Protein 5LT1 (pdb70)

Foldseek 3Di:
DQEFEEEEAAAQDPVQVVVPWDQQWDDDDFFWTAGPNRIFGGPGYHYRPDFQVVLQVPFPPVLLVVQVVFFAAEEEEAAAPPLCLCQAQAFPPVDPGSGHNVLVSQQVNLVVVVVDDPQKDKWKKKFKWKAFLQAIAGLQDRVRTRWDWDADPVRQIATPPTDIGTDNHSVVVSVVVVSSVVSVCVPPPDVSVRVLLMKMKMKMKMWMARNVVGDIHIYMYIYMYAHGPDCPPSSNVLSCQVLVLVLQQLLCVLVVHPDGPLVSGPVSSNCVRQRDDRHHYYYYYGGYSTPVCSVRRVVSSVSSCSNHD/DFAFAFAFEEEEAAAQDPVLVVVVWDQAWDDDDFFWIAGPNRIFGGPGYHYHPDFQVVCLVPFPPVQLVVQVVFFAAEEEEAAAPPLCLCQAQAFPPVDPGRGHNVLVSQQVNLVVVVPPDPLKDKWKKKFKWKAFLQAIAGLQDRVRIRWDWDADPVRQIATPPTDIGTDDHSVRVSVVVVSSVVSVCVVPDDCSVRVLLMKMKMKMKMKMARNVVRDIGIYMYIYMYAHGPDDVSSRVLSCQVLVLVLQQLLCLLAVHPDGPLVSGPVSSNCVSQDGTSHHYYYYYGGYSTPVCSVRRVVSSVSSVSSHHD

Radius of gyration: 30.7 Å; Cα contacts (8 Å, |Δi|>4): 1330; chains: 2; bounding box: 53×44×107 Å

Sequence (622 aa):
SNIKVMCRFRPLNESEVNRGDKYIAKFQGEDTVVIASKPYAFDRVFQSSTSQEQVYNDAAKKIVKDVLEGYNGTIFAYGQTSSGKVHTMEGKLHDPEGMGIIPRIVQDIFNYIYSMDENLEFHIKVSYFEIYLDKIRDLLDVSKTNLSVHEDKNRVPYVKGATERFVSSPDEVMDTIDEGKSNRHVAVTNMNEHSSRSHSIFLINVKQENTQTEQKLSGKLYLVDLAGSEKVLDEAKNINKSLSALGNVISALAEGSTYVPYRDSKMTRILQDSLGGNARTTIVICCSPSSYNESETKSTLLFGQRAKTDLAESNIKVMCRFRPLNESEVNRGDKYIAKFQGEDTVVIASKPYAFDRVFQSSTSQEQVYNDAAKKIVKDVLEGYNGTIFAYGQTSSGKVHTMEGKLHDPEGMGIIPRIVQDIFNYIYSMDENLEFHIKVSYFEIYLDKIRDLLDVSKTNLSVHEDKNRVPYVKGATERFVSSPDEVMDTIDEGKSNRHVAVTNMNEHSSRSHSIFLINVKQENTQTEQKLSGKLYLVDLAGSEKLDEAKNINKSLSALGNVISALAEGSTYVPYRDSKMTRILQDSLGGNARTTIVICCSPSSYNESETKSTLLFGQRAKTI

InterPro domains:
  IPR001752 Kinesin motor domain [PF00225] (14-325)
  IPR001752 Kinesin motor domain [PR00380] (76-97)
  IPR001752 Kinesin motor domain [PR00380] (195-212)
  IPR001752 Kinesin motor domain [PR00380] (226-244)
  IPR001752 Kinesin motor domain [PR00380] (275-296)
  IPR001752 Kinesin motor domain [PS50067] (8-325)
  IPR001752 Kinesin motor domain [SM00129] (6-333)
  IPR019821 Kinesin motor domain, conserved site [PS00411] (225-236)
  IPR027417 P-loop containing nucleoside triphosphate hydrolase [SSF52540] (8-367)
  IPR027640 Kinesin-like protein [PTHR47968] (6-920)
  IPR036961 Kinesin motor domain superfamily [G3DSA:3.40.850.10] (2-332)
  IPR059182 Kinesin heavy chain, C-terminal domain [cd23649] (834-903)

Nearest PDB structures (foldseek):
  5lt1-assembly1_A  TM=1.003E+00  e=2.794E-74  Homo sapiens
  1mkj-assembly1_A  TM=9.640E-01  e=3.868E-61  Homo sapiens
  8riz-assembly1_L  TM=9.422E-01  e=5.414E-58  Homo sapiens
  2y65-assembly3_C  TM=9.348E-01  e=1.114E-54  Drosophila melanogaster
  2y5w-assembly1_A  TM=9.502E-01  e=9.899E-53  Drosophila melanogaster

GO terms:
  GO:0008017 microtubule binding (F, IDA)
  GO:0003777 microtubule motor activity (F, IDA)
  GO:0047496 vesicle transport along microtubule (P, IDA)
  GO:0005515 protein binding (F, IPI)
  GO:0101004 cytolytic granule membrane (C, EXP)
  GO:0005765 lysosomal membrane (C, EXP)
  GO:0042267 natural killer cell mediated cytotoxicity (P, IMP)
  GO:0032418 lysosome localization (P, IMP)
  GO:0051642 centrosome localization (P, IMP)
  GO:0003777 microtubule motor activity (F, TAS)
  GO:0005871 kinesin complex (C, TAS)
  GO:0007018 microtubule-based movement (P, TAS)
  GO:0005829 cytosol (C, TAS)
  GO:0042802 identical protein binding (F, IPI)
  GO:0042391 regulation of membrane potential (P, IDA)
  GO:0043268 positive regulation of potassium ion transport (P, IDA)
  GO:1903078 positive regulation of protein localization to plasma membrane (P, IDA)
  GO:0045296 cadherin binding (F, HDA)
  GO:0005829 cytosol (C, IDA)
  GO:0031982 vesicle (C, IDA)

Solvent-accessible surface area: 27612 Å² total; per-residue (Å²): 84,56,18,83,5,9,0,18,0,30,85,47,55,139,74,4,93,116,112,55,24,150,77,29,3,124,60,107,65,152,62,10,0,26,1,71,108,102,79,5,63,19,80,14,15,7,82,26,113,22,60,14,102,97,1,8,68,71,3,2,107,118,8,3,42,8,0,18,112,26,91,36,0,0,0,0,0,12,0,23,53,82,1,16,18,80,89,2,1,16,20,141,16,115,57,106,78,14,13,2,1,10,3,20,0,1,66,33,1,6,102,80,12,141,78,69,85,159,62,38,95,39,101,8,32,1,5,9,5,3,9,55,62,67,101,0,26,1,0,11,51,52,91,69,75,87,22,52,19,74,79,62,190,53,89,23,3,92,18,109,38,23,25,97,77,120,8,71,37,38,104,61,1,7,86,6,1,51,65,0,75,72,30,26,101,70,103,32,154,78,43,124,74,12,42,21,95,1,6,7,0,2,19,2,14,0,67,10,31,32,68,66,86,18,78,70,75,38,0,48,0,11,2,0,24,3,1,10,24,50,99,120,105,68,25,51,168,43,17,109,55,14,16,58,2,0,0,70,0,0,23,13,9,10,139,60,38,85,155,8,22,4,81,80,19,55,3,0,66,2,0,9,23,0,0,8,16,95,3,60,2,2,1,0,0,1,2,0,0,0,40,150,25,49,91,37,2,72,55,3,0,95,18,2,40,98,9,149,137,78,47,0,112,10,92,13,88,5,14,0,18,1,32,79,38,71,139,85,12,86,118,127,55,20,150,90,36,3,142,52,108,66,121,63,16,0,20,1,72,107,103,80,4,62,20,78,44,5,0,87,24,110,22,62,14,104,85,1,8,56,47,5,2,81,154,13,0,108,14,0,7,77,9,6,32,0,0,0,0,0,13,0,19,55,82,1,16,18,77,95,2,0,19,21,139,17,116,55,104,145,12,14,1,2,10,2,20,0,0,65,19,0,10,77,75,22,152,106,60,66,106,32,38,40,48,95,7,37,0,4,11,5,3,9,56,64,67,104,0,25,1,0,12,50,52,88,71,74,90,16,52,23,75,97,68,212,75,58,42,9,95,25,115,40,24,28,94,79,120,10,92,38,28,107,61,0,10,85,5,1,50,62,0,78,68,30,28,103,70,105,31,155,88,45,126,53,16,42,31,14,1,5,6,0,2,18,0,10,0,76,4,48,11,72,18,6,67,34,73,71,44,0,57,0,13,2,0,18,3,0,6,23,70,134,100,68,54,52,150,43,26,109,55,13,14,57,3,0,0,71,0,0,24,12,39,14,122,61,45,145,123,19,20,26,158,75,18,51,2,0,60,5,0,59,46,0,0,5,20,68,5,13,5,4,1,0,0,2,2,2,0,0,39,150,29,50,93,36,2,71,55,3,0,93,17,2,29,100,9,130,89,116

Secondary structure (DSSP, 8-state):
--EEEEEEEPPP-HHHHHHT--B--EEETTTEEEETTEEEE-SEEE-TT--HHHHHHHHTHHHHHHHHTT--EEEEEESSTTSSHHHHHTBSTT-TTTB-HHHHHHHHHHHHHHHS-TTEEEEEEEEEEEEETTEEEESS-TT--SBPEEE-TTS-EEETT---EE--SHHHHHHHHHHHHHHTTTT-S-HHHHHHTSEEEEEEEEEEEETTTTEEEEEEEEEEEPPP-----HHHHHHHHHHHHHHHHHHHHHTT-S---GGGSHHHHHTTTSSSTT-EEEEEEEE--BGGGHHHHHHHHHHHHTT--/-----PPEEEEEEPPPPHHHHHHT--B--EEETTTEEEETTEEEE-SEEE-TT--HHHHHHHHTHHHHHHHTTT--EEEEEESSTTSSHHHHHTBSTT-TTTB-HHHHHHHHHHHHHHHS-TTEEEEEEEEEEEEETTEEEESS-TT--SBPEEE-TTS-EEETT---EEE-SHHHHHHHHHHHHHHTTTT-S-HHHHHHTSEEEEEEEEEEEETTT--EEEEEEEEEEPPP----HHHHHHHHHHHHHHHHHHHHHTT-S---GGGSHHHHHTGGGSSTTSEEEEEEEE--BGGGHHHHHHHHHHHHTTS--

Organism: Homo sapiens (NCBI:txid9606)

B-factor: mean 29.81, std 14.61, range [9.3, 116.31]

Structure (mmCIF, N/CA/C/O backbone):
data_5LT1
#
_entry.id   5LT1
#
_cell.length_a   53.903
_cell.length_b   69.921
_cell.length_c   100.139
_cell.angle_alpha   90.00
_cell.angle_beta   100.81
_cell.angle_gamma   90.00
#
_symmetry.space_group_name_H-M   'P 1 21 1'
#
loop_
_entity.id
_entity.type
_entity.pdbx_description
1 polymer 'Kinesin-like protein'
2 non-polymer 'SULFATE ION'
3 non-polymer 'ACETATE ION'
4 non-polymer 'STRONTIUM ION'
5 water water
#
loop_
_atom_site.group_PDB
_atom_site.id
_atom_site.type_symbol
_atom_site.label_atom_id
_atom_site.label_alt_id
_atom_site.label_comp_id
_atom_site.label_asym_id
_atom_site.label_entity_id
_atom_site.label_seq_id
_atom_site.pdbx_PDB_ins_code
_atom_site.Cartn_x
_atom_site.Cartn_y
_atom_site.Cartn_z
_atom_site.occupancy
_atom_site.B_iso_or_equiv
_atom_site.auth_seq_id
_atom_site.auth_comp_id
_atom_site.auth_asym_id
_atom_site.auth_atom_id
_atom_site.pdbx_PDB_model_num
ATOM 1 N N . SER A 1 7 ? -43.091 6.454 -12.329 1.00 50.84 7 SER A N 1
ATOM 2 C CA . SER A 1 7 ? -42.642 5.478 -11.341 1.00 49.58 7 SER A CA 1
ATOM 3 C C . SER A 1 7 ? -43.620 4.314 -11.208 1.00 50.14 7 SER A C 1
ATOM 4 O O . SER A 1 7 ? -44.829 4.511 -11.058 1.00 53.59 7 SER A O 1
ATOM 7 N N . ASN A 1 8 ? -43.077 3.102 -11.274 1.00 42.91 8 ASN A N 1
ATOM 8 C CA . ASN A 1 8 ? -43.852 1.874 -11.124 1.00 39.95 8 ASN A CA 1
ATOM 9 C C . ASN A 1 8 ? -43.914 1.306 -9.701 1.00 43.03 8 ASN A C 1
ATOM 10 O O . ASN A 1 8 ? -44.305 0.157 -9.522 1.00 50.92 8 ASN A O 1
ATOM 15 N N . ILE A 1 9 ? -43.443 2.061 -8.711 1.00 32.94 9 ILE A N 1
ATOM 16 C CA . ILE A 1 9 ? -43.422 1.588 -7.325 1.00 25.38 9 ILE A CA 1
ATOM 17 C C . ILE A 1 9 ? -44.752 1.703 -6.569 1.00 25.29 9 ILE A C 1
ATOM 18 O O . ILE A 1 9 ? -45.328 2.776 -6.509 1.00 25.97 9 ILE A O 1
ATOM 23 N N . LYS A 1 10 ? -45.219 0.598 -5.991 1.00 24.71 10 LYS A N 1
ATOM 24 C CA . LYS A 1 10 ? -46.377 0.601 -5.098 1.00 14.40 10 LYS A CA 1
ATOM 25 C C . LYS A 1 10 ? -45.916 0.326 -3.678 1.00 20.31 10 LYS A C 1
ATOM 26 O O . LYS A 1 10 ? -44.975 -0.448 -3.448 1.00 22.96 10 LYS A O 1
ATOM 32 N N . VAL A 1 11 ? -46.575 0.932 -2.710 1.00 17.25 11 VAL A N 1
ATOM 33 C CA . VAL A 1 11 ? -46.210 0.675 -1.324 1.00 13.47 11 VAL A CA 1
ATOM 34 C C . VAL A 1 11 ? -47.466 0.251 -0.587 1.00 23.02 11 VAL A C 1
ATOM 35 O O . VAL A 1 11 ? -48.533 0.877 -0.692 1.00 17.92 11 VAL A O 1
ATOM 39 N N . MET A 1 12 ? -47.332 -0.857 0.124 1.00 13.47 12 MET A N 1
ATOM 40 C CA . MET A 1 12 ? -48.407 -1.404 0.909 1.00 19.37 12 MET A CA 1
ATOM 41 C C . MET A 1 12 ? -47.923 -1.620 2.321 1.00 21.41 12 MET A C 1
ATOM 42 O O . MET A 1 12 ? -46.815 -2.083 2.552 1.00 21.56 12 MET A O 1
ATOM 47 N N . CYS A 1 13 ? -48.761 -1.234 3.262 1.00 16.65 13 CYS A N 1
ATOM 48 C CA . CYS A 1 13 ? -48.414 -1.270 4.661 1.00 16.12 13 CYS A CA 1
ATOM 49 C C . CYS A 1 13 ? -49.106 -2.421 5.380 1.00 20.42 13 CYS A C 1
ATOM 50 O O . CYS A 1 13 ? -50.339 -2.486 5.388 1.00 26.07 13 CYS A O 1
ATOM 53 N N . ARG A 1 14 ? -48.340 -3.325 5.990 1.00 18.65 14 ARG A N 1
ATOM 54 C CA . ARG A 1 14 ? -48.990 -4.411 6.735 1.00 14.74 14 ARG A CA 1
ATOM 55 C C . ARG A 1 14 ? -48.802 -4.342 8.242 1.00 16.66 14 ARG A C 1
ATOM 56 O O . ARG A 1 14 ? -47.677 -4.374 8.739 1.00 16.88 14 ARG A O 1
ATOM 64 N N . PHE A 1 15 ? -49.910 -4.274 8.973 1.00 15.86 15 PHE A N 1
ATOM 65 C CA . PHE A 1 15 ? -49.840 -4.311 10.429 1.00 18.74 15 PHE A CA 1
ATOM 66 C C . PHE A 1 15 ? -50.053 -5.749 10.900 1.00 20.67 15 PHE A C 1
ATOM 67 O O . PHE A 1 15 ? -50.957 -6.437 10.432 1.00 28.00 15 PHE A O 1
ATOM 75 N N . ARG A 1 16 ? -49.191 -6.214 11.797 1.00 26.39 16 ARG A N 1
ATOM 76 C CA . ARG A 1 16 ? -49.323 -7.541 12.391 1.00 20.14 16 ARG A CA 1
ATOM 77 C C . ARG A 1 16 ? -50.219 -7.449 13.627 1.00 19.47 16 ARG A C 1
ATOM 78 O O . ARG A 1 16 ? -50.585 -6.343 14.047 1.00 20.31 16 ARG A O 1
ATOM 86 N N . PRO A 1 17 ? -50.624 -8.598 14.192 1.00 19.99 17 PRO A N 1
ATOM 87 C CA . PRO A 1 17 ? -51.351 -8.436 15.454 1.00 22.02 17 PRO A CA 1
ATOM 88 C C . PRO A 1 17 ? -50.384 -8.056 16.578 1.00 22.18 17 PRO A C 1
ATOM 89 O O . PRO A 1 17 ? -49.189 -8.242 16.433 1.00 21.93 17 PRO A O 1
ATOM 93 N N . LEU A 1 18 ? -50.902 -7.541 17.682 1.00 20.24 18 LEU A N 1
ATOM 94 C CA . LEU A 1 18 ? -50.097 -7.333 18.880 1.00 22.27 18 LEU A CA 1
ATOM 95 C C . LEU A 1 18 ? -49.515 -8.687 19.319 1.00 22.08 18 LEU A C 1
ATOM 96 O O . LEU A 1 18 ? -50.232 -9.680 19.344 1.00 23.67 18 LEU A O 1
ATOM 101 N N . ASN A 1 19 ? -48.228 -8.740 19.637 1.00 22.52 19 ASN A N 1
ATOM 102 C CA . ASN A 1 19 ? -47.615 -9.997 20.063 1.00 20.82 19 ASN A CA 1
ATOM 103 C C . ASN A 1 19 ? -47.723 -10.225 21.572 1.00 26.46 19 ASN A C 1
ATOM 104 O O . ASN A 1 19 ? -48.235 -9.379 22.308 1.00 28.79 19 ASN A O 1
ATOM 109 N N . GLU A 1 20 ? -47.283 -11.398 22.020 1.00 26.50 20 GLU A N 1
ATOM 110 C CA . GLU A 1 20 ? -47.450 -11.791 23.419 1.00 30.82 20 GLU A CA 1
ATOM 111 C C . GLU A 1 20 ? -46.857 -10.797 24.411 1.00 29.91 20 GLU A C 1
ATOM 112 O O . GLU A 1 20 ? -47.484 -10.458 25.408 1.00 30.57 20 GLU A O 1
ATOM 118 N N . SER A 1 21 ? -45.645 -10.334 24.136 1.00 34.57 21 SER A N 1
ATOM 119 C CA . SER A 1 21 ? -44.986 -9.374 25.017 1.00 34.54 21 SER A CA 1
ATOM 120 C C . SER A 1 21 ? -45.778 -8.085 25.112 1.00 35.22 21 SER A C 1
ATOM 121 O O . SER A 1 21 ? -45.995 -7.550 26.203 1.00 43.34 21 SER A O 1
ATOM 124 N N . GLU A 1 22 ? -46.235 -7.608 23.959 1.00 28.70 22 GLU A N 1
ATOM 125 C CA . GLU A 1 22 ? -47.019 -6.377 23.878 1.00 28.16 22 GLU A CA 1
ATOM 126 C C . GLU A 1 22 ? -48.332 -6.463 24.655 1.00 32.34 22 GLU A C 1
ATOM 127 O O . GLU A 1 22 ? -48.677 -5.545 25.408 1.00 32.75 22 GLU A O 1
ATOM 133 N N . VAL A 1 23 ? -49.060 -7.567 24.493 1.00 28.15 23 VAL A N 1
ATOM 134 C CA . VAL A 1 23 ? -50.305 -7.751 25.245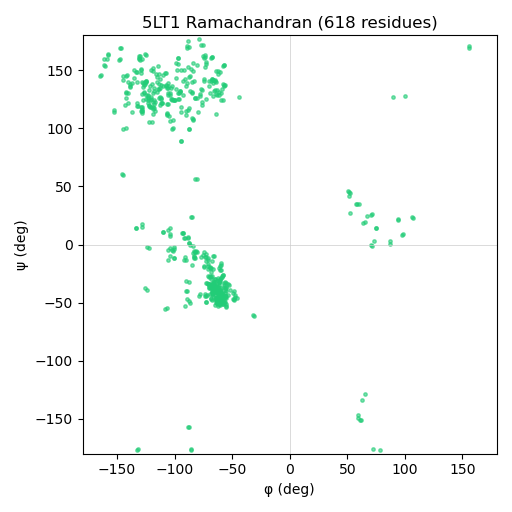 1.00 26.39 23 VAL A CA 1
ATOM 135 C C . VAL A 1 23 ? -50.034 -7.797 26.748 1.00 30.25 23 VAL A C 1
ATOM 136 O O . VAL A 1 23 ? -50.710 -7.120 27.528 1.00 33.48 23 VAL A O 1
ATOM 140 N N . ASN A 1 24 ? -49.054 -8.602 27.160 1.00 44.16 24 ASN A N 1
ATOM 141 C CA . ASN A 1 24 ? -48.721 -8.728 28.586 1.00 48.14 24 ASN A CA 1
ATOM 142 C C . ASN A 1 24 ? -48.231 -7.429 29.214 1.00 48.34 24 ASN A C 1
ATOM 143 O O . ASN A 1 24 ? -48.529 -7.140 30.370 1.00 55.48 24 ASN A O 1
ATOM 148 N N . ARG A 1 25 ? -47.492 -6.643 28.438 1.00 44.94 25 ARG A N 1
ATOM 149 C CA . ARG A 1 25 ? -46.954 -5.372 28.909 1.00 42.28 25 ARG A CA 1
ATOM 150 C C . ARG A 1 25 ? -48.051 -4.332 29.075 1.00 39.59 25 ARG A C 1
ATOM 151 O O . ARG A 1 25 ? -47.892 -3.368 29.817 1.00 48.28 25 ARG A O 1
ATOM 159 N N . GLY A 1 26 ? -49.173 -4.534 28.393 1.00 36.07 26 GLY A N 1
ATOM 160 C CA . GLY A 1 26 ? -50.295 -3.612 28.496 1.00 34.90 26 GLY A CA 1
ATOM 161 C C . GLY A 1 26 ? -50.339 -2.523 27.435 1.00 34.22 26 GLY A C 1
ATOM 162 O O . GLY A 1 26 ? -50.997 -1.497 27.623 1.00 38.70 26 GLY A O 1
ATOM 163 N N . ASP A 1 27 ? -49.669 -2.767 26.309 1.00 27.96 27 ASP A N 1
ATOM 164 C CA . ASP A 1 27 ? -49.613 -1.826 25.188 1.00 30.87 27 ASP A CA 1
ATOM 165 C C . ASP A 1 27 ? -50.974 -1.504 24.595 1.00 35.10 27 ASP A C 1
ATOM 166 O O . ASP A 1 27 ? -51.862 -2.355 24.551 1.00 36.49 27 ASP A O 1
ATOM 171 N N . LYS A 1 28 ? -51.112 -0.283 24.087 1.00 35.85 28 LYS A N 1
ATOM 172 C CA . LYS A 1 28 ? -52.332 0.123 23.405 1.00 30.46 28 LYS A CA 1
ATOM 173 C C . LYS A 1 28 ? -52.199 -0.076 21.895 1.00 29.75 28 LYS A C 1
ATOM 174 O O . LYS A 1 28 ? -51.102 -0.007 21.355 1.00 25.78 28 LYS A O 1
ATOM 180 N N . TYR A 1 29 ? -53.321 -0.349 21.233 1.00 27.93 29 TYR A N 1
ATOM 181 C CA . TYR A 1 29 ? -53.368 -0.466 19.775 1.00 27.36 29 TYR A CA 1
ATOM 182 C C . TYR A 1 29 ? -53.512 0.951 19.205 1.00 29.25 29 TYR A C 1
ATOM 183 O O . TYR A 1 29 ? -54.567 1.559 19.331 1.00 28.33 29 TYR A O 1
ATOM 192 N N . ILE A 1 30 ? -52.458 1.491 18.600 1.00 28.88 30 ILE A N 1
ATOM 193 C CA . ILE A 1 30 ? -52.491 2.901 18.226 1.00 25.67 30 ILE A CA 1
ATOM 194 C C . ILE A 1 30 ? -52.783 3.142 16.753 1.00 28.03 30 ILE A C 1
ATOM 195 O O . ILE A 1 30 ? -52.966 4.279 16.335 1.00 27.76 30 ILE A O 1
ATOM 200 N N . ALA A 1 31 ? -52.852 2.080 15.963 1.00 25.61 31 ALA A N 1
ATOM 201 C CA . ALA A 1 31 ? -53.102 2.264 14.544 1.00 21.22 31 ALA A CA 1
ATOM 202 C C . ALA A 1 31 ? -54.604 2.432 14.315 1.00 25.72 31 ALA A C 1
ATOM 203 O O . ALA A 1 31 ? -55.404 1.623 14.759 1.00 30.21 31 ALA A O 1
ATOM 205 N N . LYS A 1 32 ? -54.986 3.509 13.641 1.00 21.68 32 LYS A N 1
ATOM 206 C CA . LYS A 1 32 ? -56.389 3.732 13.307 1.00 22.64 32 LYS A CA 1
ATOM 207 C C . LYS A 1 32 ? -56.494 3.635 11.803 1.00 23.99 32 LYS A C 1
ATOM 208 O O . LYS A 1 32 ? -55.641 4.163 11.097 1.00 21.37 32 LYS A O 1
ATOM 214 N N . PHE A 1 33 ? -57.534 2.975 11.302 1.00 22.55 33 PHE A N 1
ATOM 215 C CA . PHE A 1 33 ? -57.617 2.730 9.869 1.00 22.11 33 PHE A CA 1
ATOM 216 C C . PHE A 1 33 ? -58.753 3.499 9.217 1.00 23.57 33 PHE A C 1
ATOM 217 O O . PHE A 1 33 ? -59.844 3.642 9.778 1.00 25.77 33 PHE A O 1
ATOM 225 N N . GLN A 1 34 ? -58.478 3.964 8.007 1.00 22.82 34 GLN A N 1
ATOM 226 C CA . GLN A 1 34 ? -59.440 4.704 7.203 1.00 27.91 34 GLN A CA 1
ATOM 227 C C . GLN A 1 34 ? -59.495 4.171 5.783 1.00 25.81 34 GLN A C 1
ATOM 228 O O . GLN A 1 34 ? -58.489 4.174 5.075 1.00 23.69 34 GLN A O 1
ATOM 234 N N . GLY A 1 35 ? -60.665 3.697 5.368 1.00 31.78 35 GLY A N 1
ATOM 235 C CA . GLY A 1 35 ? -60.794 3.112 4.046 1.00 35.35 35 GLY A CA 1
ATOM 236 C C . GLY A 1 35 ? -59.852 1.926 3.911 1.00 34.56 35 GLY A C 1
ATOM 237 O O . GLY A 1 35 ? -59.606 1.221 4.887 1.00 30.60 35 GLY A O 1
ATOM 238 N N . GLU A 1 36 ? -59.333 1.706 2.704 1.00 30.00 36 GLU A N 1
ATOM 239 C CA . GLU A 1 36 ? -58.416 0.592 2.445 1.00 30.94 36 GLU A CA 1
ATOM 240 C C . GLU A 1 36 ? -56.969 1.045 2.272 1.00 24.91 36 GLU A C 1
ATOM 241 O O . GLU A 1 36 ? -56.070 0.206 2.151 1.00 29.04 36 GLU A O 1
ATOM 247 N N . ASP A 1 37 ? -56.733 2.357 2.278 1.00 21.23 37 ASP A N 1
ATOM 248 C CA . ASP A 1 37 ? -55.409 2.879 1.899 1.00 21.63 37 ASP A CA 1
ATOM 249 C C . ASP A 1 37 ? -54.720 3.738 2.956 1.00 23.94 37 ASP A C 1
ATOM 250 O O . ASP A 1 37 ? -53.603 4.192 2.751 1.00 22.01 37 ASP A O 1
ATOM 255 N N . THR A 1 38 ? -55.380 3.986 4.076 1.00 19.83 38 THR A N 1
ATOM 256 C CA . THR A 1 38 ? -54.850 4.965 5.011 1.00 21.63 38 THR A CA 1
ATOM 257 C C . THR A 1 38 ? -54.739 4.416 6.412 1.00 21.58 38 THR A C 1
ATOM 258 O O . THR A 1 38 ? -55.611 3.678 6.866 1.00 24.12 38 THR A O 1
ATOM 262 N N . VAL A 1 39 ? -53.639 4.753 7.077 1.00 25.27 39 VAL A N 1
ATOM 263 C CA . VAL A 1 39 ? -53.506 4.470 8.497 1.00 24.14 39 VAL A CA 1
ATOM 264 C C . VAL A 1 39 ? -53.197 5.805 9.154 1.00 24.05 39 VAL A C 1
ATOM 265 O O . VAL A 1 39 ? -52.495 6.636 8.583 1.00 19.50 39 VAL A O 1
ATOM 269 N N . VAL A 1 40 ? -53.796 6.032 10.318 1.00 20.55 40 VAL A N 1
ATOM 270 C CA . VAL A 1 40 ? -53.640 7.284 11.029 1.00 27.71 40 VAL A CA 1
ATOM 271 C C . VAL A 1 40 ? -52.984 7.017 12.363 1.00 27.07 40 VAL A C 1
ATOM 272 O O . VAL A 1 40 ? -53.454 6.184 13.136 1.00 24.36 40 VAL A O 1
ATOM 276 N N . ILE A 1 41 ? -51.871 7.696 12.614 1.00 29.05 41 ILE A N 1
ATOM 277 C CA . ILE A 1 41 ? -51.179 7.560 13.890 1.00 31.09 41 ILE A CA 1
ATOM 278 C C . ILE A 1 41 ? -51.111 8.909 14.577 1.00 26.44 41 ILE A C 1
ATOM 279 O O . ILE A 1 41 ? -50.623 9.871 13.994 1.00 30.85 41 ILE A O 1
ATOM 284 N N . ALA A 1 42 ? -51.592 8.973 15.816 1.00 32.68 42 ALA A N 1
ATOM 285 C CA . ALA A 1 42 ? -51.610 10.223 16.578 1.00 41.55 42 ALA A CA 1
ATOM 286 C C . ALA A 1 42 ? -52.281 11.359 15.799 1.00 39.05 42 ALA A C 1
ATOM 287 O O . ALA A 1 42 ? -51.774 12.480 15.761 1.00 42.96 42 ALA A O 1
ATOM 289 N N . SER A 1 43 ? -53.421 11.039 15.184 1.00 38.99 43 SER A N 1
ATOM 290 C CA . SER A 1 43 ? -54.249 11.969 14.397 1.00 32.36 43 SER A CA 1
ATOM 291 C C . SER A 1 43 ? -53.595 12.364 13.066 1.00 24.94 43 SER A C 1
ATOM 292 O O . SER A 1 43 ? -54.164 13.131 12.302 1.00 34.80 43 SER A O 1
ATOM 295 N N . LYS A 1 44 ? -52.404 11.846 12.788 1.00 23.76 44 LYS A N 1
ATOM 296 C CA . LYS A 1 44 ? -51.742 12.092 11.490 1.00 26.63 44 LYS A CA 1
ATOM 297 C C . LYS A 1 44 ? -51.919 10.923 10.508 1.00 25.71 44 LYS A C 1
ATOM 298 O O . LYS A 1 44 ? -51.571 9.789 10.827 1.00 23.45 44 LYS A O 1
ATOM 304 N N . PRO A 1 45 ? -52.460 11.204 9.309 1.00 22.19 45 PRO A N 1
ATOM 305 C CA . PRO A 1 45 ? -52.719 10.186 8.279 1.00 21.47 45 PRO A CA 1
ATOM 306 C C . PRO A 1 45 ? -51.540 9.909 7.356 1.00 22.28 45 PRO A C 1
ATOM 307 O O . PRO A 1 45 ? -50.801 10.823 6.999 1.00 20.98 45 PRO A O 1
ATOM 311 N N . TYR A 1 46 ? -51.393 8.648 6.969 1.00 22.59 46 TYR A N 1
ATOM 312 C CA . TYR A 1 46 ? -50.376 8.192 6.023 1.00 21.18 46 TYR A CA 1
ATOM 313 C C . TYR A 1 46 ? -51.081 7.376 4.938 1.00 26.40 46 TYR A C 1
ATOM 314 O O . TYR A 1 46 ? -51.692 6.364 5.236 1.00 21.06 46 TYR A O 1
ATOM 323 N N . ALA A 1 47 ? -51.041 7.836 3.693 1.00 28.26 47 ALA A N 1
ATOM 324 C CA . ALA A 1 47 ? -51.743 7.152 2.609 1.00 20.41 47 ALA A CA 1
ATOM 325 C C . ALA A 1 47 ? -50.772 6.331 1.767 1.00 26.96 47 ALA A C 1
ATOM 326 O O . ALA A 1 47 ? -49.677 6.783 1.455 1.00 29.62 47 ALA A O 1
ATOM 328 N N . PHE A 1 48 ? -51.182 5.111 1.433 1.00 18.79 48 PHE A N 1
ATOM 329 C CA . PHE A 1 48 ? -50.384 4.201 0.636 1.00 23.85 48 PHE A CA 1
ATOM 330 C C . PHE A 1 48 ? -51.273 3.621 -0.457 1.00 28.20 48 PHE A C 1
ATOM 331 O O . PHE A 1 48 ? -52.434 3.990 -0.566 1.00 20.33 48 PHE A O 1
ATOM 339 N N . ASP A 1 49 ? -50.740 2.710 -1.255 1.00 24.42 49 ASP A N 1
ATOM 340 C CA . ASP A 1 49 ? -51.552 2.019 -2.253 1.00 25.20 49 ASP A CA 1
ATOM 341 C C . ASP A 1 49 ? -52.514 1.035 -1.599 1.00 25.67 49 ASP A C 1
ATOM 342 O O . ASP A 1 49 ? -53.580 0.723 -2.138 1.00 18.97 49 ASP A O 1
ATOM 347 N N . ARG A 1 50 ? -52.129 0.545 -0.428 1.00 22.54 50 ARG A N 1
ATOM 348 C CA . ARG A 1 50 ? -52.978 -0.359 0.345 1.00 20.68 50 ARG A CA 1
ATOM 349 C C . ARG A 1 50 ? -52.480 -0.455 1.791 1.00 20.00 50 ARG A C 1
ATOM 350 O O . ARG A 1 50 ? -51.279 -0.383 2.049 1.00 18.41 50 ARG A O 1
ATOM 352 N N . VAL A 1 51 ? -53.406 -0.602 2.729 1.00 17.64 51 VAL A N 1
ATOM 353 C CA . VAL A 1 51 ? -53.046 -0.836 4.118 1.00 19.85 51 VAL A CA 1
ATOM 354 C C . VAL A 1 51 ? -53.708 -2.134 4.550 1.00 19.65 51 VAL A C 1
ATOM 355 O O . VAL A 1 51 ? -54.913 -2.312 4.381 1.00 23.33 51 VAL A O 1
ATOM 359 N N . PHE A 1 52 ? -52.917 -3.055 5.078 1.00 20.36 52 PHE A N 1
ATOM 360 C CA . PHE A 1 52 ? -53.460 -4.305 5.591 1.00 24.37 52 PHE A CA 1
ATOM 361 C C . PHE A 1 52 ? -53.564 -4.248 7.102 1.00 19.62 52 PHE A C 1
ATOM 362 O O . PHE A 1 52 ? -52.575 -3.991 7.779 1.00 19.53 52 PHE A O 1
ATOM 370 N N . GLN A 1 53 ? -54.762 -4.486 7.622 1.00 21.54 53 GLN A N 1
ATOM 371 C CA . GLN A 1 53 ? -54.959 -4.506 9.058 1.00 27.02 53 GLN A CA 1
ATOM 372 C C . GLN A 1 53 ? -54.450 -5.803 9.680 1.00 28.51 53 GLN A C 1
ATOM 373 O O . GLN A 1 53 ? -54.074 -6.737 8.978 1.00 23.04 53 GLN A O 1
ATOM 379 N N . SER A 1 54 ? -54.438 -5.837 11.008 1.00 24.99 54 SER A N 1
ATOM 380 C CA . SER A 1 54 ? -53.844 -6.935 11.752 1.00 26.57 54 SER A CA 1
ATOM 381 C C . SER A 1 54 ? -54.398 -8.303 11.394 1.00 23.13 54 SER A C 1
ATOM 382 O O . SER A 1 54 ? -53.678 -9.295 11.456 1.00 31.18 54 SER A O 1
ATOM 385 N N . SER A 1 55 ? -55.675 -8.367 11.039 1.00 27.23 55 SER A N 1
ATOM 386 C CA . SER A 1 55 ? -56.306 -9.646 10.734 1.00 31.34 55 SER A CA 1
ATOM 387 C C . SER A 1 55 ? -56.231 -10.041 9.250 1.00 37.65 55 SER A C 1
ATOM 388 O O . SER A 1 55 ? -56.815 -11.046 8.853 1.00 43.14 55 SER A O 1
ATOM 391 N N . THR A 1 56 ? -55.514 -9.268 8.434 1.00 29.68 56 THR A N 1
ATOM 392 C CA . THR A 1 56 ? -55.366 -9.599 7.009 1.00 30.91 56 THR A CA 1
ATOM 393 C C . THR A 1 56 ? -54.628 -10.916 6.758 1.00 30.82 56 THR A C 1
ATOM 394 O O . THR A 1 56 ? -53.544 -11.143 7.298 1.00 32.97 56 THR A O 1
ATOM 398 N N . SER A 1 57 ? -55.218 -11.779 5.932 1.00 23.56 57 SER A N 1
ATOM 399 C CA . SER A 1 57 ? -54.645 -13.091 5.647 1.00 26.41 57 SER A CA 1
ATOM 400 C C . SER A 1 57 ? -53.448 -13.035 4.718 1.00 25.58 57 SER A C 1
ATOM 401 O O . SER A 1 57 ? -53.275 -12.083 3.966 1.00 23.97 57 SER A O 1
ATOM 404 N N . GLN A 1 58 ? -52.651 -14.094 4.746 1.00 23.98 58 GLN A N 1
ATOM 405 C CA . GLN A 1 58 ? -51.538 -14.239 3.821 1.00 28.05 58 GLN A CA 1
ATOM 406 C C . GLN A 1 58 ? -52.024 -14.139 2.374 1.00 20.57 58 GLN A C 1
ATOM 407 O O . GLN A 1 58 ? -51.420 -13.452 1.545 1.00 21.39 58 GLN A O 1
ATOM 413 N N . GLU A 1 59 ? -53.135 -14.809 2.085 1.00 23.75 59 GLU A N 1
ATOM 414 C CA . GLU A 1 59 ? -53.655 -14.869 0.725 1.00 26.35 59 GLU A CA 1
ATOM 415 C C . GLU A 1 59 ? -53.937 -13.472 0.174 1.00 24.57 59 GLU A C 1
ATOM 416 O O . GLU A 1 59 ? -53.474 -13.119 -0.911 1.00 27.81 59 GLU A O 1
ATOM 422 N N . GLN A 1 60 ? -54.680 -12.670 0.933 1.00 22.38 60 GLN A N 1
ATOM 423 C CA . GLN A 1 60 ? -55.028 -11.317 0.493 1.00 27.12 60 GLN A CA 1
ATOM 424 C C . GLN A 1 60 ? -53.809 -10.419 0.303 1.00 19.07 60 GLN A C 1
ATOM 425 O O . GLN A 1 60 ? -53.786 -9.595 -0.617 1.00 21.13 60 GLN A O 1
ATOM 431 N N . VAL A 1 61 ? -52.811 -10.561 1.178 1.00 19.99 61 VAL A N 1
ATOM 432 C CA . VAL A 1 61 ? -51.585 -9.770 1.060 1.00 18.05 61 VAL A CA 1
ATOM 433 C C . VAL A 1 61 ? -50.924 -10.068 -0.272 1.00 24.65 61 VAL A C 1
ATOM 434 O O . VAL A 1 61 ? -50.494 -9.162 -0.980 1.00 23.49 61 VAL A O 1
ATOM 438 N N . TYR A 1 62 ? -50.838 -11.352 -0.604 1.00 28.90 62 TYR A N 1
ATOM 439 C CA . TYR A 1 62 ? -50.231 -11.776 -1.855 1.00 20.14 62 TYR A CA 1
ATOM 440 C C . TYR A 1 62 ? -50.996 -11.212 -3.062 1.00 17.58 62 TYR A C 1
ATOM 441 O O . TYR A 1 62 ? -50.412 -10.647 -3.998 1.00 20.50 62 TYR A O 1
ATOM 450 N N . ASN A 1 63 ? -52.303 -11.394 -3.035 1.00 17.21 63 ASN A N 1
ATOM 451 C CA . ASN A 1 63 ? -53.169 -10.979 -4.135 1.00 23.30 63 ASN A CA 1
ATOM 452 C C . ASN A 1 63 ? -53.080 -9.496 -4.492 1.00 27.69 63 ASN A C 1
ATOM 453 O O . ASN A 1 63 ? -53.272 -9.122 -5.654 1.00 29.09 63 ASN A O 1
ATOM 458 N N . ASP A 1 64 ? -52.835 -8.653 -3.485 1.00 25.88 64 ASP A N 1
ATOM 459 C CA . ASP A 1 64 ? -52.701 -7.205 -3.679 1.00 25.59 64 ASP A CA 1
ATOM 460 C C . ASP A 1 64 ? -51.270 -6.757 -3.959 1.00 23.39 64 ASP A C 1
ATOM 461 O O . ASP A 1 64 ? -51.032 -5.887 -4.795 1.00 29.61 64 ASP A O 1
ATOM 466 N N . ALA A 1 65 ? -50.315 -7.353 -3.256 1.00 21.39 65 ALA A N 1
ATOM 467 C CA . ALA A 1 65 ? -48.936 -6.900 -3.315 1.00 22.83 65 ALA A CA 1
ATOM 468 C C . ALA A 1 65 ? -48.112 -7.520 -4.434 1.00 27.11 65 ALA A C 1
ATOM 469 O O . ALA A 1 65 ? -47.185 -6.888 -4.957 1.00 22.52 65 ALA A O 1
ATOM 471 N N . ALA A 1 66 ? -48.424 -8.768 -4.771 1.00 23.25 66 ALA A N 1
ATOM 472 C CA . ALA A 1 66 ? -47.531 -9.576 -5.602 1.00 26.27 66 ALA A CA 1
ATOM 473 C C . ALA A 1 66 ? -48.131 -10.197 -6.869 1.00 25.38 66 ALA A C 1
ATOM 474 O O . ALA A 1 66 ? -47.437 -10.340 -7.878 1.00 21.43 66 ALA A O 1
ATOM 476 N N . LYS A 1 67 ? -49.387 -10.635 -6.796 1.00 23.29 67 LYS A N 1
ATOM 477 C CA . LYS A 1 67 ? -49.964 -11.441 -7.874 1.00 25.44 67 LYS A CA 1
ATOM 478 C C . LYS A 1 67 ? -49.754 -10.834 -9.260 1.00 23.54 67 LYS A C 1
ATOM 479 O O . LYS A 1 67 ? -49.353 -11.524 -10.208 1.00 23.29 67 LYS A O 1
ATOM 485 N N . LYS A 1 68 ? -50.018 -9.547 -9.382 1.00 22.48 68 LYS A N 1
ATOM 486 C CA . LYS A 1 68 ? -49.902 -8.891 -10.675 1.00 29.00 68 LYS A CA 1
ATOM 487 C C . LYS A 1 68 ? -48.436 -8.809 -11.136 1.00 29.11 68 LYS A C 1
ATOM 488 O O . LYS A 1 68 ? -48.151 -8.913 -12.332 1.00 29.14 68 LYS A O 1
ATOM 494 N N . ILE A 1 69 ? -47.501 -8.636 -10.204 1.00 26.86 69 ILE A N 1
ATOM 495 C CA . ILE A 1 69 ? -46.093 -8.584 -10.598 1.00 24.29 69 ILE A CA 1
ATOM 496 C C . ILE A 1 69 ? -45.666 -9.940 -11.176 1.00 25.75 69 ILE A C 1
ATOM 497 O O . ILE A 1 69 ? -44.915 -10.004 -12.154 1.00 25.35 69 ILE A O 1
ATOM 502 N N . VAL A 1 70 ? -46.197 -11.016 -10.611 1.00 30.19 70 VAL A N 1
ATOM 503 C CA . VAL A 1 70 ? -45.921 -12.360 -11.117 1.00 27.66 70 VAL A CA 1
ATOM 504 C C . VAL A 1 70 ? -46.387 -12.487 -12.569 1.00 29.09 70 VAL A C 1
ATOM 505 O O . VAL A 1 70 ? -45.672 -13.017 -13.420 1.00 23.78 70 VAL A O 1
ATOM 509 N N . LYS A 1 71 ? -47.574 -11.971 -12.866 1.00 25.14 71 LYS A N 1
ATOM 510 C CA . LYS A 1 71 ? -48.039 -11.965 -14.251 1.00 25.48 71 LYS A CA 1
ATOM 511 C C . LYS A 1 71 ? -47.089 -11.148 -15.148 1.00 22.25 71 LYS A C 1
ATOM 512 O O . LYS A 1 71 ? -46.784 -11.550 -16.274 1.00 27.51 71 LYS A O 1
ATOM 514 N N . ASP A 1 72 ? -46.616 -10.007 -14.659 1.00 18.70 72 ASP A N 1
ATOM 515 C CA . ASP A 1 72 ? -45.701 -9.188 -15.474 1.00 22.14 72 ASP A CA 1
ATOM 516 C C . ASP A 1 72 ? -44.392 -9.930 -15.783 1.00 20.93 72 ASP A C 1
ATOM 517 O O . ASP A 1 72 ? -43.871 -9.862 -16.893 1.00 24.24 72 ASP A O 1
ATOM 522 N N . VAL A 1 73 ? -43.862 -10.623 -14.785 1.00 23.72 73 VAL A N 1
ATOM 523 C CA . VAL A 1 73 ? -42.669 -11.431 -14.967 1.00 17.13 73 VAL A CA 1
ATOM 524 C C . VAL A 1 73 ? -42.924 -12.515 -16.016 1.00 26.91 73 VAL A C 1
ATOM 525 O O . VAL A 1 73 ? -42.063 -12.786 -16.858 1.00 26.23 73 VAL A O 1
ATOM 529 N N . LEU A 1 74 ? -44.119 -13.102 -16.010 1.00 24.84 74 LEU A N 1
ATOM 530 C CA . LEU A 1 74 ? -44.447 -14.101 -17.033 1.00 27.58 74 LEU A CA 1
ATOM 531 C C . LEU A 1 74 ? -44.682 -13.472 -18.405 1.00 23.12 74 LEU A C 1
ATOM 532 O O . LEU A 1 74 ? -44.790 -14.174 -19.404 1.00 22.37 74 LEU A O 1
ATOM 537 N N . GLU A 1 75 ? -44.725 -12.145 -18.454 1.00 21.00 75 GLU A N 1
ATOM 538 C CA . GLU A 1 75 ? -44.821 -11.431 -19.727 1.00 26.12 75 GLU A CA 1
ATOM 539 C C . GLU A 1 75 ? -43.484 -10.811 -20.145 1.00 26.93 75 GLU A C 1
ATOM 540 O O . GLU A 1 75 ? -43.424 -10.061 -21.114 1.00 29.25 75 GLU A O 1
ATOM 546 N N . GLY A 1 76 ? -42.418 -11.121 -19.408 1.00 25.51 76 GLY A N 1
ATOM 547 C CA . GLY A 1 76 ? -41.089 -10.621 -19.730 1.00 24.80 76 GLY A CA 1
ATOM 548 C C . GLY A 1 76 ? -40.595 -9.389 -18.971 1.00 22.73 76 GLY A C 1
ATOM 549 O O . GLY A 1 76 ? -39.558 -8.836 -19.316 1.00 25.37 76 GLY A O 1
ATOM 550 N N . TYR A 1 77 ? -41.331 -8.950 -17.954 1.00 19.15 77 TYR A N 1
ATOM 551 C CA . TYR A 1 77 ? -40.897 -7.829 -17.113 1.00 17.69 77 TYR A CA 1
ATOM 552 C C . TYR A 1 77 ? -39.954 -8.304 -16.018 1.00 22.32 77 TYR A C 1
ATOM 553 O O . TYR A 1 77 ? -40.003 -9.463 -15.616 1.00 21.88 77 TYR A O 1
ATOM 562 N N . ASN A 1 78 ? -39.128 -7.400 -15.507 1.00 15.99 78 ASN A N 1
ATOM 563 C CA . ASN A 1 78 ? -38.408 -7.652 -14.268 1.00 14.89 78 ASN A CA 1
ATOM 564 C C . ASN A 1 78 ? -39.143 -7.014 -13.101 1.00 14.33 78 ASN A C 1
ATOM 565 O O . ASN A 1 78 ? -39.961 -6.129 -13.289 1.00 19.15 78 ASN A O 1
ATOM 570 N N . GLY A 1 79 ? -38.858 -7.468 -11.893 1.00 13.86 79 GLY A N 1
ATOM 571 C CA . GLY A 1 79 ? -39.523 -6.907 -10.743 1.00 18.54 79 GLY A CA 1
ATOM 572 C C . GLY A 1 79 ? -38.774 -7.110 -9.452 1.00 18.78 79 GLY A C 1
ATOM 573 O O . GLY A 1 79 ? -37.882 -7.955 -9.373 1.00 17.52 79 GLY A O 1
ATOM 574 N N . THR A 1 80 ? -39.174 -6.342 -8.438 1.00 18.95 80 THR A N 1
ATOM 575 C CA . THR A 1 80 ? -38.666 -6.448 -7.078 1.00 16.85 80 THR A CA 1
ATOM 576 C C . THR A 1 80 ? -39.818 -6.349 -6.083 1.00 22.57 80 THR A C 1
ATOM 577 O O . THR A 1 80 ? -40.727 -5.542 -6.267 1.00 18.05 80 THR A O 1
ATOM 581 N N . ILE A 1 81 ? -39.780 -7.168 -5.036 1.00 16.47 81 ILE A N 1
ATOM 582 C CA . ILE A 1 81 ? -40.683 -7.015 -3.903 1.00 15.67 81 ILE A CA 1
ATOM 583 C C . ILE A 1 81 ? -39.829 -6.979 -2.639 1.00 16.85 81 ILE A C 1
ATOM 584 O O . ILE A 1 81 ? -39.007 -7.885 -2.411 1.00 16.07 81 ILE A O 1
ATOM 589 N N . PHE A 1 82 ? -39.985 -5.912 -1.855 1.00 16.22 82 PHE A N 1
ATOM 590 C CA . PHE A 1 82 ? -39.248 -5.727 -0.615 1.00 12.51 82 PHE A CA 1
ATOM 591 C C . PHE A 1 82 ? -40.150 -5.905 0.596 1.00 16.87 82 PHE A C 1
ATOM 592 O O . PHE A 1 82 ? -41.320 -5.533 0.545 1.00 20.93 82 PHE A O 1
ATOM 600 N N . ALA A 1 83 ? -39.582 -6.415 1.691 1.00 13.83 83 ALA A N 1
ATOM 601 C CA . ALA A 1 83 ? -40.198 -6.313 3.009 1.00 14.57 83 ALA A CA 1
ATOM 602 C C . ALA A 1 83 ? -39.322 -5.368 3.822 1.00 19.60 83 ALA A C 1
ATOM 603 O O . ALA A 1 83 ? -38.107 -5.595 3.958 1.00 15.94 83 ALA A O 1
ATOM 605 N N . TYR A 1 84 ? -39.924 -4.290 4.310 1.00 15.40 84 TYR A N 1
ATOM 606 C CA . TYR A 1 84 ? -39.207 -3.256 5.069 1.00 13.05 84 TYR A CA 1
ATOM 607 C C . TYR A 1 84 ? -39.882 -3.032 6.423 1.00 15.05 84 TYR A C 1
ATOM 608 O O . TYR A 1 84 ? -41.101 -2.981 6.484 1.00 17.45 84 TYR A O 1
ATOM 617 N N . GLY A 1 85 ? -39.108 -2.847 7.491 1.00 14.41 85 GLY A N 1
ATOM 618 C CA . GLY A 1 85 ? -39.705 -2.561 8.793 1.00 13.33 85 GLY A CA 1
ATOM 619 C C . GLY A 1 85 ? -38.792 -2.950 9.938 1.00 15.25 85 GLY A C 1
ATOM 620 O O . GLY A 1 85 ? -37.772 -3.608 9.729 1.00 12.00 85 GLY A O 1
ATOM 621 N N . GLN A 1 86 ? -39.130 -2.546 11.157 1.00 14.12 86 GLN A N 1
ATOM 622 C CA . GLN A 1 86 ? -38.250 -2.869 12.275 1.00 17.35 86 GLN A CA 1
ATOM 623 C C . GLN A 1 86 ? -38.254 -4.374 12.528 1.00 15.99 86 GLN A C 1
ATOM 624 O O . GLN A 1 86 ? -39.159 -5.080 12.082 1.00 20.30 86 GLN A O 1
ATOM 630 N N . THR A 1 87 ? -37.245 -4.864 13.238 1.00 13.58 87 THR A N 1
ATOM 631 C CA . THR A 1 87 ? -37.204 -6.277 13.632 1.00 13.77 87 THR A CA 1
ATOM 632 C C . THR A 1 87 ? -38.451 -6.658 14.461 1.00 18.10 87 THR A C 1
ATOM 633 O O . THR A 1 87 ? -38.889 -5.886 15.327 1.00 21.18 87 THR A O 1
ATOM 637 N N . SER A 1 88 ? -38.992 -7.845 14.161 1.00 15.14 88 SER A N 1
ATOM 638 C CA . SER A 1 88 ? -40.198 -8.435 14.765 1.00 21.00 88 SER A CA 1
ATOM 639 C C . SER A 1 88 ? -41.496 -7.776 14.270 1.00 17.22 88 SER A C 1
ATOM 640 O O . SER A 1 88 ? -42.559 -8.002 14.829 1.00 25.73 88 SER A O 1
ATOM 643 N N . SER A 1 89 ? -41.414 -7.001 13.198 1.00 15.11 89 SER A N 1
ATOM 644 C CA . SER A 1 89 ? -42.606 -6.375 12.629 1.00 17.10 89 SER A CA 1
ATOM 645 C C . SER A 1 89 ? -43.384 -7.294 11.696 1.00 18.55 89 SER A C 1
ATOM 646 O O . SER A 1 89 ? -44.498 -6.965 11.295 1.00 18.70 89 SER A O 1
ATOM 649 N N . GLY A 1 90 ? -42.791 -8.439 11.354 1.00 17.43 90 GLY A N 1
ATOM 650 C CA . GLY A 1 90 ? -43.455 -9.451 10.548 1.00 16.14 90 GLY A CA 1
ATOM 651 C C . GLY A 1 90 ? -42.962 -9.573 9.116 1.00 19.19 90 GLY A C 1
ATOM 652 O O . GLY A 1 90 ? -43.672 -10.098 8.258 1.00 18.48 90 GLY A O 1
ATOM 653 N N . LYS A 1 91 ? -41.732 -9.137 8.856 1.00 20.99 91 LYS A N 1
ATOM 654 C CA . LYS A 1 91 ? -41.201 -9.207 7.499 1.00 17.85 91 LYS A CA 1
ATOM 655 C C . LYS A 1 91 ? -41.090 -10.639 6.983 1.00 14.39 91 LYS A C 1
ATOM 656 O O . LYS A 1 91 ? -41.565 -10.937 5.887 1.00 19.34 91 LYS A O 1
ATOM 662 N N . VAL A 1 92 ? -40.467 -11.527 7.755 1.00 16.35 92 VAL A N 1
ATOM 663 C CA . VAL A 1 92 ? -40.293 -12.901 7.282 1.00 14.74 92 VAL A CA 1
ATOM 664 C C . VAL A 1 92 ? -41.632 -13.647 7.239 1.00 17.44 92 VAL A C 1
ATOM 665 O O . VAL A 1 92 ? -41.869 -14.434 6.318 1.00 18.71 92 VAL A O 1
ATOM 669 N N . HIS A 1 93 ? -42.505 -13.392 8.211 1.00 14.63 93 HIS A N 1
ATOM 670 C CA . HIS A 1 93 ? -43.845 -13.963 8.185 1.00 15.75 93 HIS A CA 1
ATOM 671 C C . HIS A 1 93 ? -44.560 -13.584 6.884 1.00 26.31 93 HIS A C 1
ATOM 672 O O . HIS A 1 93 ? -45.279 -14.394 6.283 1.00 19.22 93 HIS A O 1
ATOM 679 N N . THR A 1 94 ? -44.350 -12.344 6.454 1.00 18.99 94 THR A N 1
ATOM 680 C CA . THR A 1 94 ? -44.953 -11.842 5.227 1.00 15.83 94 THR A CA 1
ATOM 681 C C . THR A 1 94 ? -44.309 -12.430 3.968 1.00 17.61 94 THR A C 1
ATOM 682 O O . THR A 1 94 ? -45.007 -12.896 3.081 1.00 15.61 94 THR A O 1
ATOM 686 N N . MET A 1 95 ? -42.980 -12.393 3.894 1.00 18.76 95 MET A N 1
ATOM 687 C CA . MET A 1 95 ? -42.249 -12.885 2.729 1.00 22.67 95 MET A CA 1
ATOM 688 C C . MET A 1 95 ? -42.228 -14.410 2.583 1.00 21.53 95 MET A C 1
ATOM 689 O O . MET A 1 95 ? -42.406 -14.945 1.487 1.00 21.10 95 MET A O 1
ATOM 694 N N . GLU A 1 96 ? -41.987 -15.103 3.686 1.00 17.40 96 GLU A N 1
ATOM 695 C CA . GLU A 1 96 ? -41.885 -16.566 3.679 1.00 16.10 96 GLU A CA 1
ATOM 696 C C . GLU A 1 96 ? -43.098 -17.233 4.296 1.00 22.12 96 GLU A C 1
ATOM 697 O O . GLU A 1 96 ? -43.731 -18.135 3.697 1.00 21.88 96 GLU A O 1
ATOM 703 N N . GLY A 1 97 ? -43.396 -16.818 5.523 1.00 21.27 97 GLY A N 1
ATOM 704 C CA . GLY A 1 97 ? -44.477 -17.407 6.286 1.00 24.41 97 GLY A CA 1
ATOM 705 C C . GLY A 1 97 ? -44.180 -18.872 6.503 1.00 24.17 97 GLY A C 1
ATOM 706 O O . GLY A 1 97 ? -43.020 -19.273 6.520 1.00 32.41 97 GLY A O 1
ATOM 707 N N . LYS A 1 98 ? -45.219 -19.680 6.632 1.00 24.10 98 LYS A N 1
ATOM 708 C CA . LYS A 1 98 ? -45.024 -21.122 6.784 1.00 26.75 98 LYS A CA 1
ATOM 709 C C . LYS A 1 98 ? -44.959 -21.764 5.408 1.00 22.19 98 LYS A C 1
ATOM 710 O O . LYS A 1 98 ? -45.983 -22.001 4.780 1.00 27.63 98 LYS A O 1
ATOM 716 N N . LEU A 1 99 ? -43.741 -22.034 4.947 1.00 20.46 99 LEU A N 1
ATOM 717 C CA . LEU A 1 99 ? -43.471 -22.411 3.558 1.00 23.19 99 LEU A CA 1
ATOM 718 C C . LEU A 1 99 ? -44.337 -23.517 2.932 1.00 32.78 99 LEU A C 1
ATOM 719 O O . LEU A 1 99 ? -44.714 -23.415 1.763 1.00 33.11 99 LEU A O 1
ATOM 724 N N . HIS A 1 100 ? -44.618 -24.586 3.672 1.00 31.07 100 HIS A N 1
ATOM 725 C CA . HIS A 1 100 ? -45.315 -25.727 3.085 1.00 40.97 100 HIS A CA 1
ATOM 726 C C . HIS A 1 100 ? -46.801 -25.732 3.438 1.00 41.77 100 HIS A C 1
ATOM 727 O O . HIS A 1 100 ? -47.550 -26.602 2.991 1.00 39.80 100 HIS A O 1
ATOM 734 N N . ASP A 1 101 ? -47.207 -24.749 4.238 1.00 37.40 101 ASP A N 1
ATOM 735 C CA . ASP A 1 101 ? -48.584 -24.597 4.709 1.00 28.20 101 ASP A CA 1
ATOM 736 C C . ASP A 1 101 ? -49.465 -23.784 3.761 1.00 33.94 101 ASP A C 1
ATOM 737 O O . ASP A 1 101 ? -49.246 -22.589 3.588 1.00 34.73 101 ASP A O 1
ATOM 742 N N . PRO A 1 102 ? -50.506 -24.407 3.185 1.00 40.15 102 PRO A N 1
ATOM 743 C CA . PRO A 1 102 ? -51.344 -23.679 2.219 1.00 34.24 102 PRO A CA 1
ATOM 744 C C . PRO A 1 102 ? -52.009 -22.409 2.766 1.00 34.29 102 PRO A C 1
ATOM 745 O O . PRO A 1 102 ? -52.262 -21.500 1.986 1.00 40.30 102 PRO A O 1
ATOM 749 N N . GLU A 1 103 ? -52.283 -22.353 4.068 1.00 32.63 103 GLU A N 1
ATOM 750 C CA . GLU A 1 103 ? -52.859 -21.168 4.701 1.00 28.08 103 GLU A CA 1
ATOM 751 C C . GLU A 1 103 ? -51.773 -20.211 5.168 1.00 22.87 103 GLU A C 1
ATOM 752 O O . GLU A 1 103 ? -51.859 -19.000 4.961 1.00 22.60 103 GLU A O 1
ATOM 754 N N . GLY A 1 104 ? -50.770 -20.758 5.841 1.00 21.22 104 GLY A N 1
ATOM 755 C CA . GLY A 1 104 ? -49.736 -19.946 6.454 1.00 22.19 104 GLY A CA 1
ATOM 756 C C . GLY A 1 104 ? -48.605 -19.474 5.553 1.00 24.02 104 GLY A C 1
ATOM 757 O O . GLY A 1 104 ? -47.792 -18.645 5.978 1.00 20.68 104 GLY A O 1
ATOM 758 N N . MET A 1 105 ? -48.509 -20.014 4.340 1.00 25.30 105 MET A N 1
ATOM 759 C CA . MET A 1 105 ? -47.419 -19.607 3.442 1.00 25.57 105 MET A CA 1
ATOM 760 C C . MET A 1 105 ? -47.499 -18.133 3.011 1.00 26.15 105 MET A C 1
ATOM 761 O O . MET A 1 105 ? -48.580 -17.579 2.779 1.00 24.81 105 MET A O 1
ATOM 766 N N . GLY A 1 106 ? -46.333 -17.498 2.956 1.00 18.41 106 GLY A N 1
ATOM 767 C CA . GLY A 1 106 ? -46.233 -16.101 2.605 1.00 16.14 106 GLY A CA 1
ATOM 768 C C . GLY A 1 106 ? -46.102 -15.819 1.120 1.00 20.54 106 GLY A C 1
ATOM 769 O O . GLY A 1 106 ? -46.468 -16.640 0.291 1.00 17.38 106 GLY A O 1
ATOM 770 N N . ILE A 1 107 ? -45.544 -14.657 0.789 1.00 19.89 107 ILE A N 1
ATOM 771 C CA . ILE A 1 107 ? -45.488 -14.205 -0.595 1.00 17.69 107 ILE A CA 1
ATOM 772 C C . ILE A 1 107 ? -44.645 -15.093 -1.512 1.00 19.57 107 ILE A C 1
ATOM 773 O O . ILE A 1 107 ? -45.106 -15.485 -2.582 1.00 17.50 107 ILE A O 1
ATOM 778 N N . ILE A 1 108 ? -43.420 -15.406 -1.112 1.00 20.96 108 ILE A N 1
ATOM 779 C CA . ILE A 1 108 ? -42.543 -16.198 -1.976 1.00 23.63 108 ILE A CA 1
ATOM 780 C C . ILE A 1 108 ? -43.155 -17.554 -2.376 1.00 21.85 108 ILE A C 1
ATOM 781 O O . ILE A 1 108 ? -43.160 -17.897 -3.555 1.00 17.03 108 ILE A O 1
ATOM 786 N N . PRO A 1 109 ? -43.667 -18.333 -1.413 1.00 14.36 109 PRO A N 1
ATOM 787 C CA . PRO A 1 109 ? -44.263 -19.606 -1.872 1.00 20.52 109 PRO A CA 1
ATOM 788 C C . PRO A 1 109 ? -45.464 -19.445 -2.825 1.00 21.12 109 PRO A C 1
ATOM 789 O O . PRO A 1 109 ? -45.660 -20.278 -3.710 1.00 19.35 109 PRO A O 1
ATOM 793 N N . ARG A 1 110 ? -46.278 -18.413 -2.630 1.00 23.94 110 ARG A N 1
ATOM 794 C CA . ARG A 1 110 ? -47.444 -18.214 -3.486 1.00 23.02 110 ARG A CA 1
ATOM 795 C C . ARG A 1 110 ? -47.030 -17.776 -4.898 1.00 16.40 110 ARG A C 1
ATOM 796 O O . ARG A 1 110 ? -47.669 -18.122 -5.886 1.00 23.04 110 ARG A O 1
ATOM 804 N N . ILE A 1 111 ? -45.950 -17.007 -4.979 1.00 19.01 111 ILE A N 1
ATOM 805 C CA . ILE A 1 111 ? -45.392 -16.586 -6.261 1.00 18.38 111 ILE A CA 1
ATOM 806 C C . ILE A 1 111 ? -44.953 -17.779 -7.085 1.00 19.79 111 ILE A C 1
ATOM 807 O O . ILE A 1 111 ? -45.266 -17.903 -8.275 1.00 16.65 111 ILE A O 1
ATOM 812 N N . VAL A 1 112 ? -44.171 -18.628 -6.436 1.00 15.78 112 VAL A N 1
ATOM 813 C CA . VAL A 1 112 ? -43.634 -19.822 -7.061 1.00 22.38 112 VAL A CA 1
ATOM 814 C C . VAL A 1 112 ? -44.764 -20.713 -7.547 1.00 23.39 112 VAL A C 1
ATOM 815 O O . VAL A 1 112 ? -44.705 -21.226 -8.664 1.00 22.99 112 VAL A O 1
ATOM 819 N N . GLN A 1 113 ? -45.795 -20.896 -6.718 1.00 24.59 113 GLN A N 1
ATOM 820 C CA . GLN A 1 113 ? -46.950 -21.698 -7.130 1.00 19.16 113 GLN A CA 1
ATOM 821 C C . GLN A 1 113 ? -47.570 -21.124 -8.399 1.00 19.70 113 GLN A C 1
ATOM 822 O O . GLN A 1 113 ? -47.891 -21.862 -9.339 1.00 20.76 113 GLN A O 1
ATOM 828 N N . ASP A 1 114 ? -47.752 -19.805 -8.411 1.00 21.78 114 ASP A N 1
ATOM 829 C CA . ASP A 1 114 ? -48.381 -19.142 -9.554 1.00 21.79 114 ASP A CA 1
ATOM 830 C C . ASP A 1 114 ? -47.541 -19.265 -10.813 1.00 22.17 114 ASP A C 1
ATOM 831 O O . ASP A 1 114 ? -48.060 -19.477 -11.910 1.00 21.23 114 ASP A O 1
ATOM 836 N N . ILE A 1 115 ? -46.235 -19.176 -10.650 1.00 22.55 115 ILE A N 1
ATOM 837 C CA . ILE A 1 115 ? -45.359 -19.302 -11.800 1.00 21.06 115 ILE A CA 1
ATOM 838 C C . ILE A 1 115 ? -45.541 -20.670 -12.439 1.00 24.04 115 ILE A C 1
ATOM 839 O O . ILE A 1 115 ? -45.824 -20.769 -13.638 1.00 21.24 115 ILE A O 1
ATOM 844 N N . PHE A 1 116 ? -45.442 -21.725 -11.630 1.00 20.61 116 PHE A N 1
ATOM 845 C CA . PHE A 1 116 ? -45.563 -23.080 -12.160 1.00 21.58 116 PHE A CA 1
ATOM 846 C C . PHE A 1 116 ? -46.968 -23.433 -12.605 1.00 22.93 116 PHE A C 1
ATOM 847 O O . PHE A 1 116 ? -47.119 -24.187 -13.559 1.00 27.44 116 PHE A O 1
ATOM 855 N N . ASN A 1 117 ? -47.990 -22.908 -11.931 1.00 27.07 117 ASN A N 1
ATOM 856 C CA . ASN A 1 117 ? -49.364 -23.155 -12.376 1.00 29.93 117 ASN A CA 1
ATOM 857 C C . ASN A 1 117 ? -49.536 -22.673 -13.813 1.00 28.84 117 ASN A C 1
ATOM 858 O O . ASN A 1 117 ? -50.154 -23.349 -14.622 1.00 35.45 117 ASN A O 1
ATOM 863 N N . TYR A 1 118 ? -49.013 -21.487 -14.119 1.00 31.42 118 TYR A N 1
ATOM 864 C CA . TYR A 1 118 ? -49.097 -20.977 -15.488 1.00 32.16 118 TYR A CA 1
ATOM 865 C C . TYR A 1 118 ? -48.300 -21.842 -16.466 1.00 26.44 118 TYR A C 1
ATOM 866 O O . TYR A 1 118 ? -48.828 -22.318 -17.468 1.00 30.94 118 TYR A O 1
ATOM 875 N N . ILE A 1 119 ? -47.039 -22.091 -16.137 1.00 27.09 119 ILE A N 1
ATOM 876 C CA . ILE A 1 119 ? -46.152 -22.838 -17.020 1.00 28.82 119 ILE A CA 1
ATOM 877 C C . ILE A 1 119 ? -46.681 -24.228 -17.418 1.00 35.38 119 ILE A C 1
ATOM 878 O O . ILE A 1 119 ? -46.740 -24.560 -18.599 1.00 34.51 119 ILE A O 1
ATOM 883 N N . TYR A 1 120 ? -47.086 -25.029 -16.439 1.00 35.75 120 TYR A N 1
ATOM 884 C CA . TYR A 1 120 ? -47.570 -26.391 -16.722 1.00 41.16 120 TYR A CA 1
ATOM 885 C C . TYR A 1 120 ? -48.885 -26.427 -17.488 1.00 40.60 120 TYR A C 1
ATOM 886 O O . TYR A 1 120 ? -49.277 -27.483 -18.001 1.00 38.33 120 TYR A O 1
ATOM 895 N N . SER A 1 121 ? -49.572 -25.291 -17.545 1.00 29.63 121 SER A N 1
ATOM 896 C CA . SER A 1 121 ? -50.813 -25.205 -18.303 1.00 31.21 121 SER A CA 1
ATOM 897 C C . SER A 1 121 ? -50.570 -24.901 -19.780 1.00 38.05 121 SER A C 1
ATOM 898 O O . SER A 1 121 ? -51.456 -25.093 -20.606 1.00 42.29 121 SER A O 1
ATOM 901 N N . MET A 1 122 ? -49.377 -24.415 -20.112 1.00 33.76 122 MET A N 1
ATOM 902 C CA . MET A 1 122 ? -49.065 -24.075 -21.502 1.00 37.52 122 MET A CA 1
ATOM 903 C C . MET A 1 122 ? -48.849 -25.302 -22.378 1.00 44.76 122 MET A C 1
ATOM 904 O O . MET A 1 122 ? -48.457 -26.359 -21.890 1.00 45.14 122 MET A O 1
ATOM 909 N N . ASP A 1 123 ? -49.123 -25.160 -23.672 1.00 53.66 123 ASP A N 1
ATOM 910 C CA . ASP A 1 123 ? -48.972 -26.280 -24.593 1.00 64.77 123 ASP A CA 1
ATOM 911 C C . ASP A 1 123 ? -47.501 -26.492 -24.983 1.00 64.69 123 ASP A C 1
ATOM 912 O O . ASP A 1 123 ? -46.619 -25.714 -24.602 1.00 63.66 123 ASP A O 1
ATOM 917 N N . GLU A 1 124 ? -47.259 -27.535 -25.767 1.00 65.31 124 GLU A N 1
ATOM 918 C CA . GLU A 1 124 ? -45.913 -27.974 -26.129 1.00 66.52 124 GLU A CA 1
ATOM 919 C C . GLU A 1 124 ? -45.042 -26.947 -26.868 1.00 58.76 124 GLU A C 1
ATOM 920 O O . GLU A 1 124 ? -43.830 -27.136 -26.959 1.00 57.72 124 GLU A O 1
ATOM 926 N N . ASN A 1 125 ? -45.636 -25.880 -27.402 1.00 53.20 125 ASN A N 1
ATOM 927 C CA . ASN A 1 125 ? -44.838 -24.888 -28.120 1.00 47.97 125 ASN A CA 1
ATOM 928 C C . ASN A 1 125 ? -43.886 -24.092 -27.230 1.00 46.02 125 ASN A C 1
ATOM 929 O O . ASN A 1 125 ? -42.888 -23.557 -27.717 1.00 35.65 125 ASN A O 1
ATOM 934 N N . LEU A 1 126 ? -44.191 -24.009 -25.937 1.00 46.28 126 LEU A N 1
ATOM 935 C CA . LEU A 1 126 ? -43.341 -23.261 -25.012 1.00 43.70 126 LEU A CA 1
ATOM 936 C C . LEU A 1 126 ? -42.378 -24.137 -24.228 1.00 42.92 126 LEU A C 1
ATOM 937 O O . LEU A 1 126 ? -42.760 -25.156 -23.660 1.00 38.35 126 LEU A O 1
ATOM 942 N N . GLU A 1 127 ? -41.127 -23.708 -24.173 1.00 34.47 127 GLU A N 1
ATOM 943 C CA . GLU A 1 127 ? -40.135 -24.362 -23.342 1.00 31.32 127 GLU A CA 1
ATOM 944 C C . GLU A 1 127 ? -39.703 -23.374 -22.268 1.00 33.46 127 GLU A C 1
ATOM 945 O O . GLU A 1 127 ? -39.431 -22.199 -22.559 1.00 29.03 127 GLU A O 1
ATOM 951 N N . PHE A 1 128 ? -39.699 -23.829 -21.018 1.00 31.12 128 PHE A N 1
ATOM 952 C CA . PHE A 1 128 ? -39.342 -22.967 -19.898 1.00 29.69 128 PHE A CA 1
ATOM 953 C C . PHE A 1 128 ? -38.081 -23.433 -19.201 1.00 30.61 128 PHE A C 1
ATOM 954 O O . PHE A 1 128 ? -37.810 -24.625 -19.104 1.00 33.78 128 PHE A O 1
ATOM 962 N N . HIS A 1 129 ? -37.322 -22.471 -18.701 1.00 26.59 129 HIS A N 1
ATOM 963 C CA . HIS A 1 129 ? -36.201 -22.732 -17.816 1.00 29.74 129 HIS A CA 1
ATOM 964 C C . HIS A 1 129 ? -36.319 -21.786 -16.629 1.00 29.81 129 HIS A C 1
ATOM 965 O O . HIS A 1 129 ? -36.356 -20.568 -16.808 1.00 24.27 129 HIS A O 1
ATOM 972 N N . ILE A 1 130 ? -36.452 -22.355 -15.436 1.00 22.70 130 ILE A N 1
ATOM 973 C CA . ILE A 1 130 ? -36.568 -21.584 -14.209 1.00 19.78 130 ILE A CA 1
ATOM 974 C C . ILE A 1 130 ? -35.340 -21.815 -13.370 1.00 20.06 130 ILE A C 1
ATOM 975 O O . ILE A 1 130 ? -34.977 -22.967 -13.133 1.00 23.59 130 ILE A O 1
ATOM 980 N N . LYS A 1 131 ? -34.672 -20.749 -12.952 1.00 17.52 131 LYS A N 1
ATOM 981 C CA . LYS A 1 131 ? -33.530 -20.921 -12.058 1.00 20.49 131 LYS A CA 1
ATOM 982 C C . LYS A 1 131 ? -33.558 -19.920 -10.917 1.00 18.36 131 LYS A C 1
ATOM 983 O O . LYS A 1 131 ? -34.022 -18.778 -11.071 1.00 23.40 131 LYS A O 1
ATOM 989 N N . VAL A 1 132 ? -33.137 -20.385 -9.746 1.00 18.58 132 VAL A N 1
ATOM 990 C CA . VAL A 1 132 ? -33.164 -19.548 -8.554 1.00 15.44 132 VAL A CA 1
ATOM 991 C C . VAL A 1 132 ? -31.792 -19.346 -7.922 1.00 18.10 132 VAL A C 1
ATOM 992 O O . VAL A 1 132 ? -30.931 -20.205 -7.986 1.00 16.81 132 VAL A O 1
ATOM 996 N N . SER A 1 133 ? -31.622 -18.195 -7.279 1.00 21.36 133 SER A N 1
ATOM 997 C CA . SER A 1 133 ? -30.437 -17.914 -6.494 1.00 20.11 133 SER A CA 1
ATOM 998 C C . SER A 1 133 ? -30.902 -17.457 -5.118 1.00 20.25 133 SER A C 1
ATOM 999 O O . SER A 1 133 ? -32.050 -17.071 -4.948 1.00 21.79 133 SER A O 1
ATOM 1002 N N . TYR A 1 134 ? -30.031 -17.539 -4.129 1.00 12.46 134 TYR A N 1
ATOM 1003 C CA . TYR A 1 134 ? -30.398 -17.150 -2.776 1.00 17.31 134 TYR A CA 1
ATOM 1004 C C . TYR A 1 134 ? -29.119 -16.701 -2.093 1.00 16.60 134 TYR A C 1
ATOM 1005 O O . TYR A 1 134 ? -28.173 -17.482 -1.925 1.00 19.77 134 TYR A O 1
ATOM 1014 N N . PHE A 1 135 ? -29.056 -15.421 -1.759 1.00 15.02 135 PHE A N 1
ATOM 1015 C CA . PHE A 1 135 ? -27.859 -14.910 -1.112 1.00 21.06 135 PHE A CA 1
ATOM 1016 C C . PHE A 1 135 ? -28.190 -13.815 -0.120 1.00 19.00 135 PHE A C 1
ATOM 1017 O O . PHE A 1 135 ? -29.320 -13.356 -0.053 1.00 18.53 135 PHE A O 1
ATOM 1025 N N . GLU A 1 136 ? -27.213 -13.433 0.687 1.00 19.92 136 GLU A N 1
ATOM 1026 C CA . GLU A 1 136 ? -27.463 -12.425 1.706 1.00 16.20 136 GLU A CA 1
ATOM 1027 C C . GLU A 1 136 ? -26.399 -11.352 1.646 1.00 15.17 136 GLU A C 1
ATOM 1028 O O . GLU A 1 136 ? -25.315 -11.558 1.091 1.00 18.79 136 GLU A O 1
ATOM 1034 N N . ILE A 1 137 ? -26.729 -10.200 2.206 1.00 15.78 137 ILE A N 1
ATOM 1035 C CA . ILE A 1 137 ? -25.771 -9.116 2.373 1.00 17.63 137 ILE A CA 1
ATOM 1036 C C . ILE A 1 137 ? -25.686 -8.765 3.849 1.00 17.33 137 ILE A C 1
ATOM 1037 O O . ILE A 1 137 ? -26.686 -8.374 4.462 1.00 17.47 137 ILE A O 1
ATOM 1042 N N . TYR A 1 138 ? -24.485 -8.899 4.403 1.00 15.22 138 TYR A N 1
ATOM 1043 C CA . TYR A 1 138 ? -24.235 -8.634 5.815 1.00 20.00 138 TYR A CA 1
ATOM 1044 C C . TYR A 1 138 ? -22.894 -7.928 5.950 1.00 25.20 138 TYR A C 1
ATOM 1045 O O . TYR A 1 138 ? -21.904 -8.384 5.379 1.00 26.59 138 TYR A O 1
ATOM 1054 N N . LEU A 1 139 ? -22.862 -6.815 6.687 1.00 24.81 139 LEU A N 1
ATOM 1055 C CA . LEU A 1 139 ? -21.644 -6.007 6.781 1.00 32.47 139 LEU A CA 1
ATOM 1056 C C . LEU A 1 139 ? -21.091 -5.684 5.393 1.00 29.15 139 LEU A C 1
ATOM 1057 O O . LEU A 1 139 ? -19.886 -5.792 5.159 1.00 29.54 139 LEU A O 1
ATOM 1062 N N . ASP A 1 140 ? -21.808 -5.457 4.810 1.00 20.32 140 ASP A N 1
ATOM 1063 C CA . ASP A 1 140 ? -21.612 -5.106 3.403 1.00 26.88 140 ASP A CA 1
ATOM 1064 C C . ASP A 1 140 ? -20.902 -6.158 2.554 1.00 30.05 140 ASP A C 1
ATOM 1065 O O . ASP A 1 140 ? -20.238 -5.818 1.576 1.00 30.21 140 ASP A O 1
ATOM 1070 N N . LYS A 1 141 ? -21.102 -7.427 2.795 1.00 28.27 141 LYS A N 1
ATOM 1071 C CA . LYS A 1 141 ? -20.488 -8.570 2.128 1.00 26.65 141 LYS A CA 1
ATOM 1072 C C . LYS A 1 141 ? -21.583 -9.492 1.617 1.00 21.56 141 LYS A C 1
ATOM 1073 O O . LYS A 1 141 ? -22.582 -9.736 2.301 1.00 19.72 141 LYS A O 1
ATOM 1079 N N . ILE A 1 142 ? -21.402 -9.996 0.412 1.00 20.37 142 ILE A N 1
ATOM 1080 C CA . ILE A 1 142 ? -22.383 -10.871 -0.187 1.00 13.11 142 ILE A CA 1
ATOM 1081 C C . ILE A 1 142 ? -21.960 -12.314 0.030 1.00 21.70 142 ILE A C 1
ATOM 1082 O O . ILE A 1 142 ? -20.828 -12.685 -0.278 1.00 17.61 142 ILE A O 1
ATOM 1087 N N . ARG A 1 143 ? -22.853 -13.113 0.612 1.00 14.49 143 ARG A N 1
ATOM 1088 C CA . ARG A 1 143 ? -22.623 -14.555 0.760 1.00 13.76 143 ARG A CA 1
ATOM 1089 C C . ARG A 1 143 ? -23.719 -15.358 0.065 1.00 13.41 143 ARG A C 1
ATOM 1090 O O . ARG A 1 143 ? -24.892 -15.038 0.188 1.00 19.29 143 ARG A O 1
ATOM 1098 N N . ASP A 1 144 ? -23.321 -16.395 -0.656 1.00 17.97 144 ASP A N 1
ATOM 1099 C CA . ASP A 1 144 ? -24.250 -17.332 -1.300 1.00 14.59 144 ASP A CA 1
ATOM 1100 C C . ASP A 1 144 ? -24.843 -18.279 -0.245 1.00 14.41 144 ASP A C 1
ATOM 1101 O O . ASP A 1 144 ? -24.110 -19.000 0.425 1.00 16.64 144 ASP A O 1
ATOM 1106 N N . LEU A 1 145 ? -26.161 -18.287 -0.084 1.00 15.84 145 LEU A N 1
ATOM 1107 C CA . LEU A 1 145 ? -26.763 -19.147 0.934 1.00 14.42 145 LEU A CA 1
ATOM 1108 C C . LEU A 1 145 ? -26.893 -20.596 0.427 1.00 17.68 145 LEU A C 1
ATOM 1109 O O . LEU A 1 145 ? -27.257 -21.486 1.183 1.00 19.89 145 LEU A O 1
ATOM 1114 N N . LEU A 1 146 ? -26.590 -20.836 -0.845 1.00 19.12 146 LEU A N 1
ATOM 1115 C CA . LEU A 1 146 ? -26.624 -22.207 -1.348 1.00 19.46 146 LEU A CA 1
ATOM 1116 C C . LEU A 1 146 ? -25.232 -22.848 -1.437 1.00 22.47 146 LEU A C 1
ATOM 1117 O O . LEU A 1 146 ? -25.123 -24.053 -1.650 1.00 24.67 146 LEU A O 1
ATOM 1122 N N . ASP A 1 147 ? -24.179 -22.044 -1.297 1.00 21.39 147 ASP A N 1
ATOM 1123 C CA . ASP A 1 147 ? -22.791 -22.554 -1.257 1.00 16.82 147 ASP A CA 1
ATOM 1124 C C . ASP A 1 147 ? -21.983 -21.705 -0.285 1.00 17.41 147 ASP A C 1
ATOM 1125 O O . ASP A 1 147 ? -21.538 -20.603 -0.626 1.00 16.94 147 ASP A O 1
ATOM 1130 N N . VAL A 1 148 ? -21.803 -22.208 0.929 1.00 17.30 148 VAL A N 1
ATOM 1131 C CA . VAL A 1 148 ? -21.248 -21.384 2.001 1.00 18.41 148 VAL A CA 1
ATOM 1132 C C . VAL A 1 148 ? -19.752 -21.095 1.848 1.00 22.47 148 VAL A C 1
ATOM 1133 O O . VAL A 1 148 ? -19.211 -20.278 2.581 1.00 28.49 148 VAL A O 1
ATOM 1137 N N . SER A 1 149 ? -19.085 -21.774 0.919 1.00 21.23 149 SER A N 1
ATOM 1138 C CA . SER A 1 149 ? -17.712 -21.407 0.588 1.00 19.17 149 SER A CA 1
ATOM 1139 C C . SER A 1 149 ? -17.676 -20.064 -0.173 1.00 19.33 149 SER A C 1
ATOM 1140 O O . SER A 1 149 ? -16.621 -19.442 -0.278 1.00 24.13 149 SER A O 1
ATOM 1143 N N . LYS A 1 150 ? -18.806 -19.611 -0.718 1.00 17.46 150 LYS A N 1
ATOM 1144 C CA . LYS A 1 150 ? -18.786 -18.337 -1.457 1.00 24.70 150 LYS A CA 1
ATOM 1145 C C . LYS A 1 150 ? -19.182 -17.129 -0.591 1.00 26.22 150 LYS A C 1
ATOM 1146 O O . LYS A 1 150 ? -20.353 -16.750 -0.522 1.00 22.13 150 LYS A O 1
ATOM 1152 N N . THR A 1 151 ? -18.190 -16.526 0.066 1.00 19.10 151 THR A N 1
ATOM 1153 C CA . THR A 1 151 ? -18.463 -15.596 1.172 1.00 26.97 151 THR A CA 1
ATOM 1154 C C . THR A 1 151 ? -18.295 -14.089 0.985 1.00 38.21 151 THR A C 1
ATOM 1155 O O . THR A 1 151 ? -18.737 -13.314 1.835 1.00 49.89 151 THR A O 1
ATOM 1159 N N . ASN A 1 152 ? -17.650 -13.667 -0.090 1.00 26.80 152 ASN A N 1
ATOM 1160 C CA . ASN A 1 152 ? -17.420 -12.245 -0.310 1.00 31.81 152 ASN A CA 1
ATOM 1161 C C . ASN A 1 152 ? -17.505 -11.970 -1.786 1.00 26.56 152 ASN A C 1
ATOM 1162 O O . ASN A 1 152 ? -16.542 -11.527 -2.415 1.00 22.83 152 ASN A O 1
ATOM 1167 N N . LEU A 1 153 ? -18.668 -12.280 -2.335 1.00 19.22 153 LEU A N 1
ATOM 1168 C CA . LEU A 1 153 ? -18.888 -12.173 -3.756 1.00 22.76 153 LEU A CA 1
ATOM 1169 C C . LEU A 1 153 ? -18.865 -10.725 -4.213 1.00 18.83 153 LEU A C 1
ATOM 1170 O O . LEU A 1 153 ? -19.298 -9.822 -3.502 1.00 29.90 153 LEU A O 1
ATOM 1175 N N . SER A 1 154 ? -18.297 -10.506 -5.387 1.00 19.19 154 SER A N 1
ATOM 1176 C CA . SER A 1 154 ? -18.244 -9.171 -5.941 1.00 23.88 154 SER A CA 1
ATOM 1177 C C . SER A 1 154 ? -19.351 -8.981 -6.965 1.00 25.21 154 SER A C 1
ATOM 1178 O O . SER A 1 154 ? -19.837 -9.950 -7.570 1.00 21.90 154 SER A O 1
ATOM 1181 N N . VAL A 1 155 ? -19.719 -7.721 -7.165 1.00 22.85 155 VAL A N 1
ATOM 1182 C CA . VAL A 1 155 ? -20.681 -7.329 -8.180 1.00 22.71 155 VAL A CA 1
ATOM 1183 C C . VAL A 1 155 ? -19.954 -6.960 -9.460 1.00 22.74 155 VAL A C 1
ATOM 1184 O O . VAL A 1 155 ? -19.018 -6.178 -9.431 1.00 25.47 155 VAL A O 1
ATOM 1188 N N . HIS A 1 156 ? -20.376 -7.549 -10.575 1.00 29.51 156 HIS A N 1
ATOM 1189 C CA . HIS A 1 156 ? -19.772 -7.252 -11.871 1.00 30.90 156 HIS A CA 1
ATOM 1190 C C . HIS A 1 156 ? -20.857 -6.817 -12.857 1.00 33.29 156 HIS A C 1
ATOM 1191 O O . HIS A 1 156 ? -22.050 -7.049 -12.641 1.00 29.31 156 HIS A O 1
ATOM 1198 N N . GLU A 1 157 ? -20.429 -6.195 -13.946 1.00 36.96 157 GLU A N 1
ATOM 1199 C CA . GLU A 1 157 ? -21.332 -5.778 -15.013 1.00 43.30 157 GLU A CA 1
ATOM 1200 C C . GLU A 1 157 ? -21.084 -6.635 -16.259 1.00 37.65 157 GLU A C 1
ATOM 1201 O O . GLU A 1 157 ? -19.932 -6.892 -16.613 1.00 32.25 157 GLU A O 1
ATOM 1207 N N . ASP A 1 158 ? -22.149 -7.085 -16.920 1.00 34.15 158 ASP A N 1
ATOM 1208 C CA . ASP A 1 158 ? -21.985 -7.829 -18.165 1.00 38.28 158 ASP A CA 1
ATOM 1209 C C . ASP A 1 158 ? -21.869 -6.892 -19.365 1.00 40.83 158 ASP A C 1
ATOM 1210 O O . ASP A 1 158 ? -21.861 -5.672 -19.206 1.00 33.53 158 ASP A O 1
ATOM 1215 N N . LYS A 1 159 ? -21.807 -7.495 -20.553 1.00 45.92 159 LYS A N 1
ATOM 1216 C CA . LYS A 1 159 ? -21.878 -6.831 -21.864 1.00 50.03 159 LYS A CA 1
ATOM 1217 C C . LYS A 1 159 ? -22.725 -5.567 -21.864 1.00 43.91 159 LYS A C 1
ATOM 1218 O O . LYS A 1 159 ? -22.242 -4.464 -22.129 1.00 47.28 159 LYS A O 1
ATOM 1224 N N . ASN A 1 160 ? -24.002 -5.753 -21.556 1.00 40.61 160 ASN A N 1
ATOM 1225 C CA . ASN A 1 160 ? -25.002 -4.697 -21.629 1.00 38.59 160 ASN A CA 1
ATOM 1226 C C . ASN A 1 160 ? -25.061 -3.821 -20.381 1.00 34.94 160 ASN A C 1
ATOM 1227 O O . ASN A 1 160 ? -26.093 -3.220 -20.098 1.00 30.85 160 ASN A O 1
ATOM 1232 N N . ARG A 1 161 ? -23.952 -3.775 -19.644 1.00 39.60 161 ARG A N 1
ATOM 1233 C CA . ARG A 1 161 ? -23.820 -2.978 -18.423 1.00 46.07 161 ARG A CA 1
ATOM 1234 C C . ARG A 1 161 ? -24.857 -3.369 -17.374 1.00 45.25 161 ARG A C 1
ATOM 1235 O O . ARG A 1 161 ? -25.352 -2.519 -16.641 1.00 49.30 161 ARG A O 1
ATOM 1243 N N . VAL A 1 162 ? -25.180 -4.659 -17.322 1.00 43.85 162 VAL A N 1
ATOM 1244 C CA . VAL A 1 162 ? -26.085 -5.207 -16.318 1.00 45.93 162 VAL A CA 1
ATOM 1245 C C . VAL A 1 162 ? -25.312 -5.751 -15.122 1.00 48.51 162 VAL A C 1
ATOM 1246 O O . VAL A 1 162 ? -24.617 -6.763 -15.255 1.00 35.82 162 VAL A O 1
ATOM 1250 N N . PRO A 1 163 ? -25.465 -5.128 -13.941 1.00 56.99 163 PRO A N 1
ATOM 1251 C CA . PRO A 1 163 ? -24.722 -5.656 -12.790 1.00 51.97 163 PRO A CA 1
ATOM 1252 C C . PRO A 1 163 ? -25.213 -7.041 -12.367 1.00 43.26 163 PRO A C 1
ATOM 1253 O O . PRO A 1 163 ? -26.404 -7.312 -12.469 1.00 51.18 163 PRO A O 1
ATOM 1257 N N . TYR A 1 164 ? -24.287 -7.913 -11.962 1.00 36.32 164 TYR A N 1
ATOM 1258 C CA . TYR A 1 164 ? -24.614 -9.268 -11.487 1.00 32.50 164 TYR A CA 1
ATOM 1259 C C . TYR A 1 164 ? -23.626 -9.710 -10.407 1.00 27.06 164 TYR A C 1
ATOM 1260 O O . TYR A 1 164 ? -22.534 -9.147 -10.296 1.00 32.55 164 TYR A O 1
ATOM 1269 N N . VAL A 1 165 ? -24.022 -10.701 -9.607 1.00 26.30 165 VAL A N 1
ATOM 1270 C CA . VAL A 1 165 ? -23.172 -11.237 -8.548 1.00 24.89 165 VAL A CA 1
ATOM 1271 C C . VAL A 1 165 ? -22.334 -12.379 -9.064 1.00 21.94 165 VAL A C 1
ATOM 1272 O O . VAL A 1 165 ? -22.852 -13.463 -9.329 1.00 18.89 165 VAL A O 1
ATOM 1276 N N . LYS A 1 166 ? -21.027 -12.154 -9.150 1.00 16.85 166 LYS A N 1
ATOM 1277 C CA . LYS A 1 166 ? -20.147 -13.135 -9.750 1.00 21.84 166 LYS A CA 1
ATOM 1278 C C . LYS A 1 166 ? -19.962 -14.352 -8.843 1.00 20.73 166 LYS A C 1
ATOM 1279 O O . LYS A 1 166 ? -19.587 -14.235 -7.675 1.00 24.95 166 LYS A O 1
ATOM 1285 N N . GLY A 1 167 ? -20.241 -15.520 -9.409 1.00 19.44 167 GLY A N 1
ATOM 1286 C CA . GLY A 1 167 ? -20.092 -16.779 -8.709 1.00 22.48 167 GLY A CA 1
ATOM 1287 C C . GLY A 1 167 ? -21.292 -17.235 -7.892 1.00 21.59 167 GLY A C 1
ATOM 1288 O O . GLY A 1 167 ? -21.232 -18.288 -7.287 1.00 31.49 167 GLY A O 1
ATOM 1289 N N . ALA A 1 168 ? -22.385 -16.474 -7.886 1.00 20.78 168 ALA A N 1
ATOM 1290 C CA . ALA A 1 168 ? -23.561 -16.869 -7.111 1.00 17.55 168 ALA A CA 1
ATOM 1291 C C . ALA A 1 168 ? -24.186 -18.142 -7.687 1.00 22.60 168 ALA A C 1
ATOM 1292 O O . ALA A 1 168 ? -24.287 -18.292 -8.904 1.00 24.95 168 ALA A O 1
ATOM 1294 N N . THR A 1 169 ? -24.613 -19.051 -6.814 1.00 21.79 169 THR A N 1
ATOM 1295 C CA . THR A 1 169 ? -25.214 -20.309 -7.260 1.00 25.53 169 THR A CA 1
ATOM 1296 C C . THR A 1 169 ? -26.532 -20.059 -7.977 1.00 23.36 169 THR A C 1
ATOM 1297 O O . THR A 1 169 ? -27.381 -19.299 -7.501 1.00 23.48 169 THR A O 1
ATOM 1301 N N . GLU A 1 170 ? -26.689 -20.677 -9.140 1.00 25.83 170 GLU A N 1
ATOM 1302 C CA . GLU A 1 170 ? -27.950 -20.617 -9.876 1.00 28.83 170 GLU A CA 1
ATOM 1303 C C . GLU A 1 170 ? -28.442 -22.041 -9.994 1.00 33.78 170 GLU A C 1
ATOM 1304 O O . GLU A 1 170 ? -27.752 -22.879 -10.576 1.00 31.78 170 GLU A O 1
ATOM 1310 N N . ARG A 1 171 ? -29.606 -22.323 -9.426 1.00 24.69 171 ARG A N 1
ATOM 1311 C CA . ARG A 1 171 ? -30.143 -23.685 -9.401 1.00 21.93 171 ARG A CA 1
ATOM 1312 C C . ARG A 1 171 ? -31.424 -23.815 -10.235 1.00 25.54 171 ARG A C 1
ATOM 1313 O O . ARG A 1 171 ? -32.369 -23.052 -10.035 1.00 24.30 171 ARG A O 1
ATOM 1321 N N . PHE A 1 172 ? -31.452 -24.761 -11.172 1.00 28.43 172 PHE A N 1
ATOM 1322 C CA . PHE A 1 172 ? -32.643 -24.998 -11.990 1.00 27.13 172 PHE A CA 1
ATOM 1323 C C . PHE A 1 172 ? -33.698 -25.770 -11.205 1.00 27.35 172 PHE A C 1
ATOM 1324 O O . PHE A 1 172 ? -33.387 -26.725 -10.503 1.00 24.40 172 PHE A O 1
ATOM 1332 N N . VAL A 1 173 ? -34.940 -25.307 -11.274 1.00 25.90 173 VAL A N 1
ATOM 1333 C CA . VAL A 1 173 ? -36.025 -25.913 -10.516 1.00 25.46 173 VAL A CA 1
ATOM 1334 C C . VAL A 1 173 ? -37.186 -26.214 -11.436 1.00 28.86 173 VAL A C 1
ATOM 1335 O O . VAL A 1 173 ? -37.383 -25.527 -12.430 1.00 32.90 173 VAL A O 1
ATOM 1339 N N . SER A 1 174 ? -37.954 -27.246 -11.117 1.00 34.08 174 SER A N 1
ATOM 1340 C CA . SER A 1 174 ? -39.080 -27.601 -11.965 1.00 21.88 174 SER A CA 1
ATOM 1341 C C . SER A 1 174 ? -40.358 -27.851 -11.149 1.00 26.83 174 SER A C 1
ATOM 1342 O O . SER A 1 174 ? -41.341 -28.374 -11.668 1.00 29.49 174 SER A O 1
ATOM 1345 N N . SER A 1 175 ? -40.362 -27.437 -9.885 1.00 29.74 175 SER A N 1
ATOM 1346 C CA . SER A 1 175 ? -41.574 -27.571 -9.084 1.00 36.56 175 SER A CA 1
ATOM 1347 C C . SER A 1 175 ? -41.540 -26.645 -7.878 1.00 27.14 175 SER A C 1
ATOM 1348 O O . SER A 1 175 ? -40.469 -26.303 -7.389 1.00 26.22 175 SER A O 1
ATOM 1351 N N . PRO A 1 176 ? -42.720 -26.256 -7.377 1.00 28.45 176 PRO A N 1
ATOM 1352 C CA . PRO A 1 176 ? -42.736 -25.416 -6.174 1.00 29.23 176 PRO A CA 1
ATOM 1353 C C . PRO A 1 176 ? -42.068 -26.084 -4.969 1.00 26.00 176 PRO A C 1
ATOM 1354 O O . PRO A 1 176 ? -41.373 -25.409 -4.207 1.00 26.44 176 PRO A O 1
ATOM 1358 N N . ASP A 1 177 ? -42.249 -27.392 -4.829 1.00 28.94 177 ASP A N 1
ATOM 1359 C CA . ASP A 1 177 ? -41.663 -28.144 -3.720 1.00 26.74 177 ASP A CA 1
ATOM 1360 C C . ASP A 1 177 ? -40.140 -28.048 -3.754 1.00 26.43 177 ASP A C 1
ATOM 1361 O O . ASP A 1 177 ? -39.495 -27.877 -2.714 1.00 25.23 177 ASP A O 1
ATOM 1366 N N . GLU A 1 178 ? -39.583 -28.130 -4.959 1.00 22.89 178 GLU A N 1
ATOM 1367 C CA . GLU A 1 178 ? -38.140 -28.024 -5.155 1.00 27.54 178 GLU A CA 1
ATOM 1368 C C . GLU A 1 178 ? -37.607 -26.636 -4.765 1.00 29.97 178 GLU A C 1
ATOM 1369 O O . GLU A 1 178 ? -36.533 -26.519 -4.176 1.00 32.39 178 GLU A O 1
ATOM 1375 N N . VAL A 1 179 ? -38.364 -25.587 -5.074 1.00 23.69 179 VAL A N 1
ATOM 1376 C CA . VAL A 1 179 ? -37.971 -24.235 -4.689 1.00 20.61 179 VAL A CA 1
ATOM 1377 C C . VAL A 1 179 ? -38.023 -24.041 -3.181 1.00 28.42 179 VAL A C 1
ATOM 1378 O O . VAL A 1 179 ? -37.146 -23.397 -2.601 1.00 21.23 179 VAL A O 1
ATOM 1382 N N . MET A 1 180 ? -39.042 -24.606 -2.544 1.00 26.54 180 MET A N 1
ATOM 1383 C CA . MET A 1 180 ? -39.165 -24.520 -1.088 1.00 30.17 180 MET A CA 1
ATOM 1384 C C . MET A 1 180 ? -38.013 -25.253 -0.407 1.00 17.42 180 MET A C 1
ATOM 1385 O O . MET A 1 180 ? -37.518 -24.808 0.638 1.00 22.97 180 MET A O 1
ATOM 1390 N N . ASP A 1 181 ? -37.599 -26.358 -1.020 1.00 17.55 181 ASP A N 1
ATOM 1391 C CA . ASP A 1 181 ? -36.460 -27.147 -0.566 1.00 30.36 181 ASP A CA 1
ATOM 1392 C C . ASP A 1 181 ? -35.188 -26.310 -0.670 1.00 20.85 181 ASP A C 1
ATOM 1393 O O . ASP A 1 181 ? -34.333 -26.342 0.211 1.00 30.32 181 ASP A O 1
ATOM 1398 N N . THR A 1 182 ? -35.089 -25.539 -1.741 1.00 22.54 182 THR A N 1
ATOM 1399 C CA . THR A 1 182 ? -33.978 -24.609 -1.931 1.00 24.25 182 THR A CA 1
ATOM 1400 C C . THR A 1 182 ? -33.987 -23.483 -0.890 1.00 24.35 182 THR A C 1
ATOM 1401 O O . THR A 1 182 ? -32.933 -23.085 -0.383 1.00 22.34 182 THR A O 1
ATOM 1405 N N . ILE A 1 183 ? -35.168 -22.961 -0.559 1.00 18.49 183 ILE A N 1
ATOM 1406 C CA . ILE A 1 183 ? -35.237 -21.971 0.494 1.00 16.55 183 ILE A CA 1
ATOM 1407 C C . ILE A 1 183 ? -34.867 -22.601 1.845 1.00 20.89 183 ILE A C 1
ATOM 1408 O O . ILE A 1 183 ? -34.113 -22.011 2.636 1.00 17.87 183 ILE A O 1
ATOM 1413 N N . ASP A 1 184 ? -35.377 -23.802 2.103 1.00 19.97 184 ASP A N 1
ATOM 1414 C CA . ASP A 1 184 ? -35.046 -24.504 3.351 1.00 20.97 184 ASP A CA 1
ATOM 1415 C C . ASP A 1 184 ? -33.541 -24.709 3.515 1.00 19.73 184 ASP A C 1
ATOM 1416 O O . ASP A 1 184 ? -32.972 -24.491 4.590 1.00 21.93 184 ASP A O 1
ATOM 1421 N N . GLU A 1 185 ? -32.894 -25.100 2.437 1.00 20.20 185 GLU A N 1
ATOM 1422 C CA . GLU A 1 185 ? -31.465 -25.325 2.488 1.00 26.45 185 GLU A CA 1
ATOM 1423 C C . GLU A 1 185 ? -30.715 -24.000 2.748 1.00 22.01 185 GLU A C 1
ATOM 1424 O O . GLU A 1 185 ? -29.773 -23.960 3.533 1.00 17.25 185 GLU A O 1
ATOM 1430 N N . GLY A 1 186 ? -31.164 -22.918 2.118 1.00 21.11 186 GLY A N 1
ATOM 1431 C CA . GLY A 1 186 ? -30.564 -21.608 2.311 1.00 26.70 186 GLY A CA 1
ATOM 1432 C C . GLY A 1 186 ? -30.642 -21.104 3.740 1.00 28.01 186 GLY A C 1
ATOM 1433 O O . GLY A 1 186 ? -29.687 -20.531 4.265 1.00 21.89 186 GLY A O 1
ATOM 1434 N N . LYS A 1 187 ? -31.798 -21.300 4.366 1.00 20.49 187 LYS A N 1
ATOM 1435 C CA . LYS A 1 187 ? -32.000 -20.894 5.748 1.00 17.15 187 LYS A CA 1
ATOM 1436 C C . LYS A 1 187 ? -31.130 -21.698 6.708 1.00 15.49 187 LYS A C 1
ATOM 1437 O O . LYS A 1 187 ? -30.622 -21.168 7.694 1.00 24.24 187 LYS A O 1
ATOM 1443 N N . SER A 1 188 ? -30.972 -22.987 6.422 1.00 16.20 188 SER A N 1
ATOM 1444 C CA . SER A 1 188 ? -30.109 -23.837 7.232 1.00 17.18 188 SER A CA 1
ATOM 1445 C C . SER A 1 188 ? -28.640 -23.411 7.026 1.00 23.50 188 SER A C 1
ATOM 1446 O O . SER A 1 188 ? -27.899 -23.222 7.994 1.00 20.20 188 SER A O 1
ATOM 1449 N N . ASN A 1 189 ? -28.235 -23.222 5.771 1.00 21.88 189 ASN A N 1
ATOM 1450 C CA . ASN A 1 189 ? -26.858 -22.806 5.445 1.00 16.69 189 ASN A CA 1
ATOM 1451 C C . ASN A 1 189 ? -26.480 -21.465 6.045 1.00 17.93 189 ASN A C 1
ATOM 1452 O O . ASN A 1 189 ? -25.333 -21.229 6.389 1.00 20.36 189 ASN A O 1
ATOM 1457 N N . ARG A 1 190 ? -27.464 -20.587 6.170 1.00 19.54 190 ARG A N 1
ATOM 1458 C CA . ARG A 1 190 ? -27.256 -19.275 6.735 1.00 15.10 190 ARG A CA 1
ATOM 1459 C C . ARG A 1 190 ? -26.691 -19.315 8.166 1.00 22.61 190 ARG A C 1
ATOM 1460 O O . ARG A 1 190 ? -26.023 -18.384 8.601 1.00 25.81 190 ARG A O 1
ATOM 1468 N N . HIS A 1 191 ? -26.956 -20.401 8.887 1.00 18.36 191 HIS A N 1
ATOM 1469 C CA . HIS A 1 191 ? -26.437 -20.594 10.242 1.00 17.61 191 HIS A CA 1
ATOM 1470 C C . HIS A 1 191 ? -24.933 -20.813 10.261 1.00 18.33 191 HIS A C 1
ATOM 1471 O O . HIS A 1 191 ? -24.300 -20.666 11.295 1.00 19.12 191 HIS A O 1
ATOM 1478 N N . VAL A 1 192 ? -24.362 -21.198 9.128 1.00 18.44 192 VAL A N 1
ATOM 1479 C CA . VAL A 1 192 ? -22.928 -21.467 9.103 1.00 19.01 192 VAL A CA 1
ATOM 1480 C C . VAL A 1 192 ? -22.154 -20.203 9.452 1.00 18.93 192 VAL A C 1
ATOM 1481 O O . VAL A 1 192 ? -22.392 -19.143 8.868 1.00 18.80 192 VAL A O 1
ATOM 1485 N N . ALA A 1 193 ? -21.252 -20.348 10.417 1.00 20.03 193 ALA A N 1
ATOM 1486 C CA . ALA A 1 193 ? -20.392 -19.282 10.926 1.00 20.33 193 ALA A CA 1
ATOM 1487 C C . ALA A 1 193 ? -21.171 -18.167 11.625 1.00 31.75 193 ALA A C 1
ATOM 1488 O O . ALA A 1 193 ? -20.663 -17.066 11.792 1.00 31.91 193 ALA A O 1
ATOM 1490 N N . VAL A 1 194 ? -22.404 -18.452 12.033 1.00 24.60 194 VAL A N 1
ATOM 1491 C CA . VAL A 1 194 ? -23.205 -17.467 12.747 1.00 25.45 194 VAL A CA 1
ATOM 1492 C C . VAL A 1 194 ? -23.565 -17.960 14.152 1.00 27.00 194 VAL A C 1
ATOM 1493 O O . VAL A 1 194 ? -24.255 -18.963 14.300 1.00 29.22 194 VAL A O 1
ATOM 1497 N N . THR A 1 195 ? -23.093 -17.267 15.184 1.00 32.57 195 THR A N 1
ATOM 1498 C CA . THR A 1 195 ? -23.393 -17.679 16.562 1.00 38.34 195 THR A CA 1
ATOM 1499 C C . THR A 1 195 ? -24.802 -17.286 17.006 1.00 38.86 195 THR A C 1
ATOM 1500 O O . THR A 1 195 ? -25.494 -18.074 17.644 1.00 44.72 195 THR A O 1
ATOM 1504 N N . ASN A 1 196 ? -25.226 -16.071 16.668 1.00 38.97 196 ASN A N 1
ATOM 1505 C CA . ASN A 1 196 ? -26.569 -15.610 17.018 1.00 38.23 196 ASN A CA 1
ATOM 1506 C C . ASN A 1 196 ? -27.372 -15.266 15.781 1.00 30.38 196 ASN A C 1
ATOM 1507 O O . ASN A 1 196 ? -27.135 -14.234 15.148 1.00 30.40 196 ASN A O 1
ATOM 1512 N N . MET A 1 197 ? -28.311 -16.137 15.427 1.00 24.85 197 MET A N 1
ATOM 1513 C CA . MET A 1 197 ? -29.089 -15.933 14.211 1.00 25.69 197 MET A CA 1
ATOM 1514 C C . MET A 1 197 ? -30.035 -14.742 14.293 1.00 35.83 197 MET A C 1
ATOM 1515 O O . MET A 1 197 ? -30.258 -14.061 13.298 1.00 33.74 197 MET A O 1
ATOM 1520 N N . ASN A 1 198 ? -30.629 -14.525 15.462 1.00 35.92 198 ASN A N 1
ATOM 1521 C CA . ASN A 1 198 ? -31.563 -13.416 15.642 1.00 41.82 198 ASN A CA 1
ATOM 1522 C C . ASN A 1 198 ? -30.887 -12.090 15.335 1.00 37.34 198 ASN A C 1
ATOM 1523 O O . ASN A 1 198 ? -31.406 -11.260 14.590 1.00 33.16 198 ASN A O 1
ATOM 1528 N N . GLU A 1 199 ? -29.706 -11.918 15.913 1.00 31.72 199 GLU A N 1
ATOM 1529 C CA . GLU A 1 199 ? -28.889 -10.750 15.671 1.00 30.81 199 GLU A CA 1
ATOM 1530 C C . GLU A 1 199 ? -28.452 -10.679 14.198 1.00 38.28 199 GLU A C 1
ATOM 1531 O O . GLU A 1 199 ? -28.540 -9.616 13.573 1.00 32.72 199 GLU A O 1
ATOM 1537 N N . HIS A 1 200 ? -27.979 -11.803 13.651 1.00 28.46 200 HIS A N 1
ATOM 1538 C CA . HIS A 1 200 ? -27.533 -11.847 12.255 1.00 20.92 200 HIS A CA 1
ATOM 1539 C C . HIS A 1 200 ? -28.651 -11.537 11.280 1.00 19.50 200 HIS A C 1
ATOM 1540 O O . HIS A 1 200 ? -28.510 -10.682 10.408 1.00 21.10 200 HIS A O 1
ATOM 1547 N N . SER A 1 201 ? -29.765 -12.250 11.408 1.00 25.03 201 SER A N 1
ATOM 1548 C CA . SER A 1 201 ? -30.851 -12.086 10.451 1.00 26.11 201 SER A CA 1
ATOM 1549 C C . SER A 1 201 ? -31.459 -10.685 10.530 1.00 17.64 201 SER A C 1
ATOM 1550 O O . SER A 1 201 ? -31.901 -10.144 9.522 1.00 18.73 201 SER A O 1
ATOM 1553 N N . SER A 1 202 ? -31.466 -10.092 11.714 1.00 28.26 202 SER A N 1
ATOM 1554 C CA . SER A 1 202 ? -32.012 -8.747 11.865 1.00 29.97 202 SER A CA 1
ATOM 1555 C C . SER A 1 202 ? -31.059 -7.700 11.284 1.00 26.67 202 SER A C 1
ATOM 1556 O O . SER A 1 202 ? -31.463 -6.582 11.000 1.00 24.93 202 SER A O 1
ATOM 1559 N N . ARG A 1 203 ? -29.793 -8.066 11.107 1.00 23.48 203 ARG A N 1
ATOM 1560 C CA . ARG A 1 203 ? -28.792 -7.112 10.624 1.00 22.86 203 ARG A CA 1
ATOM 1561 C C . ARG A 1 203 ? -28.293 -7.382 9.213 1.00 20.58 203 ARG A C 1
ATOM 1562 O O . ARG A 1 203 ? -27.347 -6.756 8.774 1.00 27.30 203 ARG A O 1
ATOM 1570 N N . SER A 1 204 ? -28.951 -8.291 8.499 1.00 21.76 204 SER A N 1
ATOM 1571 C CA . SER A 1 204 ? -28.570 -8.604 7.125 1.00 17.64 204 SER A CA 1
ATOM 1572 C C . SER A 1 204 ? -29.771 -8.568 6.198 1.00 14.45 204 SER A C 1
ATOM 1573 O O . SER A 1 204 ? -30.918 -8.599 6.652 1.00 15.04 204 SER A O 1
ATOM 1576 N N . HIS A 1 205 ? -29.508 -8.474 4.897 1.00 12.45 205 HIS A N 1
ATOM 1577 C CA . HIS A 1 205 ? -30.573 -8.528 3.901 1.00 15.06 205 HIS A CA 1
ATOM 1578 C C . HIS A 1 205 ? -30.562 -9.874 3.191 1.00 18.82 205 HIS A C 1
ATOM 1579 O O . HIS A 1 205 ? -29.515 -10.288 2.725 1.00 15.60 205 HIS A O 1
ATOM 1586 N N . SER A 1 206 ? -31.703 -10.552 3.087 1.00 15.46 206 SER A N 1
ATOM 1587 C CA . SER A 1 206 ? -31.743 -11.798 2.302 1.00 17.57 206 SER A CA 1
ATOM 1588 C C . SER A 1 206 ? -32.471 -11.557 0.963 1.00 19.38 206 SER A C 1
ATOM 1589 O O . SER A 1 206 ? -33.482 -10.844 0.887 1.00 16.75 206 SER A O 1
ATOM 1592 N N . ILE A 1 207 ? -31.892 -12.091 -0.104 1.00 12.91 207 ILE A N 1
ATOM 1593 C CA . ILE A 1 207 ? -32.369 -11.838 -1.457 1.00 15.03 207 ILE A CA 1
ATOM 1594 C C . ILE A 1 207 ? -32.580 -13.155 -2.201 1.00 21.22 207 ILE A C 1
ATOM 1595 O O . ILE A 1 207 ? -31.627 -13.905 -2.426 1.00 14.27 207 ILE A O 1
ATOM 1600 N N . PHE A 1 208 ? -33.837 -13.433 -2.545 1.00 10.70 208 PHE A N 1
ATOM 1601 C CA . PHE A 1 208 ? -34.195 -14.602 -3.334 1.00 12.79 208 PHE A CA 1
ATOM 1602 C C . PHE A 1 208 ? -34.544 -14.155 -4.760 1.00 12.78 208 PHE A C 1
ATOM 1603 O O . PHE A 1 208 ? -35.317 -13.222 -4.954 1.00 14.71 208 PHE A O 1
ATOM 1611 N N . LEU A 1 209 ? -33.919 -14.788 -5.753 1.00 11.60 209 LEU A N 1
ATOM 1612 C CA . LEU A 1 209 ? -34.119 -14.435 -7.153 1.00 16.71 209 LEU A CA 1
ATOM 1613 C C . LEU A 1 209 ? -34.720 -15.610 -7.915 1.00 18.90 209 LEU A C 1
ATOM 1614 O O . LEU A 1 209 ? -34.265 -16.731 -7.767 1.00 17.41 209 LEU A O 1
ATOM 1619 N N . ILE A 1 210 ? -35.768 -15.333 -8.693 1.00 17.19 210 ILE A N 1
ATOM 1620 C CA . ILE A 1 210 ? -36.360 -16.308 -9.596 1.00 18.45 210 ILE A CA 1
ATOM 1621 C C . ILE A 1 210 ? -36.292 -15.744 -10.993 1.00 21.59 210 ILE A C 1
ATOM 1622 O O . ILE A 1 210 ? -36.868 -14.691 -11.272 1.00 19.38 210 ILE A O 1
ATOM 1627 N N . ASN A 1 211 ? -35.576 -16.460 -11.852 1.00 19.21 211 ASN A N 1
ATOM 1628 C CA . ASN A 1 211 ? -35.357 -16.103 -13.238 1.00 17.84 211 ASN A CA 1
ATOM 1629 C C . ASN A 1 211 ? -36.191 -17.037 -14.104 1.00 21.79 211 ASN A C 1
ATOM 1630 O O . ASN A 1 211 ? -35.961 -18.250 -14.124 1.00 21.27 211 ASN A O 1
ATOM 1635 N N . VAL A 1 212 ? -37.197 -16.481 -14.770 1.00 16.54 212 VAL A N 1
ATOM 1636 C CA . VAL A 1 212 ? -38.101 -17.274 -15.585 1.00 18.60 212 VAL A CA 1
ATOM 1637 C C . VAL A 1 212 ? -37.813 -17.023 -17.056 1.00 20.62 212 VAL A C 1
ATOM 1638 O O . VAL A 1 212 ? -38.044 -15.914 -17.540 1.00 18.82 212 VAL A O 1
ATOM 1642 N N . LYS A 1 213 ? -37.280 -18.022 -17.752 1.00 21.00 213 LYS A N 1
ATOM 1643 C CA . LYS A 1 213 ? -37.035 -17.914 -19.187 1.00 21.08 213 LYS A CA 1
ATOM 1644 C C . LYS A 1 213 ? -38.028 -18.768 -19.971 1.00 28.11 213 LYS A C 1
ATOM 1645 O O . LYS A 1 213 ? -38.296 -19.902 -19.591 1.00 29.71 213 LYS A O 1
ATOM 1651 N N . GLN A 1 214 ? -38.566 -18.225 -21.062 1.00 22.57 214 GLN A N 1
ATOM 1652 C CA . GLN A 1 214 ? -39.490 -18.964 -21.915 1.00 24.02 214 GLN A CA 1
ATOM 1653 C C . GLN A 1 214 ? -39.109 -18.824 -23.367 1.00 29.31 214 GLN A C 1
ATOM 1654 O O . GLN A 1 214 ? -38.630 -17.771 -23.782 1.00 30.13 214 GLN A O 1
ATOM 1660 N N . GLU A 1 215 ? -39.374 -19.857 -24.151 1.00 26.68 215 GLU A N 1
ATOM 1661 C CA . GLU A 1 215 ? -39.159 -19.778 -25.581 1.00 28.14 215 GLU A CA 1
ATOM 1662 C C . GLU A 1 215 ? -40.265 -20.485 -26.330 1.00 38.91 215 GLU A C 1
ATOM 1663 O O . GLU A 1 215 ? -40.502 -21.670 -26.125 1.00 35.05 215 GLU A O 1
ATOM 1669 N N . ASN A 1 216 ? -40.946 -19.749 -27.195 1.00 36.41 216 ASN A N 1
ATOM 1670 C CA . ASN A 1 216 ? -41.916 -20.350 -28.092 1.00 38.00 216 ASN A CA 1
ATOM 1671 C C . ASN A 1 216 ? -41.182 -20.862 -29.320 1.00 34.12 216 ASN A C 1
ATOM 1672 O O . ASN A 1 216 ? -40.717 -20.070 -30.129 1.00 44.28 216 ASN A O 1
ATOM 1677 N N . THR A 1 217 ? -41.072 -22.177 -29.463 1.00 34.97 217 THR A N 1
ATOM 1678 C CA . THR A 1 217 ? -40.295 -22.759 -30.551 1.00 40.27 217 THR A CA 1
ATOM 1679 C C . THR A 1 217 ? -41.045 -22.717 -31.887 1.00 38.57 217 THR A C 1
ATOM 1680 O O . THR A 1 217 ? -40.465 -22.975 -32.940 1.00 39.95 217 THR A O 1
ATOM 1684 N N . GLN A 1 218 ? -42.329 -22.374 -31.839 1.00 38.99 218 GLN A N 1
ATOM 1685 C CA . GLN A 1 218 ? -43.135 -22.262 -33.050 1.00 47.40 218 GLN A CA 1
ATOM 1686 C C . GLN A 1 218 ? -43.007 -20.861 -33.643 1.00 47.39 218 GLN A C 1
ATOM 1687 O O . GLN A 1 218 ? -42.774 -20.706 -34.836 1.00 47.64 218 GLN A O 1
ATOM 1689 N N . THR A 1 219 ? -43.158 -19.838 -32.809 1.00 44.26 219 THR A N 1
ATOM 1690 C CA . THR A 1 219 ? -43.084 -18.470 -33.302 1.00 47.08 219 THR A CA 1
ATOM 1691 C C . THR A 1 219 ? -41.652 -17.942 -33.223 1.00 45.61 219 THR A C 1
ATOM 1692 O O . THR A 1 219 ? -41.344 -16.887 -33.782 1.00 42.95 219 THR A O 1
ATOM 1696 N N . GLU A 1 220 ? -40.790 -18.698 -32.541 1.00 43.80 220 GLU A N 1
ATOM 1697 C CA . GLU A 1 220 ? -39.370 -18.368 -32.387 1.00 45.98 220 GLU A CA 1
ATOM 1698 C C . GLU A 1 220 ? -39.133 -17.115 -31.534 1.00 45.57 220 GLU A C 1
ATOM 1699 O O . GLU A 1 220 ? -38.165 -16.398 -31.744 1.00 54.52 220 GLU A O 1
ATOM 1705 N N . GLN A 1 221 ? -40.093 -16.797 -30.668 1.00 37.65 221 GLN A N 1
ATOM 1706 C CA . GLN A 1 221 ? -39.945 -15.739 -29.657 1.00 37.82 221 GLN A CA 1
ATOM 1707 C C . GLN A 1 221 ? -39.386 -16.210 -28.294 1.00 37.17 221 GLN A C 1
ATOM 1708 O O . GLN A 1 221 ? -39.687 -17.307 -27.828 1.00 31.06 221 GLN A O 1
ATOM 1714 N N . LYS A 1 222 ? -38.557 -15.383 -27.667 1.00 28.71 222 LYS A N 1
ATOM 1715 C CA . LYS A 1 222 ? -38.053 -15.671 -26.333 1.00 30.77 222 LYS A CA 1
ATOM 1716 C C . LYS A 1 222 ? -38.497 -14.574 -25.393 1.00 32.27 222 LYS A C 1
ATOM 1717 O O . LYS A 1 222 ? -38.655 -13.434 -25.808 1.00 32.51 222 LYS A O 1
ATOM 1723 N N . LEU A 1 223 ? -38.653 -14.917 -24.123 1.00 24.52 223 LEU A N 1
ATOM 1724 C CA . LEU A 1 223 ? -39.025 -13.956 -23.102 1.00 23.32 223 LEU A CA 1
ATOM 1725 C C . LEU A 1 223 ? -38.246 -14.300 -21.851 1.00 26.90 223 LEU A C 1
ATOM 1726 O O . LEU A 1 223 ? -37.987 -15.471 -21.594 1.00 27.17 223 LEU A O 1
ATOM 1731 N N . SER A 1 224 ? -37.856 -13.300 -21.072 1.00 23.54 224 SER A N 1
ATOM 1732 C CA . SER A 1 224 ? -37.210 -13.592 -19.803 1.00 22.25 224 SER A CA 1
ATOM 1733 C C . SER A 1 224 ? -37.635 -12.548 -18.792 1.00 27.14 224 SER A C 1
ATOM 1734 O O . SER A 1 224 ? -37.798 -11.373 -19.127 1.00 33.26 224 SER A O 1
ATOM 1737 N N . GLY A 1 225 ? -37.839 -12.993 -17.558 1.00 24.22 225 GLY A N 1
ATOM 1738 C CA . GLY A 1 225 ? -38.248 -12.123 -16.475 1.00 26.88 225 GLY A CA 1
ATOM 1739 C C . GLY A 1 225 ? -37.496 -12.477 -15.211 1.00 26.00 225 GLY A C 1
ATOM 1740 O O . GLY A 1 225 ? -37.275 -13.645 -14.919 1.00 25.48 225 GLY A O 1
ATOM 1741 N N . LYS A 1 226 ? -37.053 -11.459 -14.489 1.00 17.08 226 LYS A N 1
ATOM 1742 C CA . LYS A 1 226 ? -36.334 -11.666 -13.246 1.00 17.23 226 LYS A CA 1
ATOM 1743 C C . LYS A 1 226 ? -37.174 -11.117 -12.108 1.00 25.46 226 LYS A C 1
ATOM 1744 O O . LYS A 1 226 ? -37.661 -9.986 -12.189 1.00 21.32 226 LYS A O 1
ATOM 1750 N N . LEU A 1 227 ? -37.298 -11.877 -11.028 1.00 18.46 227 LEU A N 1
ATOM 1751 C CA . LEU A 1 227 ? -38.016 -11.383 -9.861 1.00 17.19 227 LEU A CA 1
ATOM 1752 C C . LEU A 1 227 ? -37.176 -11.549 -8.612 1.00 14.50 227 LEU A C 1
ATOM 1753 O O . LEU A 1 227 ? -36.875 -12.673 -8.222 1.00 13.31 227 LEU A O 1
ATOM 1758 N N . TYR A 1 228 ? -36.800 -10.420 -8.003 1.00 12.48 228 TYR A N 1
ATOM 1759 C CA . TYR A 1 228 ? -36.073 -10.395 -6.744 1.00 14.46 228 TYR A CA 1
ATOM 1760 C C . TYR A 1 228 ? -37.023 -10.202 -5.572 1.00 16.14 228 TYR A C 1
ATOM 1761 O O . TYR A 1 228 ? -37.824 -9.279 -5.573 1.00 15.48 228 TYR A O 1
ATOM 1770 N N . LEU A 1 229 ? -36.878 -11.047 -4.560 1.00 15.54 229 LEU A N 1
ATOM 1771 C CA . LEU A 1 229 ? -37.664 -10.977 -3.342 1.00 18.27 229 LEU A CA 1
ATOM 1772 C C . LEU A 1 229 ? -36.706 -10.703 -2.206 1.00 21.96 229 LEU A C 1
ATOM 1773 O O . LEU A 1 229 ? -35.813 -11.518 -1.932 1.00 16.66 229 LEU A O 1
ATOM 1778 N N . VAL A 1 230 ? -36.853 -9.531 -1.587 1.00 17.21 230 VAL A N 1
ATOM 1779 C CA . VAL A 1 230 ? -35.856 -9.036 -0.641 1.00 16.15 230 VAL A CA 1
ATOM 1780 C C . VAL A 1 230 ? -36.398 -8.845 0.764 1.00 17.34 230 VAL A C 1
ATOM 1781 O O . VAL A 1 230 ? -37.325 -8.068 0.981 1.00 16.04 230 VAL A O 1
ATOM 1785 N N . ASP A 1 231 ? -35.797 -9.541 1.719 1.00 14.10 231 ASP A N 1
ATOM 1786 C CA . ASP A 1 231 ? -36.137 -9.379 3.125 1.00 16.07 231 ASP A CA 1
ATOM 1787 C C . ASP A 1 231 ? -35.056 -8.535 3.772 1.00 14.97 231 ASP A C 1
ATOM 1788 O O . ASP A 1 231 ? -33.985 -9.032 4.075 1.00 17.36 231 ASP A O 1
ATOM 1793 N N . LEU A 1 232 ? -35.338 -7.247 3.939 1.00 16.25 232 LEU A N 1
ATOM 1794 C CA . LEU A 1 232 ? -34.337 -6.268 4.362 1.00 14.77 232 LEU A CA 1
ATOM 1795 C C . LEU A 1 232 ? -33.957 -6.399 5.833 1.00 16.16 232 LEU A C 1
ATOM 1796 O O . LEU A 1 232 ? -34.741 -6.899 6.633 1.00 16.27 232 LEU A O 1
ATOM 1801 N N . ALA A 1 233 ? -32.770 -5.904 6.195 1.00 13.79 233 ALA A N 1
ATOM 1802 C CA . ALA A 1 233 ? -32.401 -5.755 7.606 1.00 15.71 233 ALA A CA 1
ATOM 1803 C C . ALA A 1 233 ? -33.418 -4.880 8.339 1.00 12.76 233 ALA A C 1
ATOM 1804 O O . ALA A 1 233 ? -34.075 -4.047 7.726 1.00 15.16 233 ALA A O 1
ATOM 1806 N N . GLY A 1 234 ? -33.528 -5.069 9.648 1.00 14.54 234 GLY A N 1
ATOM 1807 C CA . GLY A 1 234 ? -34.401 -4.255 10.470 1.00 14.98 234 GLY A CA 1
ATOM 1808 C C . GLY A 1 234 ? -34.081 -2.777 10.364 1.00 20.03 234 GLY A C 1
ATOM 1809 O O . GLY A 1 234 ? -32.913 -2.382 10.398 1.00 18.40 234 GLY A O 1
ATOM 1810 N N . SER A 1 235 ? -35.122 -1.959 10.241 1.00 17.32 235 SER A N 1
ATOM 1811 C CA . SER A 1 235 ? -34.947 -0.530 10.059 1.00 18.19 235 SER A CA 1
ATOM 1812 C C . SER A 1 235 ? -34.736 0.252 11.372 1.00 27.80 235 SER A C 1
ATOM 1813 O O . SER A 1 235 ? -34.507 1.468 11.345 1.00 27.22 235 SER A O 1
ATOM 1816 N N . GLU A 1 236 ? -34.845 -0.419 12.516 1.00 22.14 236 GLU A N 1
ATOM 1817 C CA . GLU A 1 236 ? -34.805 0.296 13.796 1.00 25.08 236 GLU A CA 1
ATOM 1818 C C . GLU A 1 236 ? -33.469 0.974 14.055 1.00 26.05 236 GLU A C 1
ATOM 1819 O O . GLU A 1 236 ? -32.419 0.490 13.625 1.00 29.56 236 GLU A O 1
ATOM 1825 N N . LYS A 1 237 ? -33.528 2.084 14.787 1.00 42.09 237 LYS A N 1
ATOM 1826 C CA . LYS A 1 237 ? -32.343 2.847 15.164 1.00 56.59 237 LYS A CA 1
ATOM 1827 C C . LYS A 1 237 ? -31.435 2.068 16.119 1.00 65.10 237 LYS A C 1
ATOM 1828 O O . LYS A 1 237 ? -30.246 2.366 16.237 1.00 68.88 237 LYS A O 1
ATOM 1830 N N . VAL A 1 238 ? -31.998 1.071 16.796 1.00 69.70 238 VAL A N 1
ATOM 1831 C CA . VAL A 1 238 ? -31.230 0.248 17.728 1.00 74.48 238 VAL A CA 1
ATOM 1832 C C . VAL A 1 238 ? -30.143 -0.549 17.009 1.00 72.16 238 VAL A C 1
ATOM 1833 O O . VAL A 1 238 ? -28.996 -0.107 16.911 1.00 70.76 238 VAL A O 1
ATOM 1835 N N . LEU A 1 248 ? -20.897 -0.587 16.781 1.00 79.08 248 LEU A N 1
ATOM 1836 C CA . LEU A 1 248 ? -21.165 -1.742 15.932 1.00 79.49 248 LEU A CA 1
ATOM 1837 C C . LEU A 1 248 ? -21.047 -1.383 14.458 1.00 84.22 248 LEU A C 1
ATOM 1838 O O . LEU A 1 248 ? -21.680 -0.437 13.984 1.00 90.23 248 LEU A O 1
ATOM 1840 N N . ASP A 1 249 ? -20.247 -2.155 13.731 1.00 80.61 249 ASP A N 1
ATOM 1841 C CA . ASP A 1 249 ? -20.077 -1.935 12.302 1.00 73.83 249 ASP A CA 1
ATOM 1842 C C . ASP A 1 249 ? -21.375 -2.259 11.568 1.00 71.70 249 ASP A C 1
ATOM 1843 O O . ASP A 1 249 ? -21.656 -1.706 10.502 1.00 75.09 249 ASP A O 1
ATOM 1845 N N . GLU A 1 250 ? -22.161 -3.153 12.164 1.00 66.61 250 GLU A N 1
ATOM 1846 C CA . GLU A 1 250 ? -23.414 -3.628 11.584 1.00 63.05 250 GLU A CA 1
ATOM 1847 C C . GLU A 1 250 ? -24.397 -2.491 11.329 1.00 55.23 250 GLU A C 1
ATOM 1848 O O . GLU A 1 250 ? -25.007 -2.418 10.253 1.00 42.00 250 GLU A O 1
ATOM 1854 N N . ALA A 1 251 ? -24.559 -1.637 12.339 1.00 54.20 251 ALA A N 1
ATOM 1855 C CA . ALA A 1 251 ? -25.461 -0.496 12.278 1.00 54.42 251 ALA A CA 1
ATOM 1856 C C . ALA A 1 251 ? -25.183 0.415 11.087 1.00 46.50 251 ALA A C 1
ATOM 1857 O O . ALA A 1 251 ? -26.085 0.701 10.293 1.00 43.07 251 ALA A O 1
ATOM 1859 N N . LYS A 1 252 ? -23.931 0.849 10.961 1.00 42.51 252 LYS A N 1
ATOM 1860 C CA . LYS A 1 252 ? -23.520 1.754 9.881 1.00 35.69 252 LYS A CA 1
ATOM 1861 C C . LYS A 1 252 ? -23.751 1.178 8.489 1.00 41.26 252 LYS A C 1
ATOM 1862 O O . LYS A 1 252 ? -24.219 1.877 7.592 1.00 49.26 252 LYS A O 1
ATOM 1868 N N . ASN A 1 253 ? -23.439 -0.104 8.323 1.00 42.81 253 ASN A N 1
ATOM 1869 C CA . ASN A 1 253 ? -23.662 -0.787 7.058 1.00 45.63 253 ASN A CA 1
ATOM 1870 C C . ASN A 1 253 ? -25.134 -0.793 6.710 1.00 48.60 253 ASN A C 1
ATOM 1871 O O . ASN A 1 253 ? -25.515 -0.542 5.565 1.00 44.09 253 ASN A O 1
ATOM 1876 N N . ILE A 1 254 ? -25.953 -1.077 7.720 1.00 53.86 254 ILE A N 1
ATOM 1877 C CA . ILE A 1 254 ? -27.400 -1.171 7.564 1.00 45.67 254 ILE A CA 1
ATOM 1878 C C . ILE A 1 254 ? -27.998 0.198 7.233 1.00 39.50 254 ILE A C 1
ATOM 1879 O O . ILE A 1 254 ? -28.857 0.310 6.365 1.00 40.80 254 ILE A O 1
ATOM 1881 N N . ASN A 1 255 ? -27.550 1.227 7.947 1.00 31.77 255 ASN A N 1
ATOM 1882 C CA . ASN A 1 255 ? -27.936 2.601 7.659 1.00 39.89 255 ASN A CA 1
ATOM 1883 C C . ASN A 1 255 ? -27.611 2.971 6.209 1.00 51.83 255 ASN A C 1
ATOM 1884 O O . ASN A 1 255 ? -28.437 3.547 5.504 1.00 51.99 255 ASN A O 1
ATOM 1889 N N . LYS A 1 256 ? -26.406 2.608 5.771 1.00 53.84 256 LYS A N 1
ATOM 1890 C CA . LYS A 1 256 ? -25.947 2.852 4.400 1.00 47.16 256 LYS A CA 1
ATOM 1891 C C . LYS A 1 256 ? -26.794 2.161 3.329 1.00 27.42 256 LYS A C 1
ATOM 1892 O O . LYS A 1 256 ? -27.196 2.782 2.345 1.00 37.13 256 LYS A O 1
ATOM 1894 N N . SER A 1 257 ? -27.054 0.875 3.501 1.00 23.33 257 SER A N 1
ATOM 1895 C CA . SER A 1 257 ? -27.818 0.144 2.496 1.00 22.30 257 SER A CA 1
ATOM 1896 C C . SER A 1 257 ? -29.303 0.606 2.397 1.00 30.04 257 SER A C 1
ATOM 1897 O O . SER A 1 257 ? -29.846 0.784 1.292 1.00 22.69 257 SER A O 1
ATOM 1900 N N . LEU A 1 258 ? -29.958 0.834 3.535 1.00 28.05 258 LEU A N 1
ATOM 1901 C CA . LEU A 1 258 ? -31.351 1.298 3.492 1.00 24.00 258 LEU A CA 1
ATOM 1902 C C . LEU A 1 258 ? -31.443 2.763 3.024 1.00 16.81 258 LEU A C 1
ATOM 1903 O O . LEU A 1 258 ? -32.403 3.150 2.362 1.00 19.82 258 LEU A O 1
ATOM 1908 N N . SER A 1 259 ? -30.457 3.586 3.355 1.00 17.21 259 SER A N 1
ATOM 1909 C CA . SER A 1 259 ? -30.511 4.972 2.926 1.00 21.67 259 SER A CA 1
ATOM 1910 C C . SER A 1 259 ? -30.307 5.044 1.417 1.00 27.06 259 SER A C 1
ATOM 1911 O O . SER A 1 259 ? -30.883 5.907 0.752 1.00 21.25 259 SER A O 1
ATOM 1914 N N . ALA A 1 260 ? -29.478 4.145 0.885 1.00 22.10 260 ALA A N 1
ATOM 1915 C CA . ALA A 1 260 ? -29.275 4.042 -0.559 1.00 22.14 260 ALA A CA 1
ATOM 1916 C C . ALA A 1 260 ? -30.578 3.670 -1.277 1.00 18.57 260 ALA A C 1
ATOM 1917 O O . ALA A 1 260 ? -30.942 4.266 -2.289 1.00 20.21 260 ALA A O 1
ATOM 1919 N N . LEU A 1 261 ? -31.290 2.693 -0.732 1.00 19.30 261 LEU A N 1
ATOM 1920 C CA . LEU A 1 261 ? -32.563 2.278 -1.290 1.00 14.09 261 LEU A CA 1
ATOM 1921 C C . LEU A 1 261 ? -33.551 3.435 -1.178 1.00 17.38 261 LEU A C 1
ATOM 1922 O O . LEU A 1 261 ? -34.333 3.719 -2.096 1.00 17.46 261 LEU A O 1
ATOM 1927 N N . GLY A 1 262 ? -33.505 4.120 -0.049 1.00 12.77 262 GLY A N 1
ATOM 1928 C CA . GLY A 1 262 ? -34.343 5.303 0.118 1.00 13.76 262 GLY A CA 1
ATOM 1929 C C . GLY A 1 262 ? -34.105 6.346 -0.966 1.00 16.95 262 GLY A C 1
ATOM 1930 O O . GLY A 1 262 ? -35.049 6.897 -1.529 1.00 14.87 262 GLY A O 1
ATOM 1931 N N . ASN A 1 263 ? -32.839 6.619 -1.276 1.00 16.17 263 ASN A N 1
ATOM 1932 C CA . ASN A 1 263 ? -32.527 7.622 -2.282 1.00 18.17 263 ASN A CA 1
ATOM 1933 C C . ASN A 1 263 ? -32.936 7.171 -3.685 1.00 22.79 263 ASN A C 1
ATOM 1934 O O . ASN A 1 263 ? -33.392 7.983 -4.493 1.00 19.35 263 ASN A O 1
ATOM 1939 N N . VAL A 1 264 ? -32.788 5.875 -3.958 1.00 20.60 264 VAL A N 1
ATOM 1940 C CA . VAL A 1 264 ? -33.220 5.295 -5.229 1.00 17.59 264 VAL A CA 1
ATOM 1941 C C . VAL A 1 264 ? -34.733 5.440 -5.389 1.00 21.81 264 VAL A C 1
ATOM 1942 O O . VAL A 1 264 ? -35.221 5.849 -6.441 1.00 20.19 264 VAL A O 1
ATOM 1946 N N . ILE A 1 265 ? -35.474 5.123 -4.332 1.00 26.70 265 ILE A N 1
ATOM 1947 C CA . ILE A 1 265 ? -36.921 5.251 -4.362 1.00 25.08 265 ILE A CA 1
ATOM 1948 C C . ILE A 1 265 ? -37.360 6.713 -4.548 1.00 19.16 265 ILE A C 1
ATOM 1949 O O . ILE A 1 265 ? -38.210 7.010 -5.396 1.00 20.32 265 ILE A O 1
ATOM 1954 N N . SER A 1 266 ? -36.789 7.627 -3.769 1.00 17.47 266 SER A N 1
ATOM 1955 C CA . SER A 1 266 ? -37.141 9.041 -3.893 1.00 17.40 266 SER A CA 1
ATOM 1956 C C . SER A 1 266 ? -36.807 9.574 -5.282 1.00 22.76 266 SER A C 1
ATOM 1957 O O . SER A 1 266 ? -37.567 10.352 -5.857 1.00 21.85 266 SER A O 1
ATOM 1960 N N . ALA A 1 267 ? -35.661 9.171 -5.816 1.00 24.32 267 ALA A N 1
ATOM 1961 C CA . ALA A 1 267 ? -35.271 9.620 -7.145 1.00 17.16 267 ALA A CA 1
ATOM 1962 C C .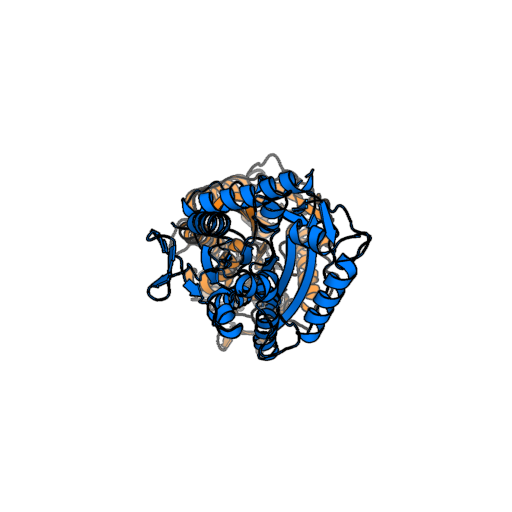 ALA A 1 267 ? -36.314 9.178 -8.171 1.00 23.06 267 ALA A C 1
ATOM 1963 O O . ALA A 1 267 ? -36.754 9.970 -8.997 1.00 25.39 267 ALA A O 1
ATOM 1965 N N . LEU A 1 268 ? -36.737 7.921 -8.094 1.00 24.04 268 LEU A N 1
ATOM 1966 C CA . LEU A 1 268 ? -37.750 7.420 -9.025 1.00 25.07 268 LEU A CA 1
ATOM 1967 C C . LEU A 1 268 ? -39.100 8.108 -8.818 1.00 25.14 268 LEU A C 1
ATOM 1968 O O . LEU A 1 268 ? -39.781 8.445 -9.779 1.00 22.02 268 LEU A O 1
ATOM 1973 N N . ALA A 1 269 ? -39.466 8.338 -7.561 1.00 24.79 269 ALA A N 1
ATOM 1974 C CA . ALA A 1 269 ? -40.716 9.017 -7.223 1.00 24.06 269 ALA A CA 1
ATOM 1975 C C . ALA A 1 269 ? -40.772 10.449 -7.745 1.00 29.17 269 ALA A C 1
ATOM 1976 O O . ALA A 1 269 ? -41.860 10.979 -7.983 1.00 27.37 269 ALA A O 1
ATOM 1978 N N . GLU A 1 270 ? -39.604 11.080 -7.873 1.00 26.04 270 GLU A N 1
ATOM 1979 C CA . GLU A 1 270 ? -39.490 12.440 -8.405 1.00 26.61 270 GLU A CA 1
ATOM 1980 C C . GLU A 1 270 ? -39.500 12.460 -9.928 1.00 20.33 270 GLU A C 1
ATOM 1981 O O . GLU A 1 270 ? -39.524 13.523 -10.546 1.00 22.22 270 GLU A O 1
ATOM 1987 N N . GLY A 1 271 ? -39.466 11.281 -10.533 1.00 23.61 271 GLY A N 1
ATOM 1988 C CA . GLY A 1 271 ? -39.356 11.187 -11.977 1.00 32.29 271 GLY A CA 1
ATOM 1989 C C . GLY A 1 271 ? -37.982 11.586 -12.499 1.00 32.16 271 GLY A C 1
ATOM 1990 O O . GLY A 1 271 ? -37.842 12.033 -13.638 1.00 28.95 271 GLY A O 1
ATOM 1991 N N . SER A 1 272 ? -36.959 11.437 -11.666 1.00 22.59 272 SER A N 1
ATOM 1992 C CA . SER A 1 272 ? -35.602 11.797 -12.084 1.00 26.27 272 SER A CA 1
ATOM 1993 C C . SER A 1 272 ? -35.085 10.821 -13.122 1.00 22.55 272 SER A C 1
ATOM 1994 O O . SER A 1 272 ? -35.317 9.629 -13.011 1.00 26.41 272 SER A O 1
ATOM 1997 N N . THR A 1 273 ? -34.366 11.318 -14.120 1.00 23.39 273 THR A N 1
ATOM 1998 C CA . THR A 1 273 ? -33.758 10.398 -15.059 1.00 33.14 273 THR A CA 1
ATOM 1999 C C . THR A 1 273 ? -32.584 9.723 -14.363 1.00 31.37 273 THR A C 1
ATOM 2000 O O . THR A 1 273 ? -32.476 8.503 -14.403 1.00 25.17 273 THR A O 1
ATOM 2004 N N . TYR A 1 274 ? -31.765 10.485 -13.642 1.00 27.32 274 TYR A N 1
ATOM 2005 C CA . TYR A 1 274 ? -30.656 9.878 -12.892 1.00 19.87 274 TYR A CA 1
ATOM 2006 C C . TYR A 1 274 ? -31.142 9.232 -11.601 1.00 18.64 274 TYR A C 1
ATOM 2007 O O . TYR A 1 274 ? -31.872 9.840 -10.820 1.00 25.77 274 TYR A O 1
ATOM 2016 N N . VAL A 1 275 ? -30.749 7.979 -11.393 1.00 19.25 275 VAL A N 1
ATOM 2017 C CA . VAL A 1 275 ? -31.085 7.227 -10.187 1.00 19.52 275 VAL A CA 1
ATOM 2018 C C . VAL A 1 275 ? -29.785 6.729 -9.562 1.00 20.96 275 VAL A C 1
ATOM 2019 O O . VAL A 1 275 ? -28.941 6.192 -10.266 1.00 16.82 275 VAL A O 1
ATOM 2023 N N . PRO A 1 276 ? -29.577 6.982 -8.260 1.00 18.01 276 PRO A N 1
ATOM 2024 C CA . PRO A 1 276 ? -28.264 6.642 -7.688 1.00 15.93 276 PRO A CA 1
ATOM 2025 C C . PRO A 1 276 ? -28.068 5.169 -7.276 1.00 21.87 276 PRO A C 1
ATOM 2026 O O . PRO A 1 276 ? -27.711 4.925 -6.122 1.00 20.20 276 PRO A O 1
ATOM 2030 N N . TYR A 1 277 ? -28.250 4.218 -8.200 1.00 18.57 277 TYR A N 1
ATOM 2031 C CA . TYR A 1 277 ? -28.046 2.795 -7.894 1.00 21.32 277 TYR A CA 1
ATOM 2032 C C . TYR A 1 277 ? -26.673 2.492 -7.273 1.00 18.00 277 TYR A C 1
ATOM 2033 O O . TYR A 1 277 ? -26.528 1.607 -6.417 1.00 18.71 277 TYR A O 1
ATOM 2042 N N . ARG A 1 278 ? -25.664 3.230 -7.713 1.00 19.38 278 ARG A N 1
ATOM 2043 C CA . ARG A 1 278 ? -24.284 3.003 -7.279 1.00 19.56 278 ARG A CA 1
ATOM 2044 C C . ARG A 1 278 ? -24.056 3.306 -5.790 1.00 26.59 278 ARG A C 1
ATOM 2045 O O . ARG A 1 278 ? -22.992 3.011 -5.260 1.00 30.16 278 ARG A O 1
ATOM 2047 N N . ASP A 1 279 ? -25.044 3.916 -5.130 1.00 28.00 279 ASP A N 1
ATOM 2048 C CA . ASP A 1 279 ? -24.976 4.226 -3.693 1.00 33.63 279 ASP A CA 1
ATOM 2049 C C . ASP A 1 279 ? -24.798 2.969 -2.791 1.00 33.74 279 ASP A C 1
ATOM 2050 O O . ASP A 1 279 ? -24.465 3.101 -1.617 1.00 32.29 279 ASP A O 1
ATOM 2055 N N . SER A 1 280 ? -25.078 1.767 -3.304 1.00 26.48 280 SER A N 1
ATOM 2056 C CA . SER A 1 280 ? -24.884 0.517 -2.525 1.00 20.55 280 SER A CA 1
ATOM 2057 C C . SER A 1 280 ? -24.816 -0.729 -3.412 1.00 21.71 280 SER A C 1
ATOM 2058 O O . SER A 1 280 ? -25.305 -0.709 -4.549 1.00 20.87 280 SER A O 1
ATOM 2061 N N . LYS A 1 281 ? -24.246 -1.818 -2.886 1.00 17.31 281 LYS A N 1
ATOM 2062 C CA . LYS A 1 281 ? -24.200 -3.081 -3.614 1.00 19.96 281 LYS A CA 1
ATOM 2063 C C . LYS A 1 281 ? -25.591 -3.573 -3.938 1.00 15.08 281 LYS A C 1
ATOM 2064 O O . LYS A 1 281 ? -25.864 -4.033 -5.051 1.00 15.48 281 LYS A O 1
ATOM 2070 N N . MET A 1 282 ? -26.487 -3.480 -2.968 1.00 12.85 282 MET A N 1
ATOM 2071 C CA . MET A 1 282 ? -27.823 -4.002 -3.193 1.00 11.73 282 MET A CA 1
ATOM 2072 C C . MET A 1 282 ? -28.520 -3.320 -4.345 1.00 13.25 282 MET A C 1
ATOM 2073 O O . MET A 1 282 ? -29.106 -4.005 -5.186 1.00 13.67 282 MET A O 1
ATOM 2078 N N . THR A 1 283 ? -28.498 -1.981 -4.368 1.00 12.42 283 THR A N 1
ATOM 2079 C CA . THR A 1 283 ? -29.223 -1.249 -5.402 1.00 13.79 283 THR A CA 1
ATOM 2080 C C . THR A 1 283 ? -28.566 -1.463 -6.764 1.00 16.42 283 THR A C 1
ATOM 2081 O O . THR A 1 283 ? -29.235 -1.444 -7.793 1.00 19.13 283 THR A O 1
ATOM 2085 N N . ARG A 1 284 ? -27.259 -1.681 -6.766 1.00 18.50 284 ARG A N 1
ATOM 2086 C CA . ARG A 1 284 ? -26.557 -2.054 -7.983 1.00 18.75 284 ARG A CA 1
ATOM 2087 C C . ARG A 1 284 ? -27.046 -3.414 -8.486 1.00 16.26 284 ARG A C 1
ATOM 2088 O O . ARG A 1 284 ? -27.316 -3.602 -9.675 1.00 17.07 284 ARG A O 1
ATOM 2096 N N . ILE A 1 285 ? -27.139 -4.374 -7.577 1.00 14.45 285 ILE A N 1
ATOM 2097 C CA . ILE A 1 285 ? -27.604 -5.713 -7.938 1.00 19.22 285 ILE A CA 1
ATOM 2098 C C . ILE A 1 285 ? -29.010 -5.676 -8.518 1.00 23.91 285 ILE A C 1
ATOM 2099 O O . ILE A 1 285 ? -29.328 -6.392 -9.474 1.00 23.91 285 ILE A O 1
ATOM 2104 N N . LEU A 1 286 ? -29.851 -4.827 -7.941 1.00 21.92 286 LEU A N 1
ATOM 2105 C CA . LEU A 1 286 ? -31.249 -4.764 -8.329 1.00 12.17 286 LEU A CA 1
ATOM 2106 C C . LEU A 1 286 ? -31.507 -3.825 -9.495 1.00 20.15 286 LEU A C 1
ATOM 2107 O O . LEU A 1 286 ? -32.658 -3.652 -9.909 1.00 24.22 286 LEU A O 1
ATOM 2112 N N . GLN A 1 287 ? -30.435 -3.220 -10.005 1.00 15.15 287 GLN A N 1
ATOM 2113 C CA . GLN A 1 287 ? -30.503 -2.153 -11.014 1.00 20.74 287 GLN A CA 1
ATOM 2114 C C . GLN A 1 287 ? -31.417 -2.460 -12.208 1.00 25.07 287 GLN A C 1
ATOM 2115 O O . GLN A 1 287 ? -32.087 -1.559 -12.717 1.00 24.73 287 GLN A O 1
ATOM 2121 N N . ASP A 1 288 ? -31.401 -3.695 -12.706 1.00 20.23 288 ASP A N 1
ATOM 2122 C CA . ASP A 1 288 ? -32.259 -4.027 -13.843 1.00 20.72 288 ASP A CA 1
ATOM 2123 C C . ASP A 1 288 ? -33.678 -4.452 -13.423 1.00 15.68 288 ASP A C 1
ATOM 2124 O O . ASP A 1 288 ? -34.520 -4.738 -14.268 1.00 15.30 288 ASP A O 1
ATOM 2129 N N . SER A 1 289 ? -33.953 -4.475 -12.125 1.00 15.18 289 SER A N 1
ATOM 2130 C CA . SER A 1 289 ? -35.268 -4.921 -11.655 1.00 19.04 289 SER A CA 1
ATOM 2131 C C . SER A 1 289 ? -35.934 -3.924 -10.698 1.00 18.91 289 SER A C 1
ATOM 2132 O O . SER A 1 289 ? -36.875 -4.255 -9.987 1.00 17.65 289 SER A O 1
ATOM 2135 N N . LEU A 1 290 ? -35.408 -2.711 -10.682 1.00 14.22 290 LEU A N 1
ATOM 2136 C CA . LEU A 1 290 ? -35.870 -1.634 -9.814 1.00 18.71 290 LEU A CA 1
ATOM 2137 C C . LEU A 1 290 ? -35.773 -0.357 -10.631 1.00 16.55 290 LEU A C 1
ATOM 2138 O O . LEU A 1 290 ? -34.690 -0.019 -11.113 1.00 19.82 290 LEU A O 1
ATOM 2143 N N . GLY A 1 291 ? -36.891 0.326 -10.830 1.00 18.93 291 GLY A N 1
ATOM 2144 C CA . GLY A 1 291 ? -36.891 1.491 -11.696 1.00 21.43 291 GLY A CA 1
ATOM 2145 C C . GLY A 1 291 ? -36.918 1.097 -13.162 1.00 25.31 291 GLY A C 1
ATOM 2146 O O . GLY A 1 291 ? -37.029 -0.080 -13.502 1.00 23.64 291 GLY A O 1
ATOM 2147 N N . GLY A 1 292 ? -36.846 2.087 -14.040 1.00 26.66 292 GLY A N 1
ATOM 2148 C CA . GLY A 1 292 ? -36.973 1.840 -15.463 1.00 28.74 292 GLY A CA 1
ATOM 2149 C C . GLY A 1 292 ? -38.366 1.282 -15.690 1.00 29.12 292 GLY A C 1
ATOM 2150 O O . GLY A 1 292 ? -39.335 1.760 -15.101 1.00 27.96 292 GLY A O 1
ATOM 2151 N N . ASN A 1 293 ? -38.456 0.217 -16.478 1.00 28.34 293 ASN A N 1
ATOM 2152 C CA . ASN A 1 293 ? -39.728 -0.434 -16.759 1.00 29.78 293 ASN A CA 1
ATOM 2153 C C . ASN A 1 293 ? -40.048 -1.609 -15.818 1.00 26.15 293 ASN A C 1
ATOM 2154 O O . ASN A 1 293 ? -41.017 -2.332 -16.024 1.00 26.01 293 ASN A O 1
ATOM 2159 N N . ALA A 1 294 ? -39.262 -1.777 -14.764 1.00 18.72 294 ALA A N 1
ATOM 2160 C CA . ALA A 1 294 ? -39.518 -2.860 -13.831 1.00 18.26 294 ALA A CA 1
ATOM 2161 C C . ALA A 1 294 ? -40.563 -2.465 -12.794 1.00 22.14 294 ALA A C 1
ATOM 2162 O O . ALA A 1 294 ? -40.682 -1.297 -12.435 1.00 23.99 294 ALA A O 1
ATOM 2164 N N . ARG A 1 295 ? -41.317 -3.456 -12.336 1.00 24.20 295 ARG A N 1
ATOM 2165 C CA . ARG A 1 295 ? -42.363 -3.282 -11.336 1.00 24.99 295 ARG A CA 1
ATOM 2166 C C . ARG A 1 295 ? -41.848 -3.512 -9.930 1.00 27.87 295 ARG A C 1
ATOM 2167 O O . ARG A 1 295 ? -41.083 -4.443 -9.695 1.00 24.13 295 ARG A O 1
ATOM 2175 N N . THR A 1 296 ? -42.310 -2.697 -8.985 1.00 18.33 296 THR A N 1
ATOM 2176 C CA . THR A 1 296 ? -41.854 -2.819 -7.615 1.00 14.72 296 THR A CA 1
ATOM 2177 C C . THR A 1 296 ? -42.996 -2.657 -6.634 1.00 24.33 296 THR A C 1
ATOM 2178 O O . THR A 1 296 ? -43.867 -1.790 -6.817 1.00 16.40 296 THR A O 1
ATOM 2182 N N . THR A 1 297 ? -43.024 -3.540 -5.636 1.00 16.17 297 THR A N 1
ATOM 2183 C CA . THR A 1 297 ? -43.878 -3.332 -4.474 1.00 19.33 297 THR A CA 1
ATOM 2184 C C . THR A 1 297 ? -42.988 -3.348 -3.251 1.00 14.86 297 THR A C 1
ATOM 2185 O O . THR A 1 297 ? -42.160 -4.235 -3.082 1.00 19.66 297 THR A O 1
ATOM 2189 N N . ILE A 1 298 ? -43.125 -2.326 -2.426 1.00 13.30 298 ILE A N 1
ATOM 2190 C CA . ILE A 1 298 ? -42.518 -2.341 -1.110 1.00 12.75 298 ILE A CA 1
ATOM 2191 C C . ILE A 1 298 ? -43.608 -2.647 -0.104 1.00 21.26 298 ILE A C 1
ATOM 2192 O O . ILE A 1 298 ? -44.643 -1.982 -0.063 1.00 14.74 298 ILE A O 1
ATOM 2197 N N . VAL A 1 299 ? -43.400 -3.677 0.692 1.00 16.69 299 VAL A N 1
ATOM 2198 C CA . VAL A 1 299 ? -44.321 -3.934 1.766 1.00 20.18 299 VAL A CA 1
ATOM 2199 C C . VAL A 1 299 ? -43.693 -3.487 3.068 1.00 21.96 299 VAL A C 1
ATOM 2200 O O . VAL A 1 299 ? -42.777 -4.122 3.572 1.00 16.65 299 VAL A O 1
ATOM 2204 N N . ILE A 1 300 ? -44.166 -2.371 3.604 1.00 22.64 300 ILE A N 1
ATOM 2205 C CA . ILE A 1 300 ? -43.657 -1.939 4.887 1.00 19.38 300 ILE A CA 1
ATOM 2206 C C . ILE A 1 300 ? -44.461 -2.675 5.967 1.00 25.84 300 ILE A C 1
ATOM 2207 O O . ILE A 1 300 ? -45.688 -2.760 5.901 1.00 22.36 300 ILE A O 1
ATOM 2212 N N . CYS A 1 301 ? -43.745 -3.264 6.923 1.00 20.95 301 CYS A N 1
ATOM 2213 C CA . CYS A 1 301 ? -44.366 -4.004 8.020 1.00 18.08 301 CYS A CA 1
ATOM 2214 C C . CYS A 1 301 ? -44.272 -3.221 9.327 1.00 16.36 301 CYS A C 1
ATOM 2215 O O . CYS A 1 301 ? -43.222 -2.668 9.656 1.00 16.56 301 CYS A O 1
ATOM 2218 N N . CYS A 1 302 ? -45.373 -3.163 10.068 1.00 16.73 302 CYS A N 1
ATOM 2219 C CA . CYS A 1 302 ? -45.394 -2.425 11.322 1.00 16.81 302 CYS A CA 1
ATOM 2220 C C . CYS A 1 302 ? -46.070 -3.168 12.476 1.00 17.73 302 CYS A C 1
ATOM 2221 O O . CYS A 1 302 ? -47.026 -3.926 12.281 1.00 16.91 302 CYS A O 1
ATOM 2224 N N . SER A 1 303 ? -45.598 -2.876 13.684 1.00 20.29 303 SER A N 1
ATOM 2225 C CA . SER A 1 303 ? -46.315 -3.201 14.907 1.00 18.55 303 SER A CA 1
ATOM 2226 C C . SER A 1 303 ? -47.343 -2.103 15.160 1.00 19.58 303 SER A C 1
ATOM 2227 O O . SER A 1 303 ? -47.062 -0.927 14.926 1.00 21.15 303 SER A O 1
ATOM 2230 N N . PRO A 1 304 ? -48.537 -2.478 15.628 1.00 22.54 304 PRO A N 1
ATOM 2231 C CA . PRO A 1 304 ? -49.562 -1.494 15.996 1.00 22.21 304 PRO A CA 1
ATOM 2232 C C . PRO A 1 304 ? -49.454 -1.014 17.455 1.00 20.23 304 PRO A C 1
ATOM 2233 O O . PRO A 1 304 ? -50.311 -0.278 17.927 1.00 21.76 304 PRO A O 1
ATOM 2237 N N . SER A 1 305 ? -48.410 -1.442 18.156 1.00 23.27 305 SER A N 1
ATOM 2238 C CA . SER A 1 305 ? -48.221 -1.141 19.580 1.00 23.45 305 SER A CA 1
ATOM 2239 C C . SER A 1 305 ? -47.782 0.283 19.868 1.00 22.20 305 SER A C 1
ATOM 2240 O O . SER A 1 305 ? -46.932 0.816 19.166 1.00 26.51 305 SER A O 1
ATOM 2243 N N . SER A 1 306 ? -48.323 0.864 20.942 1.00 24.75 306 SER A N 1
ATOM 2244 C CA . SER A 1 306 ? -47.926 2.189 21.409 1.00 27.09 306 SER A CA 1
ATOM 2245 C C . SER A 1 306 ? -46.448 2.200 21.749 1.00 28.66 306 SER A C 1
ATOM 2246 O O . SER A 1 306 ? -45.778 3.232 21.648 1.00 29.22 306 SER A O 1
ATOM 2249 N N . TYR A 1 307 ? -45.943 1.042 22.155 1.00 26.26 307 TYR A N 1
ATOM 2250 C CA . TYR A 1 307 ? -44.550 0.923 22.554 1.00 26.09 307 TYR A CA 1
ATOM 2251 C C . TYR A 1 307 ? -43.604 1.181 21.377 1.00 27.06 307 TYR A C 1
ATOM 2252 O O . TYR A 1 307 ? -42.505 1.667 21.566 1.00 26.51 307 TYR A O 1
ATOM 2261 N N . ASN A 1 308 ? -44.044 0.870 20.164 1.00 28.04 308 ASN A N 1
ATOM 2262 C CA . ASN A 1 308 ? -43.214 1.026 18.974 1.00 27.06 308 ASN A CA 1
ATOM 2263 C C . ASN A 1 308 ? -43.565 2.244 18.120 1.00 26.86 308 ASN A C 1
ATOM 2264 O O . ASN A 1 308 ? -43.161 2.315 16.958 1.00 27.94 308 ASN A O 1
ATOM 2269 N N . GLU A 1 309 ? -44.347 3.170 18.667 1.00 25.00 309 GLU A N 1
ATOM 2270 C CA . GLU A 1 309 ? -44.815 4.328 17.899 1.00 19.54 309 GLU A CA 1
ATOM 2271 C C . GLU A 1 309 ? -43.728 5.083 17.102 1.00 21.10 309 GLU A C 1
ATOM 2272 O O . GLU A 1 309 ? -43.931 5.371 15.927 1.00 20.95 309 GLU A O 1
ATOM 2278 N N . SER A 1 310 ? -42.588 5.407 17.720 1.00 24.40 310 SER A N 1
ATOM 2279 C CA . SER A 1 310 ? -41.518 6.112 16.984 1.00 25.90 310 SER A CA 1
ATOM 2280 C C . SER A 1 310 ? -40.982 5.357 15.767 1.00 22.68 310 SER A C 1
ATOM 2281 O O . SER A 1 310 ? -40.839 5.942 14.697 1.00 19.42 310 SER A O 1
ATOM 2284 N N . GLU A 1 311 ? -40.679 4.069 15.921 1.00 25.71 311 GLU A N 1
ATOM 2285 C CA . GLU A 1 311 ? -40.159 3.285 14.798 1.00 24.34 311 GLU A CA 1
ATOM 2286 C C . GLU A 1 311 ? -41.204 3.083 13.705 1.00 20.82 311 GLU A C 1
ATOM 2287 O O . GLU A 1 311 ? -40.873 3.025 12.527 1.00 21.79 311 GLU A O 1
ATOM 2293 N N . THR A 1 312 ? -42.466 2.942 14.102 1.00 18.82 312 THR A N 1
ATOM 2294 C CA . THR A 1 312 ? -43.546 2.790 13.138 1.00 17.34 312 THR A CA 1
ATOM 2295 C C . THR A 1 312 ? -43.679 4.061 12.276 1.00 16.58 312 THR A C 1
ATOM 2296 O O . THR A 1 312 ? -43.806 3.984 11.046 1.00 20.07 312 THR A O 1
ATOM 2300 N N . LYS A 1 313 ? -43.662 5.225 12.925 1.00 16.91 313 LYS A N 1
ATOM 2301 C CA . LYS A 1 313 ? -43.673 6.498 12.201 1.00 19.21 313 LYS A CA 1
ATOM 2302 C C . LYS A 1 313 ? -42.511 6.559 11.210 1.00 17.16 313 LYS A C 1
ATOM 2303 O O . LYS A 1 313 ? -42.682 6.908 10.044 1.00 20.84 313 LYS A O 1
ATOM 2309 N N . SER A 1 314 ? -41.329 6.170 11.664 1.00 17.20 314 SER A N 1
ATOM 2310 C CA . SER A 1 314 ? -40.155 6.125 10.773 1.00 15.48 314 SER A CA 1
ATOM 2311 C C . SER A 1 314 ? -40.380 5.193 9.574 1.00 19.70 314 SER A C 1
ATOM 2312 O O . SER A 1 314 ? -40.058 5.528 8.434 1.00 19.25 314 SER A O 1
ATOM 2315 N N . THR A 1 315 ? -40.937 4.018 9.838 1.00 20.01 315 THR A N 1
ATOM 2316 C CA . THR A 1 315 ? -41.273 3.088 8.769 1.00 17.13 315 THR A CA 1
ATOM 2317 C C . THR A 1 315 ? -42.287 3.669 7.801 1.00 19.07 315 THR A C 1
ATOM 2318 O O . THR A 1 315 ? -42.100 3.604 6.584 1.00 16.64 315 THR A O 1
ATOM 2322 N N . LEU A 1 316 ? -43.361 4.246 8.338 1.00 17.22 316 LEU A N 1
ATOM 2323 C CA . LEU A 1 316 ? -44.352 4.889 7.485 1.00 20.61 316 LEU A CA 1
ATOM 2324 C C . LEU A 1 316 ? -43.739 6.021 6.650 1.00 19.88 316 LEU A C 1
ATOM 2325 O O . LEU A 1 316 ? -44.039 6.154 5.466 1.00 16.84 316 LEU A O 1
ATOM 2330 N N . LEU A 1 317 ? -42.865 6.828 7.248 1.00 20.99 317 LEU A N 1
ATOM 2331 C CA . LEU A 1 317 ? -42.218 7.892 6.478 1.00 26.87 317 LEU A CA 1
ATOM 2332 C C . LEU A 1 317 ? -41.306 7.322 5.383 1.00 21.89 317 LEU A C 1
ATOM 2333 O O . LEU A 1 317 ? -41.221 7.893 4.302 1.00 18.64 317 LEU A O 1
ATOM 2338 N N . PHE A 1 318 ? -40.638 6.203 5.644 1.00 14.04 318 PHE A N 1
ATOM 2339 C CA . PHE A 1 318 ? -39.842 5.563 4.586 1.00 18.42 318 PHE A CA 1
ATOM 2340 C C . PHE A 1 318 ? -40.753 5.171 3.418 1.00 22.85 318 PHE A C 1
ATOM 2341 O O . PHE A 1 318 ? -40.406 5.393 2.258 1.00 17.15 318 PHE A O 1
ATOM 2349 N N . GLY A 1 319 ? -41.900 4.553 3.720 1.00 22.32 319 GLY A N 1
ATOM 2350 C CA . GLY A 1 319 ? -42.861 4.206 2.686 1.00 19.40 319 GLY A CA 1
ATOM 2351 C C . GLY A 1 319 ? -43.346 5.389 1.845 1.00 23.83 319 GLY A C 1
ATOM 2352 O O . GLY A 1 319 ? -43.581 5.248 0.640 1.00 24.67 319 GLY A O 1
ATOM 2353 N N . GLN A 1 320 ? -43.499 6.547 2.488 1.00 19.57 320 GLN A N 1
ATOM 2354 C CA . GLN A 1 320 ? -43.969 7.778 1.836 1.00 21.99 320 GLN A CA 1
ATOM 2355 C C . GLN A 1 320 ? -43.051 8.235 0.710 1.00 24.30 320 GLN A C 1
ATOM 2356 O O . GLN A 1 320 ? -43.474 8.985 -0.165 1.00 20.33 320 GLN A O 1
ATOM 2362 N N . ARG A 1 321 ? -41.798 7.796 0.745 1.00 19.01 321 ARG A N 1
ATOM 2363 C CA . ARG A 1 321 ? -40.822 8.196 -0.271 1.00 20.53 321 ARG A CA 1
ATOM 2364 C C . ARG A 1 321 ? -41.292 7.898 -1.682 1.00 17.35 321 ARG A C 1
ATOM 2365 O O . ARG A 1 321 ? -41.009 8.658 -2.592 1.00 24.89 321 ARG A O 1
ATOM 2373 N N . ALA A 1 322 ? -41.984 6.771 -1.867 1.00 19.82 322 ALA A N 1
ATOM 2374 C CA . ALA A 1 322 ? -42.413 6.338 -3.201 1.00 17.06 322 ALA A CA 1
ATOM 2375 C C . ALA A 1 322 ? -43.563 7.159 -3.768 1.00 24.81 322 ALA A C 1
ATOM 2376 O O . ALA A 1 322 ? -43.916 6.995 -4.934 1.00 36.22 322 ALA A O 1
ATOM 2378 N N . LYS A 1 323 ? -44.176 8.001 -2.936 1.00 26.06 323 LYS A N 1
ATOM 2379 C CA . LYS A 1 323 ? -45.268 8.865 -3.379 1.00 34.72 323 LYS A CA 1
ATOM 2380 C C . LYS A 1 323 ? -44.821 9.768 -4.537 1.00 40.64 323 LYS A C 1
ATOM 2381 O O . LYS A 1 323 ? -43.833 10.492 -4.416 1.00 38.64 323 LYS A O 1
ATOM 2387 N N . THR A 1 324 ? -45.530 9.716 -5.664 1.00 53.85 324 THR A N 1
ATOM 2388 C CA . THR A 1 324 ? -45.160 10.522 -6.837 1.00 58.33 324 THR A CA 1
ATOM 2389 C C . THR A 1 324 ? -45.209 12.019 -6.531 1.00 53.62 324 THR A C 1
ATOM 2390 O O . THR A 1 324 ? -45.807 12.437 -5.538 1.00 49.62 324 THR A O 1
ATOM 2394 N N . ASP B 1 3 ? -31.838 -12.868 -24.349 1.00 65.61 3 ASP B N 1
ATOM 2395 C CA . ASP B 1 3 ? -33.143 -13.449 -24.651 1.00 69.78 3 ASP B CA 1
ATOM 2396 C C . ASP B 1 3 ? -33.399 -13.499 -26.157 1.00 65.06 3 ASP B C 1
ATOM 2397 O O . ASP B 1 3 ? -34.292 -12.819 -26.667 1.00 82.08 3 ASP B O 1
ATOM 2399 N N . LEU B 1 4 ? -32.611 -14.304 -26.865 1.00 36.89 4 LEU B N 1
ATOM 2400 C CA . LEU B 1 4 ? -32.749 -14.434 -28.311 1.00 35.66 4 LEU B CA 1
ATOM 2401 C C . LEU B 1 4 ? -33.044 -15.885 -28.684 1.00 39.38 4 LEU B C 1
ATOM 2402 O O . LEU B 1 4 ? -32.325 -16.795 -28.285 1.00 40.74 4 LEU B O 1
ATOM 2407 N N . ALA B 1 5 ? -34.111 -16.097 -29.444 1.00 31.52 5 ALA B N 1
ATOM 2408 C CA . ALA B 1 5 ? -34.535 -17.452 -29.776 1.00 34.80 5 ALA B CA 1
ATOM 2409 C C . ALA B 1 5 ? -33.856 -17.979 -31.030 1.00 35.16 5 ALA B C 1
ATOM 2410 O O . ALA B 1 5 ? -33.459 -17.207 -31.905 1.00 29.77 5 ALA B O 1
ATOM 2412 N N . GLU B 1 6 ? -33.717 -19.299 -31.100 1.00 34.65 6 GLU B N 1
ATOM 2413 C CA . GLU B 1 6 ? -33.264 -19.953 -32.314 1.00 34.77 6 GLU B CA 1
ATOM 2414 C C . GLU B 1 6 ? -34.239 -19.622 -33.429 1.00 34.67 6 GLU B C 1
ATOM 2415 O O . GLU B 1 6 ? -35.455 -19.735 -33.255 1.00 31.36 6 GLU B O 1
ATOM 2421 N N . SER B 1 7 ? -33.693 -19.189 -34.560 1.00 26.87 7 SER B N 1
ATOM 2422 C CA . SER B 1 7 ? -34.485 -18.771 -35.702 1.00 30.30 7 SER B CA 1
ATOM 2423 C C . SER B 1 7 ? -34.108 -19.590 -36.917 1.00 33.08 7 SER B C 1
ATOM 2424 O O . SER B 1 7 ? -32.928 -19.765 -37.213 1.00 31.64 7 SER B O 1
ATOM 2427 N N . ASN B 1 8 ? -35.103 -20.090 -37.632 1.00 33.52 8 ASN B N 1
ATOM 2428 C CA . ASN B 1 8 ? -34.794 -20.808 -38.851 1.00 36.68 8 ASN B CA 1
ATOM 2429 C C . ASN B 1 8 ? -34.685 -19.778 -39.954 1.00 31.07 8 ASN B C 1
ATOM 2430 O O . ASN B 1 8 ? -35.320 -18.724 -39.880 1.00 23.54 8 ASN B O 1
ATOM 2435 N N . ILE B 1 9 ? -33.870 -20.073 -40.959 1.00 20.39 9 ILE B N 1
ATOM 2436 C CA . ILE B 1 9 ? -33.738 -19.183 -42.092 1.00 19.78 9 ILE B CA 1
ATOM 2437 C C . ILE B 1 9 ? -35.045 -19.219 -42.868 1.00 28.13 9 ILE B C 1
ATOM 2438 O O . ILE B 1 9 ? -35.539 -20.290 -43.190 1.00 27.27 9 ILE B O 1
ATOM 2443 N N . LYS B 1 10 ? -35.580 -18.044 -43.171 1.00 20.42 10 LYS B N 1
ATOM 2444 C CA . LYS B 1 10 ? -36.764 -17.923 -44.003 1.00 16.08 10 LYS B CA 1
ATOM 2445 C C . LYS B 1 10 ? -36.351 -17.591 -45.422 1.00 17.41 10 LYS B C 1
ATOM 2446 O O . LYS B 1 10 ? -35.368 -16.874 -45.664 1.00 19.59 10 LYS B O 1
ATOM 2452 N N . VAL B 1 11 ? -37.080 -18.157 -46.371 1.00 17.03 11 VAL B N 1
ATOM 2453 C CA . VAL B 1 11 ? -36.777 -17.933 -47.777 1.00 10.79 11 VAL B CA 1
ATOM 2454 C C . VAL B 1 11 ? -38.034 -17.485 -48.478 1.00 20.06 11 VAL B C 1
ATOM 2455 O O . VAL B 1 11 ? -39.107 -18.107 -48.343 1.00 19.26 11 VAL B O 1
ATOM 2459 N N . MET B 1 12 ? -37.908 -16.389 -49.210 1.00 10.92 12 MET B N 1
ATOM 2460 C CA . MET B 1 12 ? -39.005 -15.865 -49.985 1.00 14.01 12 MET B CA 1
ATOM 2461 C C . MET B 1 12 ? -38.573 -15.669 -51.418 1.00 21.94 12 MET B C 1
ATOM 2462 O O . MET B 1 12 ? -37.459 -15.224 -51.692 1.00 23.34 12 MET B O 1
ATOM 2467 N N . CYS B 1 13 ? -39.454 -16.062 -52.327 1.00 17.97 13 CYS B N 1
ATOM 2468 C CA . CYS B 1 13 ? -39.161 -16.035 -53.747 1.00 12.94 13 CYS B CA 1
ATOM 2469 C C . CYS B 1 13 ? -39.902 -14.915 -54.468 1.00 21.06 13 CYS B C 1
ATOM 2470 O O . CYS B 1 13 ? -41.137 -14.893 -54.453 1.00 23.03 13 CYS B O 1
ATOM 2473 N N . ARG B 1 14 ? -39.169 -14.003 -55.111 1.00 13.42 14 ARG B N 1
ATOM 2474 C CA . ARG B 1 14 ? -39.831 -12.934 -55.867 1.00 14.21 14 ARG B CA 1
ATOM 2475 C C . ARG B 1 14 ? -39.641 -13.027 -57.355 1.00 15.66 14 ARG B C 1
ATOM 2476 O O . ARG B 1 14 ? -38.507 -12.975 -57.851 1.00 18.36 14 ARG B O 1
ATOM 2484 N N . PHE B 1 15 ? -40.754 -13.145 -58.069 1.00 14.23 15 PHE B N 1
ATOM 2485 C CA . PHE B 1 15 ? -40.726 -13.152 -59.522 1.00 16.40 15 PHE B CA 1
ATOM 2486 C C . PHE B 1 15 ? -40.998 -11.733 -60.020 1.00 18.94 15 PHE B C 1
ATOM 2487 O O . PHE B 1 15 ? -41.920 -11.068 -59.549 1.00 20.84 15 PHE B O 1
ATOM 2495 N N . ARG B 1 16 ? -40.167 -11.255 -60.943 1.00 19.81 16 ARG B N 1
ATOM 2496 C CA . ARG B 1 16 ? -40.362 -9.927 -61.542 1.00 21.72 16 ARG B CA 1
ATOM 2497 C C . ARG B 1 16 ? -41.264 -10.072 -62.761 1.00 22.76 16 ARG B C 1
ATOM 2498 O O . ARG B 1 16 ? -41.538 -11.192 -63.181 1.00 19.55 16 ARG B O 1
ATOM 2506 N N . PRO B 1 17 ? -41.754 -8.956 -63.329 1.00 24.53 17 PRO B N 1
ATOM 2507 C CA . PRO B 1 17 ? -42.514 -9.180 -64.562 1.00 24.14 17 PRO B CA 1
ATOM 2508 C C . PRO B 1 17 ? -41.606 -9.521 -65.749 1.00 22.93 17 PRO B C 1
ATOM 2509 O O . PRO B 1 17 ? -40.411 -9.245 -65.693 1.00 22.76 17 PRO B O 1
ATOM 2513 N N . LEU B 1 18 ? -42.155 -10.112 -66.805 1.00 20.93 18 LEU B N 1
ATOM 2514 C CA . LEU B 1 18 ? -41.407 -10.183 -68.062 1.00 27.50 18 LEU B CA 1
ATOM 2515 C C . LEU B 1 18 ? -41.188 -8.760 -68.539 1.00 31.96 18 LEU B C 1
ATOM 2516 O O . LEU B 1 18 ? -42.131 -7.974 -68.543 1.00 33.54 18 LEU B O 1
ATOM 2521 N N . ASN B 1 19 ? -39.973 -8.404 -68.942 1.00 23.75 19 ASN B N 1
ATOM 2522 C CA . ASN B 1 19 ? -39.759 -7.049 -69.419 1.00 23.26 19 ASN B CA 1
ATOM 2523 C C . ASN B 1 19 ? -40.024 -6.968 -70.922 1.00 25.58 19 ASN B C 1
ATOM 2524 O O . ASN B 1 19 ? -40.246 -7.989 -71.580 1.00 25.90 19 ASN B O 1
ATOM 2529 N N . GLU B 1 20 ? -40.043 -5.751 -71.450 1.00 29.32 20 GLU B N 1
ATOM 2530 C CA . GLU B 1 20 ? -40.409 -5.521 -72.843 1.00 33.48 20 GLU B CA 1
ATOM 2531 C C . GLU B 1 20 ? -39.521 -6.284 -73.851 1.00 30.09 20 GLU B C 1
ATOM 2532 O O . GLU B 1 20 ? -40.030 -6.889 -74.795 1.00 25.53 20 GLU B O 1
ATOM 2538 N N . SER B 1 21 ? -38.207 -6.266 -73.653 1.00 30.32 21 SER B N 1
ATOM 2539 C CA . SER B 1 21 ? -37.315 -6.986 -74.556 1.00 30.28 21 SER B CA 1
ATOM 2540 C C . SER B 1 21 ? -37.592 -8.501 -74.540 1.00 26.07 21 SER B C 1
ATOM 2541 O O . SER B 1 21 ? -37.599 -9.153 -75.586 1.00 31.68 21 SER B O 1
ATOM 2544 N N . GLU B 1 22 ? -37.817 -9.051 -73.352 1.00 23.88 22 GLU B N 1
ATOM 2545 C CA . GLU B 1 22 ? -38.173 -10.463 -73.216 1.00 20.90 22 GLU B CA 1
ATOM 2546 C C . GLU B 1 22 ? -39.439 -10.797 -73.970 1.00 26.26 22 GLU B C 1
ATOM 2547 O O . GLU B 1 22 ? -39.518 -11.830 -74.657 1.00 22.66 22 GLU B O 1
ATOM 2553 N N . VAL B 1 23 ? -40.438 -9.928 -73.845 1.00 27.07 23 VAL B N 1
ATOM 2554 C CA . VAL B 1 23 ? -41.688 -10.141 -74.570 1.00 25.53 23 VAL B CA 1
ATOM 2555 C C . VAL B 1 23 ? -41.425 -10.126 -76.079 1.00 34.20 23 VAL B C 1
ATOM 2556 O O . VAL B 1 23 ? -41.830 -11.045 -76.792 1.00 34.28 23 VAL B O 1
ATOM 2560 N N . ASN B 1 24 ? -40.703 -9.112 -76.548 1.00 34.32 24 ASN B N 1
ATOM 2561 C CA . ASN B 1 24 ? -40.408 -8.963 -77.982 1.00 30.05 24 ASN B CA 1
ATOM 2562 C C . ASN B 1 24 ? -39.609 -10.142 -78.535 1.00 34.05 24 ASN B C 1
ATOM 2563 O O . ASN B 1 24 ? -39.763 -10.517 -79.703 1.00 36.55 24 ASN B O 1
ATOM 2568 N N . ARG B 1 25 ? -38.763 -10.722 -77.686 1.00 36.56 25 ARG B N 1
ATOM 2569 C CA . ARG B 1 25 ? -37.945 -11.873 -78.057 1.00 24.03 25 ARG B CA 1
ATOM 2570 C C . ARG B 1 25 ? -38.833 -13.104 -78.245 1.00 32.74 25 ARG B C 1
ATOM 2571 O O . ARG B 1 25 ? -38.457 -14.064 -78.912 1.00 30.68 25 ARG B O 1
ATOM 2579 N N . GLY B 1 26 ? -40.026 -13.056 -77.662 1.00 35.06 26 GLY B N 1
ATOM 2580 C CA . GLY B 1 26 ? -40.977 -14.144 -77.769 1.00 25.64 26 GLY B CA 1
ATOM 2581 C C . GLY B 1 26 ? -40.888 -15.109 -76.609 1.00 23.26 26 GLY B C 1
ATOM 2582 O O . GLY B 1 26 ? -41.339 -16.243 -76.714 1.00 25.18 26 GLY B O 1
ATOM 2583 N N . ASP B 1 27 ? -40.329 -14.655 -75.490 1.00 22.15 27 ASP B N 1
ATOM 2584 C CA . ASP B 1 27 ? -40.225 -15.498 -74.298 1.00 21.78 27 ASP B CA 1
ATOM 2585 C C . ASP B 1 27 ? -41.617 -15.880 -73.788 1.00 26.88 27 ASP B C 1
ATOM 2586 O O . ASP B 1 27 ? -42.535 -15.079 -73.871 1.00 27.12 27 ASP B O 1
ATOM 2591 N N . LYS B 1 28 ? -41.756 -17.077 -73.227 1.00 28.05 28 LYS B N 1
ATOM 2592 C CA . LYS B 1 28 ? -42.998 -17.491 -72.576 1.00 24.77 28 LYS B CA 1
ATOM 2593 C C . LYS B 1 28 ? -42.888 -17.288 -71.055 1.00 24.86 28 LYS B C 1
ATOM 2594 O O . LYS B 1 28 ? -41.791 -17.374 -70.486 1.00 19.33 28 LYS B O 1
ATOM 2600 N N . TYR B 1 29 ? -44.025 -17.019 -70.410 1.00 21.23 29 TYR B N 1
ATOM 2601 C CA . TYR B 1 29 ? -44.118 -16.912 -68.954 1.00 24.66 29 TYR B CA 1
ATOM 2602 C C . TYR B 1 29 ? -44.292 -18.311 -68.386 1.00 26.39 29 TYR B C 1
ATOM 2603 O O . TYR B 1 29 ? -45.352 -18.890 -68.520 1.00 25.50 29 TYR B O 1
ATOM 2612 N N . ILE B 1 30 ? -43.264 -18.855 -67.749 1.00 24.70 30 ILE B N 1
ATOM 2613 C CA . ILE B 1 30 ? -43.304 -20.268 -67.368 1.00 26.56 30 ILE B CA 1
ATOM 2614 C C . ILE B 1 30 ? -43.604 -20.584 -65.885 1.00 26.13 30 ILE B C 1
ATOM 2615 O O . ILE B 1 30 ? -43.703 -21.749 -65.508 1.00 26.37 30 ILE B O 1
ATOM 2620 N N . ALA B 1 31 ? -43.712 -19.561 -65.049 1.00 25.36 31 ALA B N 1
ATOM 2621 C CA . ALA B 1 31 ? -43.985 -19.764 -63.634 1.00 21.57 31 ALA B CA 1
ATOM 2622 C C . ALA B 1 31 ? -45.486 -19.898 -63.386 1.00 22.71 31 ALA B C 1
ATOM 2623 O O . ALA B 1 31 ? -46.275 -19.113 -63.894 1.00 24.13 31 ALA B O 1
ATOM 2625 N N . LYS B 1 32 ? -45.881 -20.939 -62.658 1.00 17.51 32 LYS B N 1
ATOM 2626 C CA . LYS B 1 32 ? -47.269 -21.126 -62.258 1.00 17.78 32 LYS B CA 1
ATOM 2627 C C . LYS B 1 32 ? -47.318 -21.023 -60.740 1.00 21.52 32 LYS B C 1
ATOM 2628 O O . LYS B 1 32 ? -46.418 -21.512 -60.073 1.00 21.27 32 LYS B O 1
ATOM 2634 N N . PHE B 1 33 ? -48.343 -20.378 -60.192 1.00 21.14 33 PHE B N 1
ATOM 2635 C CA . PHE B 1 33 ? -48.421 -20.156 -58.738 1.00 21.76 33 PHE B CA 1
ATOM 2636 C C . PHE B 1 33 ? -49.593 -20.879 -58.059 1.00 21.26 33 PHE B C 1
ATOM 2637 O O . PHE B 1 33 ? -50.680 -21.008 -58.631 1.00 21.07 33 PHE B O 1
ATOM 2645 N N . GLN B 1 34 ? -49.354 -21.345 -56.835 1.00 18.70 34 GLN B N 1
ATOM 2646 C CA . GLN B 1 34 ? -50.369 -22.018 -56.012 1.00 20.66 34 GLN B CA 1
ATOM 2647 C C . GLN B 1 34 ? -50.353 -21.437 -54.623 1.00 23.16 34 GLN B C 1
ATOM 2648 O O . GLN B 1 34 ? -49.322 -21.467 -53.970 1.00 17.62 34 GLN B O 1
ATOM 2654 N N . GLY B 1 35 ? -51.483 -20.900 -54.180 1.00 26.77 35 GLY B N 1
ATOM 2655 C CA . GLY B 1 35 ? -51.558 -20.279 -52.871 1.00 27.31 35 GLY B CA 1
ATOM 2656 C C . GLY B 1 35 ? -50.568 -19.130 -52.750 1.00 23.52 35 GLY B C 1
ATOM 2657 O O . GLY B 1 35 ? -50.209 -18.481 -53.738 1.00 23.51 35 GLY B O 1
ATOM 2658 N N . GLU B 1 36 ? -50.075 -18.904 -51.545 1.00 21.10 36 GLU B N 1
ATOM 2659 C CA . GLU B 1 36 ? -49.165 -17.793 -51.347 1.00 21.51 36 GLU B CA 1
ATOM 2660 C C . GLU B 1 36 ? -47.721 -18.248 -51.213 1.00 23.72 36 GLU B C 1
ATOM 2661 O O . GLU B 1 36 ? -46.827 -17.409 -51.091 1.00 20.53 36 GLU B O 1
ATOM 2667 N N . ASP B 1 37 ? -47.490 -19.561 -51.231 1.00 17.12 37 ASP B N 1
ATOM 2668 C CA . ASP B 1 37 ? -46.153 -20.082 -50.909 1.00 15.28 37 ASP B CA 1
ATOM 2669 C C . ASP B 1 37 ? -45.468 -20.974 -51.961 1.00 19.03 37 ASP B C 1
ATOM 2670 O O . ASP B 1 37 ? -44.360 -21.441 -51.739 1.00 24.33 37 ASP B O 1
ATOM 2675 N N . THR B 1 38 ? -46.126 -21.257 -53.075 1.00 15.82 38 THR B N 1
ATOM 2676 C CA . THR B 1 38 ? -45.599 -22.252 -54.001 1.00 17.36 38 THR B CA 1
ATOM 2677 C C . THR B 1 38 ? -45.504 -21.729 -55.422 1.00 17.50 38 THR B C 1
ATOM 2678 O O . THR B 1 38 ? -46.389 -21.009 -55.898 1.00 17.54 38 THR B O 1
ATOM 2682 N N . VAL B 1 39 ? -44.414 -22.086 -56.092 1.00 15.79 39 VAL B N 1
ATOM 2683 C CA . VAL B 1 39 ? -44.271 -21.820 -57.517 1.00 17.35 39 VAL B CA 1
ATOM 2684 C C . VAL B 1 39 ? -43.976 -23.136 -58.208 1.00 22.61 39 VAL B C 1
ATOM 2685 O O . VAL B 1 39 ? -43.273 -23.978 -57.656 1.00 14.62 39 VAL B O 1
ATOM 2689 N N . VAL B 1 40 ? -44.565 -23.336 -59.386 1.00 15.55 40 VAL B N 1
ATOM 2690 C CA . VAL B 1 40 ? -44.397 -24.593 -60.089 1.00 15.81 40 VAL B CA 1
ATOM 2691 C C . VAL B 1 40 ? -43.731 -24.360 -61.419 1.00 21.71 40 VAL B C 1
ATOM 2692 O O . VAL B 1 40 ? -44.216 -23.575 -62.242 1.00 16.19 40 VAL B O 1
ATOM 2696 N N . ILE B 1 41 ? -42.600 -25.030 -61.614 1.00 16.56 41 ILE B N 1
ATOM 2697 C CA . ILE B 1 41 ? -41.851 -24.903 -62.862 1.00 21.30 41 ILE B CA 1
ATOM 2698 C C . ILE B 1 41 ? -41.709 -26.269 -63.505 1.00 22.12 41 ILE B C 1
ATOM 2699 O O . ILE B 1 41 ? -41.197 -27.184 -62.871 1.00 24.13 41 ILE B O 1
ATOM 2704 N N . ALA B 1 42 ? -42.154 -26.398 -64.754 1.00 23.94 42 ALA B N 1
ATOM 2705 C CA . ALA B 1 42 ? -42.081 -27.671 -65.479 1.00 30.29 42 ALA B CA 1
ATOM 2706 C C . ALA B 1 42 ? -42.669 -28.804 -64.651 1.00 30.80 42 ALA B C 1
ATOM 2707 O O . ALA B 1 42 ? -42.054 -29.862 -64.509 1.00 25.96 42 ALA B O 1
ATOM 2709 N N . SER B 1 43 ? -43.835 -28.537 -64.066 1.00 24.53 43 SER B N 1
ATOM 2710 C CA . SER B 1 43 ? -44.594 -29.500 -63.248 1.00 21.95 43 SER B CA 1
ATOM 2711 C C . SER B 1 43 ? -43.996 -29.817 -61.884 1.00 20.60 43 SER B C 1
ATOM 2712 O O . SER B 1 43 ? -44.596 -30.555 -61.115 1.00 23.14 43 SER B O 1
ATOM 2715 N N . LYS B 1 44 ? -42.845 -29.239 -61.559 1.00 18.64 44 LYS B N 1
ATOM 2716 C CA . LYS B 1 44 ? -42.249 -29.464 -60.242 1.00 19.56 44 LYS B CA 1
ATOM 2717 C C . LYS B 1 44 ? -42.524 -28.291 -59.297 1.00 17.92 44 LYS B C 1
ATOM 2718 O O . LYS B 1 44 ? -42.212 -27.150 -59.610 1.00 18.03 44 LYS B O 1
ATOM 2724 N N . PRO B 1 45 ? -43.122 -28.571 -58.139 1.00 18.15 45 PRO B N 1
ATOM 2725 C CA . PRO B 1 45 ? -43.439 -27.495 -57.198 1.00 16.86 45 PRO B CA 1
ATOM 2726 C C . PRO B 1 45 ? -42.281 -27.170 -56.264 1.00 21.02 45 PRO B C 1
ATOM 2727 O O . PRO B 1 45 ? -41.527 -28.065 -55.852 1.00 20.81 45 PRO B O 1
ATOM 2731 N N . TYR B 1 46 ? -42.147 -25.893 -55.928 1.00 16.25 46 TYR B N 1
ATOM 2732 C CA . TYR B 1 46 ? -41.141 -25.444 -54.978 1.00 17.36 46 TYR B CA 1
ATOM 2733 C C . TYR B 1 46 ? -41.837 -24.597 -53.919 1.00 23.03 46 TYR B C 1
ATOM 2734 O O . TYR B 1 46 ? -42.460 -23.588 -54.252 1.00 15.17 46 TYR B O 1
ATOM 2743 N N . ALA B 1 47 ? -41.777 -25.032 -52.661 1.00 20.27 47 ALA B N 1
ATOM 2744 C CA . ALA B 1 47 ? -42.468 -24.344 -51.578 1.00 16.16 47 ALA B CA 1
ATOM 2745 C C . ALA B 1 47 ? -41.535 -23.496 -50.709 1.00 17.63 47 ALA B C 1
ATOM 2746 O O . ALA B 1 47 ? -40.493 -23.951 -50.272 1.00 20.40 47 ALA B O 1
ATOM 2748 N N . PHE B 1 48 ? -41.948 -22.272 -50.409 1.00 17.62 48 PHE B N 1
ATOM 2749 C CA . PHE B 1 48 ? -41.120 -21.402 -49.599 1.00 20.96 48 PHE B CA 1
ATOM 2750 C C . PHE B 1 48 ? -41.949 -20.789 -48.493 1.00 21.59 48 PHE B C 1
ATOM 2751 O O . PHE B 1 48 ? -43.113 -21.119 -48.336 1.00 16.59 48 PHE B O 1
ATOM 2759 N N . ASP B 1 49 ? -41.356 -19.902 -47.712 1.00 17.87 49 ASP B N 1
ATOM 2760 C CA . ASP B 1 49 ? -42.141 -19.215 -46.701 1.00 22.83 49 ASP B CA 1
ATOM 2761 C C . ASP B 1 49 ? -43.113 -18.264 -47.374 1.00 23.76 49 ASP B C 1
ATOM 2762 O O . ASP B 1 49 ? -44.177 -17.986 -46.849 1.00 16.16 49 ASP B O 1
ATOM 2767 N N . ARG B 1 50 ? -42.754 -17.796 -48.557 1.00 14.06 50 ARG B N 1
ATOM 2768 C CA . ARG B 1 50 ? -43.628 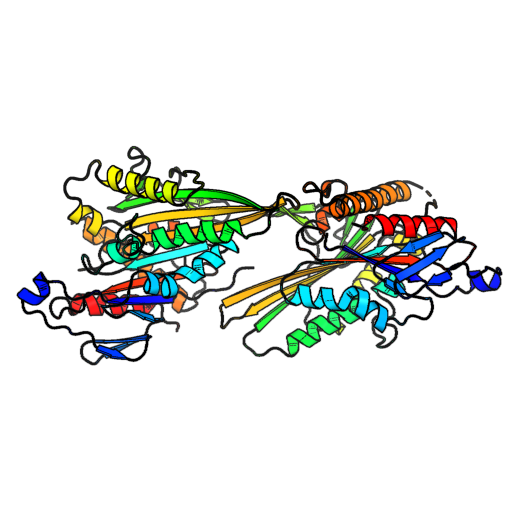-16.910 -49.310 1.00 19.20 50 ARG B CA 1
ATOM 2769 C C . ARG B 1 50 ? -43.161 -16.818 -50.757 1.00 26.18 50 ARG B C 1
ATOM 2770 O O . ARG B 1 50 ? -41.959 -16.867 -51.041 1.00 21.11 50 ARG B O 1
ATOM 2778 N N . VAL B 1 51 ? -44.115 -16.700 -51.669 1.00 15.01 51 VAL B N 1
ATOM 2779 C CA . VAL B 1 51 ? -43.798 -16.459 -53.075 1.00 15.74 51 VAL B CA 1
ATOM 2780 C C . VAL B 1 51 ? -44.500 -15.187 -53.514 1.00 16.01 51 VAL B C 1
ATOM 2781 O O . VAL B 1 51 ? -45.701 -15.017 -53.275 1.00 18.69 51 VAL B O 1
ATOM 2785 N N . PHE B 1 52 ? -43.744 -14.260 -54.091 1.00 16.55 52 PHE B N 1
ATOM 2786 C CA . PHE B 1 52 ? -44.341 -13.039 -54.629 1.00 20.97 52 PHE B CA 1
ATOM 2787 C C . PHE B 1 52 ? -44.472 -13.115 -56.147 1.00 16.88 52 PHE B C 1
ATOM 2788 O O . PHE B 1 52 ? -43.483 -13.319 -56.856 1.00 20.81 52 PHE B O 1
ATOM 2796 N N . GLN B 1 53 ? -45.685 -12.930 -56.647 1.00 23.37 53 GLN B N 1
ATOM 2797 C CA . GLN B 1 53 ? -45.908 -12.968 -58.084 1.00 20.76 53 GLN B CA 1
ATOM 2798 C C . GLN B 1 53 ? -45.408 -11.678 -58.731 1.00 28.28 53 GLN B C 1
ATOM 2799 O O . GLN B 1 53 ? -45.025 -10.735 -58.034 1.00 22.56 53 GLN B O 1
ATOM 2805 N N . SER B 1 54 ? -45.395 -11.662 -60.061 1.00 22.54 54 SER B N 1
ATOM 2806 C CA . SER B 1 54 ? -44.795 -10.575 -60.831 1.00 29.71 54 SER B CA 1
ATOM 2807 C C . SER B 1 54 ? -45.354 -9.185 -60.521 1.00 27.60 54 SER B C 1
ATOM 2808 O O . SER B 1 54 ? -44.628 -8.196 -60.607 1.00 27.00 54 SER B O 1
ATOM 2811 N N . SER B 1 55 ? -46.630 -9.089 -60.174 1.00 21.85 55 SER B N 1
ATOM 2812 C CA . SER B 1 55 ? -47.205 -7.772 -59.933 1.00 26.52 55 SER B CA 1
ATOM 2813 C C . SER B 1 55 ? -47.121 -7.317 -58.463 1.00 30.03 55 SER B C 1
ATOM 2814 O O . SER B 1 55 ? -47.657 -6.272 -58.112 1.00 38.11 55 SER B O 1
ATOM 2817 N N . THR B 1 56 ? -46.446 -8.083 -57.610 1.00 25.83 56 THR B N 1
ATOM 2818 C CA . THR B 1 56 ? -46.298 -7.693 -56.206 1.00 25.12 56 THR B CA 1
ATOM 2819 C C . THR B 1 56 ? -45.512 -6.388 -56.060 1.00 26.75 56 THR B C 1
ATOM 2820 O O . THR B 1 56 ? -44.427 -6.244 -56.617 1.00 25.61 56 THR B O 1
ATOM 2824 N N . SER B 1 57 ? -46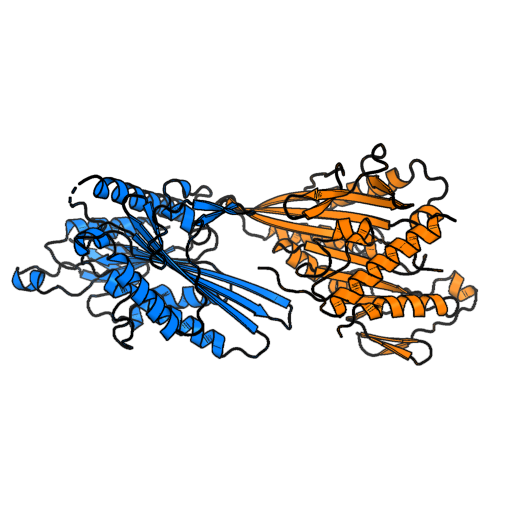.073 -5.437 -55.321 1.00 23.29 57 SER B N 1
ATOM 2825 C CA . SER B 1 57 ? -45.436 -4.123 -55.126 1.00 23.62 57 SER B CA 1
ATOM 2826 C C . SER B 1 57 ? -44.258 -4.170 -54.158 1.00 21.91 57 SER B C 1
ATOM 2827 O O . SER B 1 57 ? -44.098 -5.133 -53.390 1.00 19.21 57 SER B O 1
ATOM 2830 N N . GLN B 1 58 ? -43.426 -3.131 -54.216 1.00 24.89 58 GLN B N 1
ATOM 2831 C CA . GLN B 1 58 ? -42.305 -2.979 -53.293 1.00 22.31 58 GLN B CA 1
ATOM 2832 C C . GLN B 1 58 ? -42.808 -3.011 -51.856 1.00 19.86 58 GLN B C 1
ATOM 2833 O O . GLN B 1 58 ? -42.227 -3.681 -50.999 1.00 16.27 58 GLN B O 1
ATOM 2839 N N . GLU B 1 59 ? -43.902 -2.294 -51.598 1.00 18.06 59 GLU B N 1
ATOM 2840 C CA . GLU B 1 59 ? -44.444 -2.209 -50.244 1.00 20.44 59 GLU B CA 1
ATOM 2841 C C . GLU B 1 59 ? -44.787 -3.579 -49.671 1.00 24.51 59 GLU B C 1
ATOM 2842 O O . GLU B 1 59 ? -44.390 -3.912 -48.554 1.00 18.52 59 GLU B O 1
ATOM 2848 N N . GLN B 1 60 ? -45.544 -4.366 -50.426 1.00 30.25 60 GLN B N 1
ATOM 2849 C CA . GLN B 1 60 ? -45.953 -5.681 -49.949 1.00 25.26 60 GLN B CA 1
ATOM 2850 C C . GLN B 1 60 ? -44.774 -6.623 -49.733 1.00 20.39 60 GLN B C 1
ATOM 2851 O O . GLN B 1 60 ? -44.778 -7.424 -48.785 1.00 19.89 60 GLN B O 1
ATOM 2857 N N . VAL B 1 61 ? -43.781 -6.564 -50.622 1.00 16.45 61 VAL B N 1
ATOM 2858 C CA . VAL B 1 61 ? -42.597 -7.398 -50.444 1.00 13.71 61 VAL B CA 1
ATOM 2859 C C . VAL B 1 61 ? -41.927 -7.036 -49.131 1.00 28.75 61 VAL B C 1
ATOM 2860 O O . VAL B 1 61 ? -41.543 -7.908 -48.340 1.00 19.48 61 VAL B O 1
ATOM 2864 N N . TYR B 1 62 ? -41.781 -5.734 -48.896 1.00 18.64 62 TYR B N 1
ATOM 2865 C CA . TYR B 1 62 ? -41.155 -5.296 -47.659 1.00 21.13 62 TYR B CA 1
ATOM 2866 C C . TYR B 1 62 ? -41.933 -5.801 -46.444 1.00 13.75 62 TYR B C 1
ATOM 2867 O O . TYR B 1 62 ? -41.362 -6.349 -45.504 1.00 17.52 62 TYR B O 1
ATOM 2876 N N . ASN B 1 63 ? -43.239 -5.582 -46.464 1.00 16.39 63 ASN B N 1
ATOM 2877 C CA . ASN B 1 63 ? -44.094 -5.969 -45.347 1.00 20.69 63 ASN B CA 1
ATOM 2878 C C . ASN B 1 63 ? -44.032 -7.453 -44.976 1.00 29.61 63 ASN B C 1
ATOM 2879 O O . ASN B 1 63 ? -44.115 -7.810 -43.792 1.00 23.35 63 ASN B O 1
ATOM 2884 N N . ASP B 1 64 ? -43.861 -8.306 -45.988 1.00 27.98 64 ASP B N 1
ATOM 2885 C CA . ASP B 1 64 ? -43.798 -9.750 -45.773 1.00 29.41 64 ASP B CA 1
ATOM 2886 C C . ASP B 1 64 ? -42.395 -10.280 -45.491 1.00 28.40 64 ASP B C 1
ATOM 2887 O O . ASP B 1 64 ? -42.220 -11.181 -44.670 1.00 38.13 64 ASP B O 1
ATOM 2892 N N . ALA B 1 65 ? -41.401 -9.756 -46.202 1.00 21.39 65 ALA B N 1
ATOM 2893 C CA . ALA B 1 65 ? -40.042 -10.289 -46.109 1.00 17.95 65 ALA B CA 1
ATOM 2894 C C . ALA B 1 65 ? -39.168 -9.638 -45.038 1.00 27.81 65 ALA B C 1
ATOM 2895 O O . ALA B 1 65 ? -38.272 -10.283 -44.493 1.00 26.86 65 ALA B O 1
ATOM 2897 N N . ALA B 1 66 ? -39.400 -8.356 -44.766 1.00 22.09 66 ALA B N 1
ATOM 2898 C CA . ALA B 1 66 ? -38.453 -7.557 -43.987 1.00 14.75 66 ALA B CA 1
ATOM 2899 C C . ALA B 1 66 ? -38.993 -6.868 -42.726 1.00 19.54 66 ALA B C 1
ATOM 2900 O O . ALA B 1 66 ? -38.298 -6.787 -41.718 1.00 18.28 66 ALA B O 1
ATOM 2902 N N . LYS B 1 67 ? -40.215 -6.351 -42.787 1.00 23.01 67 LYS B N 1
ATOM 2903 C CA . LYS B 1 67 ? -40.726 -5.492 -41.715 1.00 25.61 67 LYS B CA 1
ATOM 2904 C C . LYS B 1 67 ? -40.512 -6.054 -40.309 1.00 28.69 67 LYS B C 1
ATOM 2905 O O . LYS B 1 67 ? -40.074 -5.342 -39.397 1.00 21.94 67 LYS B O 1
ATOM 2911 N N . LYS B 1 68 ? -40.796 -7.334 -40.139 1.00 20.73 68 LYS B N 1
ATOM 2912 C CA . LYS B 1 68 ? -40.755 -7.939 -38.815 1.00 27.26 68 LYS B CA 1
ATOM 2913 C C . LYS B 1 68 ? -39.356 -7.992 -38.218 1.00 23.30 68 LYS B C 1
ATOM 2914 O O . LYS B 1 68 ? -39.196 -7.921 -36.998 1.00 23.21 68 LYS B O 1
ATOM 2920 N N . ILE B 1 69 ? -38.349 -8.145 -39.072 1.00 22.36 69 ILE B N 1
ATOM 2921 C CA . ILE B 1 69 ? -36.955 -8.182 -38.627 1.00 19.99 69 ILE B CA 1
ATOM 2922 C C . ILE B 1 69 ? -36.532 -6.836 -38.005 1.00 24.37 69 ILE B C 1
ATOM 2923 O O . ILE B 1 69 ? -35.695 -6.790 -37.098 1.00 22.98 69 ILE B O 1
ATOM 2928 N N . VAL B 1 70 ? -37.108 -5.738 -38.481 1.00 24.30 70 VAL B N 1
ATOM 2929 C CA . VAL B 1 70 ? -36.804 -4.436 -37.890 1.00 24.74 70 VAL B CA 1
ATOM 2930 C C . VAL B 1 70 ? -37.139 -4.405 -36.400 1.00 25.73 70 VAL B C 1
ATOM 2931 O O . VAL B 1 70 ? -36.333 -3.954 -35.579 1.00 23.24 70 VAL B O 1
ATOM 2935 N N . LYS B 1 71 ? -38.311 -4.928 -36.048 1.00 25.36 71 LYS B N 1
ATOM 2936 C CA . LYS B 1 71 ? -38.723 -4.998 -34.660 1.00 24.09 71 LYS B CA 1
ATOM 2937 C C . LYS B 1 71 ? -37.774 -5.871 -33.822 1.00 22.46 71 LYS B C 1
ATOM 2938 O O . LYS B 1 71 ? -37.407 -5.523 -32.698 1.00 27.66 71 LYS B O 1
ATOM 2944 N N . ASP B 1 72 ? -37.359 -6.997 -34.378 1.00 17.26 72 ASP B N 1
ATOM 2945 C CA . ASP B 1 72 ? -36.399 -7.864 -33.691 1.00 18.12 72 ASP B CA 1
ATOM 2946 C C . ASP B 1 72 ? -35.053 -7.167 -33.447 1.00 16.59 72 ASP B C 1
ATOM 2947 O O . ASP B 1 72 ? -34.453 -7.330 -32.395 1.00 19.61 72 ASP B O 1
ATOM 2952 N N . VAL B 1 73 ? -34.562 -6.419 -34.433 1.00 17.61 73 VAL B N 1
ATOM 2953 C CA . VAL B 1 73 ? -33.303 -5.694 -34.253 1.00 14.89 73 VAL B CA 1
ATOM 2954 C C . VAL B 1 73 ? -33.417 -4.689 -33.111 1.00 19.34 73 VAL B C 1
ATOM 2955 O O . VAL B 1 73 ? -32.484 -4.525 -32.325 1.00 23.21 73 VAL B O 1
ATOM 2959 N N . LEU B 1 74 ? -34.567 -4.033 -32.999 1.00 16.54 74 LEU B N 1
ATOM 2960 C CA . LEU B 1 74 ? -34.777 -3.093 -31.898 1.00 16.63 74 LEU B CA 1
ATOM 2961 C C . LEU B 1 74 ? -35.005 -3.795 -30.566 1.00 22.27 74 LEU B C 1
ATOM 2962 O O . LEU B 1 74 ? -35.092 -3.144 -29.530 1.00 20.64 74 LEU B O 1
ATOM 2967 N N . GLU B 1 75 ? -35.120 -5.121 -30.593 1.00 20.13 75 GLU B N 1
ATOM 2968 C CA . GLU B 1 75 ? -35.192 -5.888 -29.347 1.00 21.89 75 GLU B CA 1
ATOM 2969 C C . GLU B 1 75 ? -33.861 -6.585 -29.055 1.00 25.50 75 GLU B C 1
ATOM 2970 O O . GLU B 1 75 ? -33.778 -7.424 -28.155 1.00 24.88 75 GLU B O 1
ATOM 2976 N N . GLY B 1 76 ? -32.827 -6.256 -29.827 1.00 21.83 76 GLY B N 1
ATOM 2977 C CA . GLY B 1 76 ? -31.511 -6.817 -29.585 1.00 25.58 76 GLY B CA 1
ATOM 2978 C C . GLY B 1 76 ? -31.070 -8.011 -30.426 1.00 20.79 76 GLY B C 1
ATOM 2979 O O . GLY B 1 76 ? -30.030 -8.588 -30.152 1.00 24.48 76 GLY B O 1
ATOM 2980 N N . TYR B 1 77 ? -31.829 -8.376 -31.457 1.00 20.92 77 TYR B N 1
ATOM 2981 C CA . TYR B 1 77 ? -31.390 -9.438 -32.351 1.00 20.56 77 TYR B CA 1
ATOM 2982 C C . TYR B 1 77 ? -30.390 -8.882 -33.353 1.00 16.53 77 TYR B C 1
ATOM 2983 O O . TYR B 1 77 ? -30.438 -7.708 -33.699 1.00 15.98 77 TYR B O 1
ATOM 2992 N N . ASN B 1 78 ? -29.526 -9.747 -33.861 1.00 13.27 78 ASN B N 1
ATOM 2993 C CA . ASN B 1 78 ? -28.799 -9.427 -35.078 1.00 16.26 78 ASN B CA 1
ATOM 2994 C C . ASN B 1 78 ? -29.579 -10.086 -36.213 1.00 15.60 78 ASN B C 1
AT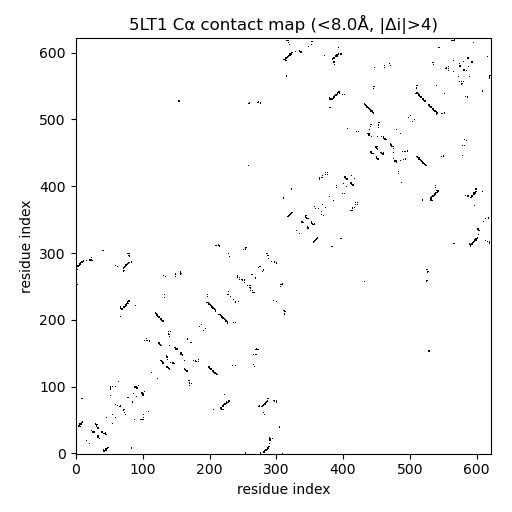OM 2995 O O . ASN B 1 78 ? -30.367 -11.003 -35.980 1.00 18.20 78 ASN B O 1
ATOM 3000 N N . GLY B 1 79 ? -29.371 -9.634 -37.436 1.00 17.00 79 GLY B N 1
ATOM 3001 C CA . GLY B 1 79 ? -30.095 -10.206 -38.550 1.00 17.44 79 GLY B CA 1
ATOM 3002 C C . GLY B 1 79 ? -29.395 -9.982 -39.867 1.00 19.33 79 GLY B C 1
ATOM 3003 O O . GLY B 1 79 ? -28.512 -9.134 -39.974 1.00 14.83 79 GLY B O 1
ATOM 3004 N N . THR B 1 80 ? -29.792 -10.759 -40.869 1.00 20.31 80 THR B N 1
ATOM 3005 C CA . THR B 1 80 ? -29.316 -10.572 -42.230 1.00 21.55 80 THR B CA 1
ATOM 3006 C C . THR B 1 80 ? -30.464 -10.783 -43.214 1.00 19.38 80 THR B C 1
ATOM 3007 O O . THR B 1 80 ? -31.276 -11.705 -43.056 1.00 17.48 80 THR B O 1
ATOM 3011 N N . ILE B 1 81 ? -30.511 -9.947 -44.237 1.00 13.41 81 ILE B N 1
ATOM 3012 C CA . ILE B 1 81 ? -31.393 -10.167 -45.375 1.00 16.39 81 ILE B CA 1
ATOM 3013 C C . ILE B 1 81 ? -30.525 -10.194 -46.630 1.00 12.74 81 ILE B C 1
ATOM 3014 O O . ILE B 1 81 ? -29.775 -9.238 -46.883 1.00 12.96 81 ILE B O 1
ATOM 3019 N N . PHE B 1 82 ? -30.625 -11.292 -47.393 1.00 12.68 82 PHE B N 1
ATOM 3020 C CA . PHE B 1 82 ? -29.863 -11.484 -48.633 1.00 12.33 82 PHE B CA 1
ATOM 3021 C C . PHE B 1 82 ? -30.795 -11.350 -49.823 1.00 18.24 82 PHE B C 1
ATOM 3022 O O . PHE B 1 82 ? -31.960 -11.763 -49.755 1.00 19.34 82 PHE B O 1
ATOM 3030 N N . ALA B 1 83 ? -30.264 -10.841 -50.930 1.00 11.52 83 ALA B N 1
ATOM 3031 C CA . ALA B 1 83 ? -30.916 -10.966 -52.225 1.00 16.42 83 ALA B CA 1
ATOM 3032 C C . ALA B 1 83 ? -30.065 -11.912 -53.058 1.00 17.37 83 ALA B C 1
ATOM 3033 O O . ALA B 1 83 ? -28.876 -11.657 -53.253 1.00 13.42 83 ALA B O 1
ATOM 3035 N N . TYR B 1 84 ? -30.665 -13.011 -53.516 1.00 13.50 84 TYR B N 1
ATOM 3036 C CA . TYR B 1 84 ? -29.948 -14.052 -54.273 1.00 15.83 84 TYR B CA 1
ATOM 3037 C C . TYR B 1 84 ? -30.644 -14.300 -55.616 1.00 15.36 84 TYR B C 1
ATOM 3038 O O . TYR B 1 84 ? -31.853 -14.298 -55.670 1.00 16.61 84 TYR B O 1
ATOM 3047 N N . GLY B 1 85 ? -29.890 -14.509 -56.693 1.00 17.88 85 GLY B N 1
ATOM 3048 C CA . GLY B 1 85 ? -30.490 -14.818 -57.985 1.00 10.13 85 GLY B CA 1
ATOM 3049 C C . GLY B 1 85 ? -29.563 -14.437 -59.130 1.00 14.27 85 GLY B C 1
ATOM 3050 O O . GLY B 1 85 ? -28.532 -13.786 -58.919 1.00 11.69 85 GLY B O 1
ATOM 3051 N N . GLN B 1 86 ? -29.898 -14.837 -60.350 1.00 15.72 86 GLN B N 1
ATOM 3052 C CA . GLN B 1 86 ? -29.037 -14.495 -61.473 1.00 12.84 86 GLN B CA 1
ATOM 3053 C C . GLN B 1 86 ? -29.077 -13.010 -61.747 1.00 17.36 86 GLN B C 1
ATOM 3054 O O . GLN B 1 86 ? -30.007 -12.311 -61.329 1.00 15.96 86 GLN B O 1
ATOM 3060 N N . THR B 1 87 ? -28.064 -12.527 -62.456 1.00 12.84 87 THR B N 1
ATOM 3061 C CA . THR B 1 87 ? -28.043 -11.144 -62.892 1.00 14.47 87 THR B CA 1
ATOM 3062 C C . THR B 1 87 ? -29.287 -10.850 -63.726 1.00 18.92 87 THR B C 1
ATOM 3063 O O . THR B 1 87 ? -29.676 -11.653 -64.601 1.00 19.33 87 THR B O 1
ATOM 3067 N N . SER B 1 88 ? -29.870 -9.683 -63.447 1.00 20.52 88 SER B N 1
ATOM 3068 C CA . SER B 1 88 ? -31.098 -9.137 -64.063 1.00 27.02 88 SER B CA 1
ATOM 3069 C C . SER B 1 88 ? -32.382 -9.831 -63.564 1.00 18.80 88 SER B C 1
ATOM 3070 O O . SER B 1 88 ? -33.464 -9.638 -64.131 1.00 13.62 88 SER B O 1
ATOM 3073 N N . SER B 1 89 ? -32.272 -10.584 -62.476 1.00 16.18 89 SER B N 1
ATOM 3074 C CA . SER B 1 89 ? -33.457 -11.225 -61.887 1.00 13.43 89 SER B CA 1
ATOM 3075 C C . SER B 1 89 ? -34.241 -10.285 -60.965 1.00 15.49 89 SER B C 1
ATOM 3076 O O . SER B 1 89 ? -35.344 -10.628 -60.518 1.00 15.77 89 SER B O 1
ATOM 3079 N N . GLY B 1 90 ? -33.651 -9.132 -60.658 1.00 15.02 90 GLY B N 1
ATOM 3080 C CA . GLY B 1 90 ? -34.284 -8.116 -59.843 1.00 19.09 90 GLY B CA 1
ATOM 3081 C C . GLY B 1 90 ? -33.764 -7.958 -58.427 1.00 18.26 90 GLY B C 1
ATOM 3082 O O . GLY B 1 90 ? -34.468 -7.443 -57.570 1.00 18.96 90 GLY B O 1
ATOM 3083 N N . LYS B 1 91 ? -32.527 -8.366 -58.169 1.00 19.15 91 LYS B N 1
ATOM 3084 C CA . LYS B 1 91 ? -31.983 -8.220 -56.815 1.00 22.29 91 LYS B CA 1
ATOM 3085 C C . LYS B 1 91 ? -31.879 -6.742 -56.375 1.00 14.86 91 LYS B C 1
ATOM 3086 O O . LYS B 1 91 ? -32.347 -6.379 -55.281 1.00 14.55 91 LYS B O 1
ATOM 3092 N N . VAL B 1 92 ? -31.278 -5.894 -57.215 1.00 14.60 92 VAL B N 1
ATOM 3093 C CA . VAL B 1 92 ? -31.113 -4.481 -56.852 1.00 20.72 92 VAL B CA 1
ATOM 3094 C C . VAL B 1 92 ? -32.456 -3.765 -56.786 1.00 17.50 92 VAL B C 1
ATOM 3095 O O . VAL B 1 92 ? -32.703 -3.004 -55.852 1.00 19.82 92 VAL B O 1
ATOM 3099 N N . HIS B 1 93 ? -33.340 -4.048 -57.739 1.00 12.76 93 HIS B N 1
ATOM 3100 C CA . HIS B 1 93 ? -34.689 -3.503 -57.675 1.00 16.56 93 HIS B CA 1
ATOM 3101 C C . HIS B 1 93 ? -35.397 -3.835 -56.355 1.00 16.91 93 HIS B C 1
ATOM 3102 O O . HIS B 1 93 ? -36.117 -3.002 -55.770 1.00 22.07 93 HIS B O 1
ATOM 3109 N N . THR B 1 94 ? -35.196 -5.058 -55.881 1.00 16.08 94 THR B N 1
ATOM 3110 C CA . THR B 1 94 ? -35.804 -5.511 -54.634 1.00 14.30 94 THR B CA 1
ATOM 3111 C C . THR B 1 94 ? -35.157 -4.888 -53.383 1.00 16.17 94 THR B C 1
ATOM 3112 O O . THR B 1 94 ? -35.862 -4.390 -52.488 1.00 14.61 94 THR B O 1
ATOM 3116 N N . MET B 1 95 ? -33.827 -4.945 -53.322 1.00 17.09 95 MET B N 1
ATOM 3117 C CA . MET B 1 95 ? -33.050 -4.422 -52.199 1.00 17.09 95 MET B CA 1
ATOM 3118 C C . MET B 1 95 ? -32.990 -2.909 -52.117 1.00 18.32 95 MET B C 1
ATOM 3119 O O . MET B 1 95 ? -33.091 -2.352 -51.026 1.00 26.10 95 MET B O 1
ATOM 3124 N N . GLU B 1 96 ? -32.776 -2.246 -53.252 1.00 20.46 96 GLU B N 1
ATOM 3125 C CA . GLU B 1 96 ? -32.679 -0.783 -53.270 1.00 12.03 96 GLU B CA 1
ATOM 3126 C C . GLU B 1 96 ? -33.884 -0.143 -53.912 1.00 19.80 96 GLU B C 1
ATOM 3127 O O . GLU B 1 96 ? -34.530 0.728 -53.311 1.00 21.02 96 GLU B O 1
ATOM 3133 N N . GLY B 1 97 ? -34.169 -0.557 -55.150 1.00 18.82 97 GLY B N 1
ATOM 3134 C CA . GLY B 1 97 ? -35.239 0.050 -55.916 1.00 23.41 97 GLY B CA 1
ATOM 3135 C C . GLY B 1 97 ? -34.891 1.513 -56.115 1.00 25.75 97 GLY B C 1
ATOM 3136 O O . GLY B 1 97 ? -33.711 1.871 -56.128 1.00 24.87 97 GLY B O 1
ATOM 3137 N N . LYS B 1 98 ? -35.902 2.365 -56.233 1.00 25.22 98 LYS B N 1
ATOM 3138 C CA . LYS B 1 98 ? -35.654 3.797 -56.351 1.00 27.62 98 LYS B CA 1
ATOM 3139 C C . LYS B 1 98 ? -35.567 4.441 -54.969 1.00 24.34 98 LYS B C 1
ATOM 3140 O O . LYS B 1 98 ? -36.580 4.732 -54.349 1.00 25.67 98 LYS B O 1
ATOM 3146 N N . LEU B 1 99 ? -34.343 4.666 -54.499 1.00 23.38 99 LEU B N 1
ATOM 3147 C CA . LEU B 1 99 ? -34.066 5.059 -53.111 1.00 27.99 99 LEU B CA 1
ATOM 3148 C C . LEU B 1 99 ? -34.903 6.180 -52.498 1.00 39.40 99 LEU B C 1
ATOM 3149 O O . LEU B 1 99 ? -35.307 6.083 -51.341 1.00 40.89 99 LEU B O 1
ATOM 3154 N N . HIS B 1 100 ? -35.139 7.257 -53.241 1.00 31.44 100 HIS B N 1
ATOM 3155 C CA . HIS B 1 100 ? -35.809 8.397 -52.643 1.00 38.08 100 HIS B CA 1
ATOM 3156 C C . HIS B 1 100 ? -37.298 8.441 -53.008 1.00 46.81 100 HIS B C 1
ATOM 3157 O O . HIS B 1 100 ? -38.038 9.276 -52.496 1.00 44.10 100 HIS B O 1
ATOM 3164 N N . ASP B 1 101 ? -37.728 7.505 -53.855 1.00 43.98 101 ASP B N 1
ATOM 3165 C CA . ASP B 1 101 ? -39.120 7.409 -54.310 1.00 37.47 101 ASP B CA 1
ATOM 3166 C C . ASP B 1 101 ? -39.992 6.564 -53.366 1.00 34.16 101 ASP B C 1
ATOM 3167 O O . ASP B 1 101 ? -39.757 5.367 -53.214 1.00 37.75 101 ASP B O 1
ATOM 3172 N N . PRO B 1 102 ? -41.022 7.174 -52.745 1.00 36.39 102 PRO B N 1
ATOM 3173 C CA . PRO B 1 102 ? -41.858 6.461 -51.766 1.00 35.57 102 PRO B CA 1
ATOM 3174 C C . PRO B 1 102 ? -42.552 5.211 -52.325 1.00 37.82 102 PRO B C 1
ATOM 3175 O O . PRO B 1 102 ? -42.863 4.304 -51.562 1.00 37.06 102 PRO B O 1
ATOM 3179 N N . GLU B 1 103 ? -42.804 5.189 -53.629 1.00 30.80 103 GLU B N 1
ATOM 3180 C CA . GLU B 1 103 ? -43.406 4.046 -54.296 1.00 32.58 103 GLU B CA 1
ATOM 3181 C C . GLU B 1 103 ? -42.371 3.033 -54.726 1.00 31.61 103 GLU B C 1
ATOM 3182 O O . GLU B 1 103 ? -42.511 1.840 -54.480 1.00 30.80 103 GLU B O 1
ATOM 3188 N N . GLY B 1 104 ? -41.344 3.524 -55.401 1.00 30.34 104 GLY B N 1
ATOM 3189 C CA . GLY B 1 104 ? -40.362 2.653 -56.013 1.00 26.77 104 GLY B CA 1
ATOM 3190 C C . GLY B 1 104 ? -39.263 2.145 -55.113 1.00 25.08 104 GLY B C 1
ATOM 3191 O O . GLY B 1 104 ? -38.515 1.251 -55.504 1.00 25.93 104 GLY B O 1
ATOM 3192 N N . MET B 1 105 ? -39.143 2.714 -53.916 1.00 23.07 105 MET B N 1
ATOM 3193 C CA . MET B 1 105 ? -38.072 2.304 -53.010 1.00 24.43 105 MET B CA 1
ATOM 3194 C C . MET B 1 105 ? -38.189 0.840 -52.567 1.00 24.94 105 MET B C 1
ATOM 3195 O O . MET B 1 105 ? -39.291 0.320 -52.317 1.00 16.91 105 MET B O 1
ATOM 3200 N N . GLY B 1 106 ? -37.036 0.179 -52.498 1.00 24.15 106 GLY B N 1
ATOM 3201 C CA . GLY B 1 106 ? -36.974 -1.214 -52.120 1.00 19.84 106 GLY B CA 1
ATOM 3202 C C . GLY B 1 106 ? -36.876 -1.465 -50.628 1.00 19.63 106 GLY B C 1
ATOM 3203 O O . GLY B 1 106 ? -37.251 -0.626 -49.812 1.00 15.95 106 GLY B O 1
ATOM 3204 N N . ILE B 1 107 ? -36.356 -2.638 -50.276 1.00 18.29 107 ILE B N 1
ATOM 3205 C CA . ILE B 1 107 ? -36.301 -3.086 -48.890 1.00 13.76 107 ILE B CA 1
ATOM 3206 C C . ILE B 1 107 ? -35.432 -2.209 -47.988 1.00 13.75 107 ILE B C 1
ATOM 3207 O O . ILE B 1 107 ? -35.860 -1.828 -46.918 1.00 12.52 107 ILE B O 1
ATOM 3212 N N . ILE B 1 108 ? -34.208 -1.908 -48.407 1.00 17.18 108 ILE B N 1
ATOM 3213 C CA . ILE B 1 108 ? -33.313 -1.127 -47.551 1.00 15.91 108 ILE B CA 1
ATOM 3214 C C . ILE B 1 108 ? -33.875 0.240 -47.114 1.00 14.01 108 ILE B C 1
ATOM 3215 O O . ILE B 1 108 ? -33.844 0.554 -45.929 1.00 22.36 108 ILE B O 1
ATOM 3220 N N . PRO B 1 109 ? -34.367 1.064 -48.053 1.00 11.96 109 PRO B N 1
ATOM 3221 C CA . PRO B 1 109 ? -34.886 2.351 -47.558 1.00 16.78 109 PRO B CA 1
ATOM 3222 C C . PRO B 1 109 ? -36.075 2.179 -46.622 1.00 15.82 109 PRO B C 1
ATOM 3223 O O . PRO B 1 109 ? -36.224 2.946 -45.684 1.00 18.02 109 PRO B O 1
ATOM 3227 N N . ARG B 1 110 ? -36.913 1.178 -46.875 1.00 16.90 110 ARG B N 1
ATOM 3228 C CA . ARG B 1 110 ? -38.096 0.993 -46.050 1.00 24.05 110 ARG B CA 1
ATOM 3229 C C . ARG B 1 110 ? -37.697 0.519 -44.662 1.00 15.76 110 ARG B C 1
ATOM 3230 O O . ARG B 1 110 ? -38.325 0.866 -43.670 1.00 20.09 110 ARG B O 1
ATOM 3238 N N . ILE B 1 111 ? -36.646 -0.280 -44.604 1.00 13.19 111 ILE B N 1
ATOM 3239 C CA . ILE B 1 111 ? -36.114 -0.718 -43.328 1.00 16.08 111 ILE B CA 1
ATOM 3240 C C . ILE B 1 111 ? -35.621 0.461 -42.512 1.00 14.57 111 ILE B C 1
ATOM 3241 O O . ILE B 1 111 ? -35.915 0.584 -41.327 1.00 17.67 111 ILE B O 1
ATOM 3246 N N . VAL B 1 112 ? -34.814 1.298 -43.150 1.00 16.67 112 VAL B N 1
ATOM 3247 C CA . VAL B 1 112 ? -34.228 2.438 -42.464 1.00 20.23 112 VAL B CA 1
ATOM 3248 C C . VAL B 1 112 ? -35.309 3.369 -41.911 1.00 19.51 112 VAL B C 1
ATOM 3249 O O . VAL B 1 112 ? -35.228 3.788 -40.762 1.00 17.28 112 VAL B O 1
ATOM 3253 N N . GLN B 1 113 ? -36.326 3.662 -42.717 1.00 16.73 113 GLN B N 1
ATOM 3254 C CA . GLN B 1 113 ? -37.440 4.522 -42.279 1.00 21.47 113 GLN B CA 1
ATOM 3255 C C . GLN B 1 113 ? -38.109 3.960 -41.037 1.00 18.57 113 GLN B C 1
ATOM 3256 O O . GLN B 1 113 ? -38.373 4.686 -40.079 1.00 21.50 113 GLN B O 1
ATOM 3262 N N . ASP B 1 114 ? -38.402 2.663 -41.073 1.00 17.41 114 ASP B N 1
ATOM 3263 C CA . ASP B 1 114 ? -39.096 2.001 -39.969 1.00 17.49 114 ASP B CA 1
ATOM 3264 C C . ASP B 1 114 ? -38.253 1.945 -38.703 1.00 15.66 114 ASP B C 1
ATOM 3265 O O . ASP B 1 114 ? -38.774 2.013 -37.599 1.00 17.69 114 ASP B O 1
ATOM 3270 N N . ILE B 1 115 ? -36.945 1.818 -38.864 1.00 20.17 115 ILE B N 1
ATOM 3271 C CA . ILE B 1 115 ? -36.068 1.807 -37.709 1.00 19.63 115 ILE B CA 1
ATOM 3272 C C . ILE B 1 115 ? -36.250 3.134 -36.994 1.00 19.64 115 ILE B C 1
ATOM 3273 O O . ILE B 1 115 ? -36.475 3.174 -35.783 1.00 22.52 115 ILE B O 1
ATOM 3278 N N . PHE B 1 116 ? -36.183 4.227 -37.747 1.00 15.31 116 PHE B N 1
ATOM 3279 C CA . PHE B 1 116 ? -36.373 5.535 -37.146 1.00 20.12 116 PHE B CA 1
ATOM 3280 C C . PHE B 1 116 ? -37.814 5.764 -36.708 1.00 17.04 116 PHE B C 1
ATOM 3281 O O . PHE B 1 116 ? -38.047 6.384 -35.668 1.00 26.50 116 PHE B O 1
ATOM 3289 N N . ASN B 1 117 ? -38.779 5.266 -37.475 1.00 17.25 117 ASN B N 1
ATOM 3290 C CA . ASN B 1 117 ? -40.182 5.435 -37.069 1.00 21.76 117 ASN B CA 1
ATOM 3291 C C . ASN B 1 117 ? -40.457 4.810 -35.710 1.00 25.09 117 ASN B C 1
ATOM 3292 O O . ASN B 1 117 ? -41.006 5.461 -34.826 1.00 26.56 117 ASN B O 1
ATOM 3297 N N . TYR B 1 118 ? -40.015 3.565 -35.532 1.00 25.93 118 TYR B N 1
ATOM 3298 C CA . TYR B 1 118 ? -40.256 2.830 -34.283 1.00 25.29 118 TYR B CA 1
ATOM 3299 C C . TYR B 1 118 ? -39.606 3.522 -33.112 1.00 22.74 118 TYR B C 1
ATOM 3300 O O . TYR B 1 118 ? -40.187 3.642 -32.046 1.00 26.41 118 TYR B O 1
ATOM 3309 N N . ILE B 1 119 ? -38.366 3.936 -33.321 1.00 25.20 119 ILE B N 1
ATOM 3310 C CA . ILE B 1 119 ? -37.574 4.601 -32.300 1.00 25.73 119 ILE B CA 1
ATOM 3311 C C . ILE B 1 119 ? -38.311 5.783 -31.692 1.00 32.92 119 ILE B C 1
ATOM 3312 O O . ILE B 1 119 ? -38.238 5.983 -30.480 1.00 34.58 119 ILE B O 1
ATOM 3317 N N . TYR B 1 120 ? -39.037 6.551 -32.510 1.00 33.84 120 TYR B N 1
ATOM 3318 C CA . TYR B 1 120 ? -39.656 7.786 -32.007 1.00 27.19 120 TYR B CA 1
ATOM 3319 C C . TYR B 1 120 ? -40.640 7.490 -30.870 1.00 28.01 120 TYR B C 1
ATOM 3320 O O . TYR B 1 120 ? -40.780 8.294 -29.952 1.00 32.49 120 TYR B O 1
ATOM 3329 N N . SER B 1 121 ? -41.274 6.314 -30.906 1.00 29.44 121 SER B N 1
ATOM 3330 C CA . SER B 1 121 ? -42.232 5.902 -29.865 1.00 39.32 121 SER B CA 1
ATOM 3331 C C . SER B 1 121 ? -41.653 5.102 -28.700 1.00 44.16 121 SER B C 1
ATOM 3332 O O . SER B 1 121 ? -42.320 4.899 -27.687 1.00 43.04 121 SER B O 1
ATOM 3335 N N . MET B 1 122 ? -40.433 4.613 -28.848 1.00 31.69 122 MET B N 1
ATOM 3336 C CA . MET B 1 122 ? -39.833 3.819 -27.792 1.00 28.04 122 MET B CA 1
ATOM 3337 C C . MET B 1 122 ? -39.554 4.672 -26.553 1.00 39.56 122 MET B C 1
ATOM 3338 O O . MET B 1 122 ? -39.543 5.905 -26.626 1.00 40.71 122 MET B O 1
ATOM 3343 N N . ASP B 1 123 ? -39.374 3.991 -25.420 1.00 37.62 123 ASP B N 1
ATOM 3344 C CA . ASP B 1 123 ? -39.221 4.596 -24.090 1.00 38.63 123 ASP B CA 1
ATOM 3345 C C . ASP B 1 123 ? -38.284 5.821 -24.051 1.00 34.61 123 ASP B C 1
ATOM 3346 O O . ASP B 1 123 ? -37.134 5.749 -24.483 1.00 33.09 123 ASP B O 1
ATOM 3351 N N . GLU B 1 124 ? -38.794 6.926 -23.501 1.00 31.63 124 GLU B N 1
ATOM 3352 C CA . GLU B 1 124 ? -38.096 8.210 -23.473 1.00 36.01 124 GLU B CA 1
ATOM 3353 C C . GLU B 1 124 ? -36.779 8.173 -22.702 1.00 37.06 124 GLU B C 1
ATOM 3354 O O . GLU B 1 124 ? -35.927 9.039 -22.881 1.00 41.15 124 GLU B O 1
ATOM 3356 N N . ASN B 1 125 ? -36.619 7.184 -21.830 1.00 33.87 125 ASN B N 1
ATOM 3357 C CA . ASN B 1 125 ? -35.365 7.015 -21.101 1.00 33.59 125 ASN B CA 1
ATOM 3358 C C . ASN B 1 125 ? -34.236 6.541 -22.003 1.00 25.89 125 ASN B C 1
ATOM 3359 O O . ASN B 1 125 ? -33.075 6.558 -21.604 1.00 28.32 125 ASN B O 1
ATOM 3364 N N . LEU B 1 126 ? -34.580 6.093 -23.208 1.00 31.41 126 LEU B N 1
ATOM 3365 C CA . LEU B 1 126 ? -33.595 5.501 -24.102 1.00 29.21 126 LEU B CA 1
ATOM 3366 C C . LEU B 1 126 ? -32.922 6.529 -25.014 1.00 34.40 126 LEU B C 1
ATOM 3367 O O . LEU B 1 126 ? -33.576 7.411 -25.567 1.00 21.43 126 LEU B O 1
ATOM 3372 N N . GLU B 1 127 ? -31.602 6.406 -25.142 1.00 20.66 127 GLU B N 1
ATOM 3373 C CA . GLU B 1 127 ? -30.807 7.192 -26.082 1.00 22.24 127 GLU B CA 1
ATOM 3374 C C . GLU B 1 127 ? -30.244 6.242 -27.126 1.00 22.61 127 GLU B C 1
ATOM 3375 O O . GLU B 1 127 ? -29.769 5.150 -26.795 1.00 23.30 127 GLU B O 1
ATOM 3377 N N . PHE B 1 128 ? -30.344 6.622 -28.394 1.00 18.21 128 PHE B N 1
ATOM 3378 C CA . PHE B 1 128 ? -29.915 5.749 -29.475 1.00 18.05 128 PHE B CA 1
ATOM 3379 C C . PHE B 1 128 ? -28.706 6.309 -30.216 1.00 23.75 128 PHE B C 1
ATOM 3380 O O . PHE B 1 128 ? -28.552 7.528 -30.391 1.00 22.89 128 PHE B O 1
ATOM 3388 N N . HIS B 1 129 ? -27.874 5.384 -30.675 1.00 16.01 129 HIS B N 1
ATOM 3389 C CA . HIS B 1 129 ? -26.766 5.683 -31.564 1.00 23.47 129 HIS B CA 1
ATOM 3390 C C . HIS B 1 129 ? -26.872 4.713 -32.733 1.00 24.35 129 HIS B C 1
ATOM 3391 O O . HIS B 1 129 ? -26.848 3.501 -32.538 1.00 19.73 129 HIS B O 1
ATOM 3398 N N . ILE B 1 130 ? -27.055 5.254 -33.931 1.00 19.81 130 ILE B N 1
ATOM 3399 C CA . ILE B 1 130 ? -27.192 4.443 -35.138 1.00 17.45 130 ILE B CA 1
ATOM 3400 C C . ILE B 1 130 ? -25.979 4.670 -36.011 1.00 17.16 130 ILE B C 1
ATOM 3401 O O . ILE B 1 130 ? -25.686 5.816 -36.352 1.00 17.68 130 ILE B O 1
ATOM 3406 N N . LYS B 1 131 ? -25.282 3.607 -36.384 1.00 20.17 131 LYS B N 1
ATOM 3407 C CA . LYS B 1 131 ? -24.144 3.759 -37.280 1.00 22.86 131 LYS B CA 1
ATOM 3408 C C . LYS B 1 131 ? -24.160 2.738 -38.431 1.00 21.14 131 LYS B C 1
ATOM 3409 O O . LYS B 1 131 ? -24.522 1.569 -38.262 1.00 16.25 131 LYS B O 1
ATOM 3415 N N . VAL B 1 132 ? -23.789 3.213 -39.616 1.00 14.99 132 VAL B N 1
ATOM 3416 C CA . VAL B 1 132 ? -23.856 2.387 -40.810 1.00 11.20 132 VAL B CA 1
ATOM 3417 C C . VAL B 1 132 ? -22.483 2.199 -41.427 1.00 15.08 132 VAL B C 1
ATOM 3418 O O . VAL B 1 132 ? -21.606 3.056 -41.300 1.00 14.01 132 VAL B O 1
ATOM 3422 N N . SER B 1 133 ? -22.308 1.049 -42.067 1.00 20.18 133 SER B N 1
ATOM 3423 C CA . SER B 1 133 ? -21.126 0.744 -42.843 1.00 19.02 133 SER B CA 1
ATOM 3424 C C . SER B 1 133 ? -21.601 0.242 -44.192 1.00 14.35 133 SER B C 1
ATOM 3425 O O . SER B 1 133 ? -22.731 -0.217 -44.335 1.00 15.89 133 SER B O 1
ATOM 3428 N N . TYR B 1 134 ? -20.743 0.320 -45.186 1.00 10.44 134 TYR B N 1
ATOM 3429 C CA . TYR B 1 134 ? -21.121 -0.091 -46.537 1.00 10.26 134 TYR B CA 1
ATOM 3430 C C . TYR B 1 134 ? -19.831 -0.521 -47.212 1.00 16.13 134 TYR B C 1
ATOM 3431 O O . TYR B 1 134 ? -18.902 0.285 -47.358 1.00 15.70 134 TYR B O 1
ATOM 3440 N N . PHE B 1 135 ? -19.750 -1.795 -47.560 1.00 10.19 135 PHE B N 1
ATOM 3441 C CA . PHE B 1 135 ? -18.559 -2.304 -48.203 1.00 14.76 135 PHE B CA 1
ATOM 3442 C C . PHE B 1 135 ? -18.947 -3.413 -49.174 1.00 2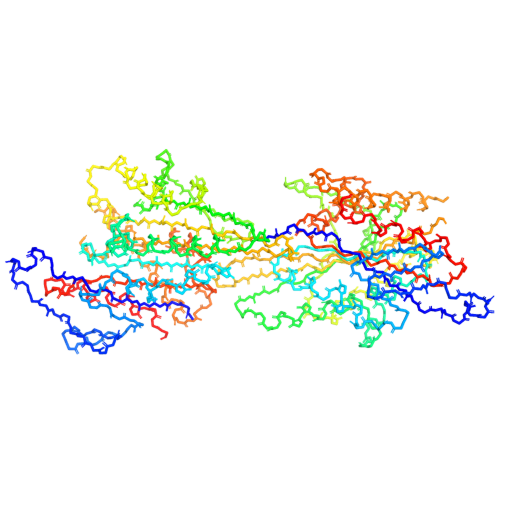0.75 135 PHE B C 1
ATOM 3443 O O . PHE B 1 135 ? -20.091 -3.865 -49.206 1.00 16.36 135 PHE B O 1
ATOM 3451 N N . GLU B 1 136 ? -17.998 -3.821 -49.996 1.00 15.28 136 GLU B N 1
ATOM 3452 C CA . GLU B 1 136 ? -18.278 -4.823 -51.011 1.00 17.05 136 GLU B CA 1
ATOM 3453 C C . GLU B 1 136 ? -17.214 -5.905 -50.959 1.00 15.00 136 GLU B C 1
ATOM 3454 O O . GLU B 1 136 ? -16.138 -5.709 -50.400 1.00 16.85 136 GLU B O 1
ATOM 3460 N N . ILE B 1 137 ? -17.530 -7.055 -51.527 1.00 13.00 137 ILE B N 1
ATOM 3461 C CA . ILE B 1 137 ? -16.550 -8.121 -51.632 1.00 15.65 137 ILE B CA 1
ATOM 3462 C C . ILE B 1 137 ? -16.423 -8.488 -53.097 1.00 15.95 137 ILE B C 1
ATOM 3463 O O . ILE B 1 137 ? -17.403 -8.858 -53.733 1.00 16.59 137 ILE B O 1
ATOM 3468 N N . TYR B 1 138 ? -15.210 -8.368 -53.619 1.00 16.10 138 TYR B N 1
ATOM 3469 C CA . TYR B 1 138 ? -14.935 -8.641 -55.010 1.00 24.37 138 TYR B CA 1
ATOM 3470 C C . TYR B 1 138 ? -13.564 -9.325 -55.111 1.00 25.54 138 TYR B C 1
ATOM 3471 O O . TYR B 1 138 ? -12.595 -8.854 -54.520 1.00 22.55 138 TYR B O 1
ATOM 3480 N N . LEU B 1 139 ? -13.487 -10.439 -55.835 1.00 29.68 139 LEU B N 1
ATOM 3481 C CA . LEU B 1 139 ? -12.244 -11.221 -55.918 1.00 29.67 139 LEU B CA 1
ATOM 3482 C C . LEU B 1 139 ? -11.690 -11.531 -54.525 1.00 29.61 139 LEU B C 1
ATOM 3483 O O . LEU B 1 139 ? -10.499 -11.374 -54.257 1.00 32.63 139 LEU B O 1
ATOM 3488 N N . ASP B 1 140 ? -12.584 -11.945 -53.640 1.00 18.97 140 ASP B N 1
ATOM 3489 C CA . ASP B 1 140 ? -12.266 -12.209 -52.249 1.00 25.22 140 ASP B CA 1
ATOM 3490 C C . ASP B 1 140 ? -11.559 -11.066 -51.525 1.00 28.57 140 ASP B C 1
ATOM 3491 O O . ASP B 1 140 ? -10.884 -11.284 -50.529 1.00 30.50 140 ASP B O 1
ATOM 3496 N N . LYS B 1 141 ? -11.776 -9.836 -51.974 1.00 26.25 141 LYS B N 1
ATOM 3497 C CA . LYS B 1 141 ? -11.210 -8.676 -51.282 1.00 24.70 141 LYS B CA 1
ATOM 3498 C C . LYS B 1 141 ? -12.340 -7.780 -50.812 1.00 17.97 141 LYS B C 1
ATOM 3499 O O . LYS B 1 141 ? -13.317 -7.571 -51.523 1.00 22.57 141 LYS B O 1
ATOM 3505 N N . ILE B 1 142 ? -12.206 -7.276 -49.600 1.00 21.41 142 ILE B N 1
ATOM 3506 C CA . ILE B 1 142 ? -13.197 -6.404 -49.027 1.00 18.38 142 ILE B CA 1
ATOM 3507 C C . ILE B 1 142 ? -12.759 -4.965 -49.260 1.00 23.09 142 ILE B C 1
ATOM 3508 O O . ILE B 1 142 ? -11.650 -4.597 -48.879 1.00 22.61 142 ILE B O 1
ATOM 3513 N N . ARG B 1 143 ? -13.626 -4.162 -49.879 1.00 16.22 143 ARG B N 1
ATOM 3514 C CA . ARG B 1 143 ? -13.382 -2.726 -50.058 1.00 13.76 143 ARG B CA 1
ATOM 3515 C C . ARG B 1 143 ? -14.430 -1.879 -49.348 1.00 13.54 143 ARG B C 1
ATOM 3516 O O . ARG B 1 143 ? -15.604 -2.148 -49.457 1.00 16.42 143 ARG B O 1
ATOM 3524 N N . ASP B 1 144 ? -13.987 -0.849 -48.633 1.00 17.11 144 ASP B N 1
ATOM 3525 C CA . ASP B 1 144 ? -14.889 0.079 -47.967 1.00 14.22 144 ASP B CA 1
ATOM 3526 C C . ASP B 1 144 ? -15.489 1.018 -49.020 1.00 17.59 144 ASP B C 1
ATOM 3527 O O . ASP B 1 144 ? -14.769 1.661 -49.763 1.00 19.93 144 ASP B O 1
ATOM 3532 N N . LEU B 1 145 ? -16.807 1.053 -49.130 1.00 13.43 145 LEU B N 1
ATOM 3533 C CA . LEU B 1 145 ? -17.416 1.931 -50.129 1.00 11.71 145 LEU B CA 1
ATOM 3534 C C . LEU B 1 145 ? -17.530 3.362 -49.614 1.00 13.81 145 LEU B C 1
ATOM 3535 O O . LEU B 1 145 ? -17.879 4.264 -50.380 1.00 15.54 145 LEU B O 1
ATOM 3540 N N . LEU B 1 146 ? -17.210 3.596 -48.332 1.00 12.91 146 LEU B N 1
ATOM 3541 C CA . LEU B 1 146 ? -17.201 4.974 -47.846 1.00 12.39 146 LEU B CA 1
ATOM 3542 C C . LEU B 1 146 ? -15.792 5.581 -47.764 1.00 17.31 146 LEU B C 1
ATOM 3543 O O . LEU B 1 146 ? -15.651 6.788 -47.592 1.00 21.49 146 LEU B O 1
ATOM 3548 N N . ASP B 1 147 ? -14.758 4.745 -47.902 1.00 17.05 147 ASP B N 1
ATOM 3549 C CA . ASP B 1 147 ? -13.376 5.214 -47.974 1.00 13.72 147 ASP B CA 1
ATOM 3550 C C . ASP B 1 147 ? -12.624 4.354 -48.994 1.00 19.05 147 ASP B C 1
ATOM 3551 O O . ASP B 1 147 ? -12.221 3.216 -48.702 1.00 15.85 147 ASP B O 1
ATOM 3556 N N . VAL B 1 148 ? -12.461 4.885 -50.199 1.00 17.13 148 VAL B N 1
ATOM 3557 C CA . VAL B 1 148 ? -11.931 4.085 -51.306 1.00 20.43 148 VAL B CA 1
ATOM 3558 C C . VAL B 1 148 ? -10.442 3.768 -51.154 1.00 22.72 148 VAL B C 1
ATOM 3559 O O . VAL B 1 148 ? -9.911 2.937 -51.886 1.00 26.22 148 VAL B O 1
ATOM 3563 N N . SER B 1 149 ? -9.768 4.419 -50.209 1.00 18.18 149 SER B N 1
ATOM 3564 C CA . SER B 1 149 ? -8.395 4.036 -49.902 1.00 16.10 149 SER B CA 1
ATOM 3565 C C . SER B 1 149 ? -8.312 2.676 -49.185 1.00 21.16 149 SER B C 1
ATOM 3566 O O . SER B 1 149 ? -7.255 2.043 -49.161 1.00 21.31 149 SER B O 1
ATOM 3569 N N . LYS B 1 150 ? -9.416 2.213 -48.609 1.00 19.24 150 LYS B N 1
ATOM 3570 C CA . LYS B 1 150 ? -9.398 0.927 -47.895 1.00 21.97 150 LYS B CA 1
ATOM 3571 C C . LYS B 1 150 ? -9.834 -0.239 -48.772 1.00 21.62 150 LYS B C 1
ATOM 3572 O O . LYS B 1 150 ? -11.022 -0.571 -48.812 1.00 16.39 150 LYS B O 1
ATOM 3578 N N . THR B 1 151 ? -8.879 -0.862 -49.465 1.00 16.74 151 THR B N 1
ATOM 3579 C CA . THR B 1 151 ? -9.200 -1.799 -50.546 1.00 17.99 151 THR B CA 1
ATOM 3580 C C . THR B 1 151 ? -9.055 -3.295 -50.228 1.00 29.29 151 THR B C 1
ATOM 3581 O O . THR B 1 151 ? -9.431 -4.140 -51.038 1.00 29.06 151 THR B O 1
ATOM 3585 N N . ASN B 1 152 ? -8.464 -3.623 -49.087 1.00 21.67 152 ASN B N 1
ATOM 3586 C CA . ASN B 1 152 ? -8.225 -5.023 -48.752 1.00 30.48 152 ASN B CA 1
ATOM 3587 C C . ASN B 1 152 ? -8.368 -5.224 -47.261 1.00 26.92 152 ASN B C 1
ATOM 3588 O O . ASN B 1 152 ? -7.411 -5.598 -46.581 1.00 21.77 152 ASN B O 1
ATOM 3593 N N . LEU B 1 153 ? -9.558 -4.938 -46.747 1.00 22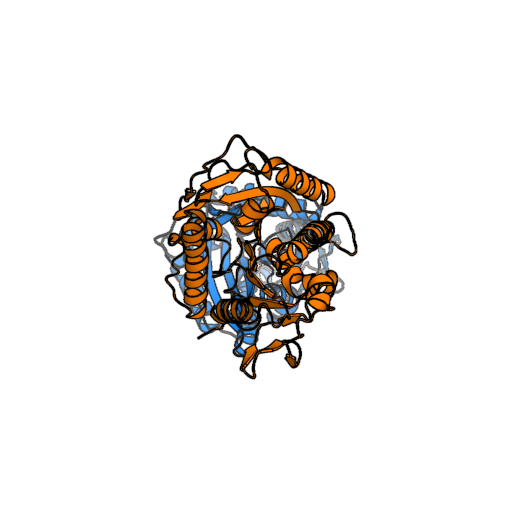.84 153 LEU B N 1
ATOM 3594 C CA . LEU B 1 153 ? -9.773 -5.011 -45.320 1.00 20.77 153 LEU B CA 1
ATOM 3595 C C . LEU B 1 153 ? -9.615 -6.452 -44.878 1.00 23.96 153 LEU B C 1
ATOM 3596 O O . LEU B 1 153 ? -10.022 -7.383 -45.570 1.00 25.11 153 LEU B O 1
ATOM 3601 N N . SER B 1 154 ? -9.012 -6.624 -43.716 1.00 22.63 154 SER B N 1
ATOM 3602 C CA . SER B 1 154 ? -8.800 -7.950 -43.197 1.00 29.69 154 SER B CA 1
ATOM 3603 C C . SER B 1 154 ? -9.897 -8.302 -42.217 1.00 31.07 154 SER B C 1
ATOM 3604 O O . SER B 1 154 ? -10.565 -7.422 -41.657 1.00 20.51 154 SER B O 1
ATOM 3607 N N . VAL B 1 155 ? -10.110 -9.604 -42.065 1.00 35.32 155 VAL B N 1
ATOM 3608 C CA . VAL B 1 155 ? -11.034 -10.145 -41.083 1.00 24.32 155 VAL B CA 1
ATOM 3609 C C . VAL B 1 155 ? -10.276 -10.573 -39.826 1.00 27.26 155 VAL B C 1
ATOM 3610 O O . VAL B 1 155 ? -9.254 -11.248 -39.912 1.00 34.58 155 VAL B O 1
ATOM 3614 N N . HIS B 1 156 ? -10.742 -10.142 -38.662 1.00 24.13 156 HIS B N 1
ATOM 3615 C CA . HIS B 1 156 ? -10.093 -10.517 -37.410 1.00 27.97 156 HIS B CA 1
ATOM 3616 C C . HIS B 1 156 ? -11.095 -11.152 -36.460 1.00 34.19 156 HIS B C 1
ATOM 3617 O O . HIS B 1 156 ? -12.299 -11.067 -36.682 1.00 29.89 156 HIS B O 1
ATOM 3624 N N . GLU B 1 157 ? -10.594 -11.833 -35.435 1.00 38.64 157 GLU B N 1
ATOM 3625 C CA . GLU B 1 157 ? -11.456 -12.445 -34.425 1.00 52.86 157 GLU B CA 1
ATOM 3626 C C . GLU B 1 157 ? -11.334 -11.768 -33.061 1.00 63.22 157 GLU B C 1
ATOM 3627 O O . GLU B 1 157 ? -10.236 -11.414 -32.644 1.00 75.41 157 GLU B O 1
ATOM 3633 N N . ASP B 1 158 ? -12.467 -11.559 -32.393 1.00 56.22 158 ASP B N 1
ATOM 3634 C CA . ASP B 1 158 ? -12.459 -10.968 -31.059 1.00 55.74 158 ASP B CA 1
ATOM 3635 C C . ASP B 1 158 ? -12.253 -11.990 -29.938 1.00 57.22 158 ASP B C 1
ATOM 3636 O O . ASP B 1 158 ? -12.037 -13.176 -30.199 1.00 53.33 158 ASP B O 1
ATOM 3641 N N . LYS B 1 159 ? -12.311 -11.500 -28.699 1.00 62.82 159 LYS B N 1
ATOM 3642 C CA . LYS B 1 159 ? -12.306 -12.311 -27.478 1.00 67.36 159 LYS B CA 1
ATOM 3643 C C . LYS B 1 159 ? -12.981 -13.676 -27.638 1.00 66.29 159 LYS B C 1
ATOM 3644 O O . LYS B 1 159 ? -12.343 -14.712 -27.464 1.00 63.99 159 LYS B O 1
ATOM 3650 N N . ASN B 1 160 ? -14.268 -13.675 -27.971 1.00 66.50 160 ASN B N 1
ATOM 3651 C CA . ASN B 1 160 ? -15.042 -14.909 -28.037 1.00 61.78 160 ASN B CA 1
ATOM 3652 C C . ASN B 1 160 ? -14.922 -15.626 -29.383 1.00 57.49 160 ASN B C 1
ATOM 3653 O O . ASN B 1 160 ? -15.789 -16.421 -29.742 1.00 54.90 160 ASN B O 1
ATOM 3655 N N . ARG B 1 161 ? -13.834 -15.356 -30.101 1.00 54.34 161 ARG B N 1
ATOM 3656 C CA . ARG B 1 161 ? -13.576 -15.921 -31.430 1.00 51.76 161 ARG B CA 1
ATOM 3657 C C . ARG B 1 161 ? -14.653 -15.555 -32.459 1.00 58.77 161 ARG B C 1
ATOM 3658 O O . ARG B 1 161 ? -14.970 -16.344 -33.353 1.00 57.93 161 ARG B O 1
ATOM 3660 N N . VAL B 1 162 ? -15.197 -14.349 -32.334 1.00 62.95 162 VAL B N 1
ATOM 3661 C CA . VAL B 1 162 ? -16.178 -13.836 -33.287 1.00 63.22 162 VAL B CA 1
ATOM 3662 C C . VAL B 1 162 ? -15.484 -12.996 -34.360 1.00 58.10 162 VAL B C 1
ATOM 3663 O O . VAL B 1 162 ? -14.847 -11.987 -34.049 1.00 64.08 162 VAL B O 1
ATOM 3667 N N . PRO B 1 163 ? -15.585 -13.426 -35.631 1.00 40.28 163 PRO B N 1
ATOM 3668 C CA . PRO B 1 163 ? -14.957 -12.700 -36.742 1.00 34.33 163 PRO B CA 1
ATOM 3669 C C . PRO B 1 163 ? -15.588 -11.328 -36.979 1.00 28.92 163 PRO B C 1
ATOM 3670 O O . PRO B 1 163 ? -16.810 -11.192 -36.830 1.00 24.84 163 PRO B O 1
ATOM 3674 N N . TYR B 1 164 ? -14.754 -10.339 -37.309 1.00 30.85 164 TYR B N 1
ATOM 3675 C CA . TYR B 1 164 ? -15.191 -8.971 -37.616 1.00 32.94 164 TYR B CA 1
ATOM 3676 C C . TYR B 1 164 ? -14.264 -8.314 -38.648 1.00 31.30 164 TYR B C 1
ATOM 3677 O O . TYR B 1 164 ? -13.107 -8.716 -38.799 1.00 33.41 164 TYR B O 1
ATOM 3686 N N . VAL B 1 165 ? -14.767 -7.285 -39.324 1.00 29.12 165 VAL B N 1
ATOM 3687 C CA . VAL B 1 165 ? -14.005 -6.555 -40.333 1.00 28.66 165 VAL B CA 1
ATOM 3688 C C . VAL B 1 165 ? -13.242 -5.390 -39.714 1.00 35.07 165 VAL B C 1
ATOM 3689 O O . VAL B 1 165 ? -13.838 -4.481 -39.167 1.00 39.79 165 VAL B O 1
ATOM 3693 N N . LYS B 1 166 ? -11.922 -5.460 -39.741 1.00 26.79 166 LYS B N 1
ATOM 3694 C CA . LYS B 1 166 ? -11.092 -4.420 -39.166 1.00 22.96 166 LYS B CA 1
ATOM 3695 C C . LYS B 1 166 ? -10.981 -3.173 -40.055 1.00 27.68 166 LYS B C 1
ATOM 3696 O O . LYS B 1 166 ? -10.638 -3.271 -41.230 1.00 27.03 166 LYS B O 1
ATOM 3702 N N . GLY B 1 167 ? -11.268 -2.006 -39.483 1.00 31.05 167 GLY B N 1
ATOM 3703 C CA . GLY B 1 167 ? -11.080 -0.750 -40.183 1.00 27.53 167 GLY B CA 1
ATOM 3704 C C . GLY B 1 167 ? -12.182 -0.194 -41.069 1.00 23.38 167 GLY B C 1
ATOM 3705 O O . GLY B 1 167 ? -11.983 0.834 -41.708 1.00 28.29 167 GLY B O 1
ATOM 3706 N N . ALA B 1 168 ? -13.327 -0.859 -41.136 1.00 21.52 168 ALA B N 1
ATOM 3707 C CA . ALA B 1 168 ? -14.423 -0.383 -41.972 1.00 21.33 168 ALA B CA 1
ATOM 3708 C C . ALA B 1 168 ? -14.970 0.934 -41.433 1.00 23.88 168 ALA B C 1
ATOM 3709 O O . ALA B 1 168 ? -15.027 1.135 -40.231 1.00 30.63 168 ALA B O 1
ATOM 3711 N N . THR B 1 169 ? -15.328 1.844 -42.328 1.00 15.32 169 THR B N 1
ATOM 3712 C CA . THR B 1 169 ? -15.888 3.127 -41.924 1.00 20.62 169 THR B CA 1
ATOM 3713 C C . THR B 1 169 ? -17.221 2.893 -41.235 1.00 20.86 169 THR B C 1
ATOM 3714 O O . THR B 1 169 ? -18.026 2.087 -41.693 1.00 20.28 169 THR B O 1
ATOM 3718 N N . GLU B 1 170 ? -17.408 3.540 -40.094 1.00 19.39 170 GLU B N 1
ATOM 3719 C CA . GLU B 1 170 ? -18.683 3.523 -39.388 1.00 27.67 170 GLU B CA 1
ATOM 3720 C C . GLU B 1 170 ? -19.162 4.961 -39.285 1.00 29.72 170 GLU B C 1
ATOM 3721 O O . GLU B 1 170 ? -18.490 5.793 -38.682 1.00 32.82 170 GLU B O 1
ATOM 3727 N N . ARG B 1 171 ? -20.308 5.261 -39.881 1.00 16.75 171 ARG B N 1
ATOM 3728 C CA . ARG B 1 171 ? -20.815 6.624 -39.917 1.00 12.76 171 ARG B CA 1
ATOM 3729 C C . ARG B 1 171 ? -22.070 6.742 -39.076 1.00 20.14 171 ARG B C 1
ATOM 3730 O O . ARG B 1 171 ? -23.011 5.976 -39.279 1.00 18.04 171 ARG B O 1
ATOM 3738 N N . PHE B 1 172 ? -22.072 7.687 -38.133 1.00 17.70 172 PHE B N 1
ATOM 3739 C CA . PHE B 1 172 ? -23.233 7.945 -37.278 1.00 19.42 172 PHE B CA 1
ATOM 3740 C C . PHE B 1 172 ? -24.274 8.704 -38.063 1.00 18.84 172 PHE B C 1
ATOM 3741 O O . PHE B 1 172 ? -23.944 9.628 -38.801 1.00 19.12 172 PHE B O 1
ATOM 3749 N N . VAL B 1 173 ? -25.521 8.251 -37.970 1.00 17.46 173 VAL B N 1
ATOM 3750 C CA . VAL B 1 173 ? -26.630 8.827 -38.724 1.00 15.09 173 VAL B CA 1
ATOM 3751 C C . VAL B 1 173 ? -27.785 9.132 -37.786 1.00 18.82 173 VAL B C 1
ATOM 3752 O O . VAL B 1 173 ? -27.929 8.489 -36.754 1.00 19.03 173 VAL B O 1
ATOM 3756 N N . SER B 1 174 ? -28.589 10.135 -38.119 1.00 22.24 174 SER B N 1
ATOM 3757 C CA . SER B 1 174 ? -29.706 10.489 -37.257 1.00 24.34 174 SER B CA 1
ATOM 3758 C C . SER B 1 174 ? -31.003 10.700 -38.035 1.00 22.50 174 SER B C 1
ATOM 3759 O O . SER B 1 174 ? -31.971 11.250 -37.501 1.00 36.40 174 SER B O 1
ATOM 3762 N N . SER B 1 175 ? -31.027 10.257 -39.289 1.00 22.33 175 SER B N 1
ATOM 3763 C CA . SER B 1 175 ? -32.228 10.351 -40.106 1.00 25.88 175 SER B CA 1
ATOM 3764 C C . SER B 1 175 ? -32.163 9.404 -41.296 1.00 18.64 175 SER B C 1
ATOM 3765 O O . SER B 1 175 ? -31.075 9.066 -41.754 1.00 19.20 175 SER B O 1
ATOM 3768 N N . PRO B 1 176 ? -33.328 8.987 -41.814 1.00 21.45 176 PRO B N 1
ATOM 3769 C CA . PRO B 1 176 ? -33.325 8.135 -43.012 1.00 26.01 176 PRO B CA 1
ATOM 3770 C C . PRO B 1 176 ? -32.697 8.806 -44.234 1.00 22.73 176 PRO B C 1
ATOM 3771 O O . PRO B 1 176 ? -32.034 8.116 -45.018 1.00 19.54 176 PRO B O 1
ATOM 3775 N N . ASP B 1 177 ? -32.909 10.115 -44.397 1.00 29.01 177 ASP B N 1
ATOM 3776 C CA . ASP B 1 177 ? -32.328 10.853 -45.522 1.00 22.64 177 ASP B CA 1
ATOM 3777 C C . ASP B 1 177 ? -30.806 10.772 -45.460 1.00 21.05 177 ASP B C 1
ATOM 3778 O O . ASP B 1 177 ? -30.151 10.631 -46.485 1.00 28.87 177 ASP B O 1
ATOM 3783 N N . GLU B 1 178 ? -30.252 10.871 -44.254 1.00 17.29 178 GLU B N 1
ATOM 3784 C CA . GLU B 1 178 ? -28.809 10.786 -44.063 1.00 20.38 178 GLU B CA 1
ATOM 3785 C C . GLU B 1 178 ? -28.259 9.396 -44.419 1.00 28.38 178 GLU B C 1
ATOM 3786 O O . GLU B 1 178 ? -27.172 9.269 -44.977 1.00 23.71 178 GLU B O 1
ATOM 3792 N N . VAL B 1 179 ? -29.009 8.350 -44.094 1.00 24.40 179 VAL B N 1
ATOM 3793 C CA . VAL B 1 179 ? -28.613 6.999 -44.466 1.00 18.18 179 VAL B CA 1
ATOM 3794 C C . VAL B 1 179 ? -28.660 6.808 -45.981 1.00 24.00 179 VAL B C 1
ATOM 3795 O O . VAL B 1 179 ? -27.769 6.174 -46.570 1.00 17.85 179 VAL B O 1
ATOM 3799 N N . MET B 1 180 ? -29.684 7.371 -46.619 1.00 16.87 180 MET B N 1
ATOM 3800 C CA . MET B 1 180 ? -29.804 7.289 -48.074 1.00 25.56 180 MET B CA 1
ATOM 3801 C C . MET B 1 180 ? -28.687 8.065 -48.766 1.00 23.35 180 MET B C 1
ATOM 3802 O O . MET B 1 180 ? -28.227 7.669 -49.832 1.00 23.88 180 MET B O 1
ATOM 3807 N N . ASP B 1 181 ? -28.283 9.176 -48.156 1.00 17.86 181 ASP B N 1
ATOM 3808 C CA . ASP B 1 181 ? -27.179 9.995 -48.648 1.00 25.02 181 ASP B CA 1
ATOM 3809 C C . ASP B 1 181 ? -25.896 9.174 -48.603 1.00 19.31 181 ASP B C 1
ATOM 3810 O O . ASP B 1 181 ? -25.058 9.243 -49.499 1.00 24.62 181 ASP B O 1
ATOM 3815 N N . THR B 1 182 ? -25.760 8.408 -47.536 1.00 18.58 182 THR B N 1
ATOM 3816 C CA . THR B 1 182 ? -24.622 7.516 -47.348 1.00 20.31 182 THR B CA 1
ATOM 3817 C C . THR B 1 182 ? -24.614 6.389 -48.363 1.00 21.51 182 THR B C 1
ATOM 3818 O O . THR B 1 182 ? -23.547 6.045 -48.879 1.00 22.33 182 THR B O 1
ATOM 3822 N N . ILE B 1 183 ? -25.788 5.820 -48.666 1.00 16.73 183 ILE B N 1
ATOM 3823 C CA . ILE B 1 183 ? -25.872 4.800 -49.708 1.00 17.99 183 ILE B CA 1
ATOM 3824 C C . ILE B 1 183 ? -25.521 5.389 -51.085 1.00 22.10 183 ILE B C 1
ATOM 3825 O O . ILE B 1 183 ? -24.758 4.784 -51.855 1.00 18.99 183 ILE B O 1
ATOM 3830 N N . ASP B 1 184 ? -26.040 6.583 -51.373 1.00 22.12 184 ASP B N 1
ATOM 3831 C CA . ASP B 1 184 ? -25.723 7.290 -52.622 1.00 18.40 184 ASP B CA 1
ATOM 3832 C C . ASP B 1 184 ? -24.215 7.496 -52.794 1.00 17.94 184 ASP B C 1
ATOM 3833 O O . ASP B 1 184 ? -23.671 7.400 -53.906 1.00 21.32 184 ASP B O 1
ATOM 3838 N N . GLU B 1 185 ? -23.561 7.857 -51.696 1.00 18.36 185 GLU B N 1
ATOM 3839 C CA . GLU B 1 185 ? -22.129 8.127 -51.721 1.00 20.13 185 GLU B CA 1
ATOM 3840 C C . GLU B 1 185 ? -21.348 6.839 -51.991 1.00 24.23 185 GLU B C 1
ATOM 3841 O O . GLU B 1 185 ? -20.380 6.840 -52.747 1.00 20.35 185 GLU B O 1
ATOM 3847 N N . GLY B 1 186 ? -21.786 5.749 -51.366 1.00 16.86 186 GLY B N 1
ATOM 3848 C CA . GLY B 1 186 ? -21.191 4.440 -51.578 1.00 19.24 186 GLY B CA 1
ATOM 3849 C C . GLY B 1 186 ? -21.314 3.962 -53.011 1.00 16.43 186 GLY B C 1
ATOM 3850 O O . GLY B 1 186 ? -20.354 3.429 -53.591 1.00 16.25 186 GLY B O 1
ATOM 3851 N N . LYS B 1 187 ? -22.491 4.158 -53.597 1.00 18.53 187 LYS B N 1
ATOM 3852 C CA . LYS B 1 187 ? -22.726 3.747 -54.979 1.00 20.92 187 LYS B CA 1
ATOM 3853 C C . LYS B 1 187 ? -21.841 4.551 -55.923 1.00 21.62 187 LYS B C 1
ATOM 3854 O O . LYS B 1 187 ? -21.339 4.034 -56.916 1.00 21.04 187 LYS B O 1
ATOM 3860 N N . SER B 1 188 ? -21.651 5.828 -55.616 1.00 18.34 188 SER B N 1
ATOM 3861 C CA . SER B 1 188 ? -20.759 6.649 -56.421 1.00 14.88 188 SER B CA 1
ATOM 3862 C C . SER B 1 188 ? -19.300 6.189 -56.259 1.00 18.11 188 SER B C 1
ATOM 3863 O O . SER B 1 188 ? -18.606 5.994 -57.247 1.00 23.39 188 SER B O 1
ATOM 3866 N N . ASN B 1 189 ? -18.855 5.980 -55.019 1.00 17.15 189 ASN B N 1
ATOM 3867 C CA . ASN B 1 189 ? -17.470 5.571 -54.738 1.00 15.56 189 ASN B CA 1
ATOM 3868 C C . ASN B 1 189 ? -17.122 4.229 -55.359 1.00 16.74 189 ASN B C 1
ATOM 3869 O O . ASN B 1 189 ? -15.977 3.985 -55.738 1.00 17.82 189 ASN B O 1
ATOM 3874 N N . ARG B 1 190 ? -18.109 3.350 -55.452 1.00 14.75 190 ARG B N 1
ATOM 3875 C CA . ARG B 1 190 ? -17.901 2.026 -56.022 1.00 14.34 190 ARG B CA 1
ATOM 3876 C C . ARG B 1 190 ? -17.366 2.102 -57.447 1.00 21.98 190 ARG B C 1
ATOM 3877 O O . ARG B 1 190 ? -16.687 1.192 -57.914 1.00 22.00 190 ARG B O 1
ATOM 3885 N N . HIS B 1 191 ? -17.659 3.200 -58.133 1.00 19.65 191 HIS B N 1
ATOM 3886 C CA . HIS B 1 191 ? -17.162 3.415 -59.490 1.00 18.86 191 HIS B CA 1
ATOM 3887 C C . HIS B 1 191 ? -15.661 3.629 -59.556 1.00 15.53 191 HIS B C 1
ATOM 3888 O O . HIS B 1 191 ? -15.061 3.499 -60.618 1.00 21.73 191 HIS B O 1
ATOM 3895 N N . VAL B 1 192 ? -15.057 4.003 -58.440 1.00 17.01 192 VAL B N 1
ATOM 3896 C CA . VAL B 1 192 ? -13.626 4.247 -58.430 1.00 16.02 192 VAL B CA 1
ATOM 3897 C C . VAL B 1 192 ? -12.876 2.967 -58.795 1.00 16.52 192 VAL B C 1
ATOM 3898 O O . VAL B 1 192 ? -13.191 1.887 -58.289 1.00 15.44 192 VAL B O 1
ATOM 3902 N N . ALA B 1 193 ? -11.939 3.099 -59.728 1.00 17.00 193 ALA B N 1
ATOM 3903 C CA . ALA B 1 193 ? -11.104 1.991 -60.164 1.00 21.06 193 ALA B CA 1
ATOM 3904 C C . ALA B 1 193 ? -11.928 0.888 -60.826 1.00 27.00 193 ALA B C 1
ATOM 3905 O O . ALA B 1 193 ? -11.469 -0.239 -60.943 1.00 23.63 193 ALA B O 1
ATOM 3907 N N . VAL B 1 194 ? -13.142 1.214 -61.255 1.00 22.43 194 VAL B N 1
ATOM 3908 C CA . VAL B 1 194 ? -13.976 0.244 -61.968 1.00 24.52 194 VAL B CA 1
ATOM 3909 C C . VAL B 1 194 ? -14.296 0.704 -63.393 1.00 29.13 194 VAL B C 1
ATOM 3910 O O . VAL B 1 194 ? -14.931 1.739 -63.589 1.00 33.30 194 VAL B O 1
ATOM 3914 N N . THR B 1 195 ? -13.842 -0.060 -64.384 1.00 25.60 195 THR B N 1
ATOM 3915 C CA . THR B 1 195 ? -14.093 0.277 -65.788 1.00 33.96 195 THR B CA 1
ATOM 3916 C C . THR B 1 195 ? -15.508 -0.093 -66.250 1.00 30.31 195 THR B C 1
ATOM 3917 O O . THR B 1 195 ? -16.164 0.690 -66.931 1.00 32.56 195 THR B O 1
ATOM 3921 N N . ASN B 1 196 ? -15.978 -1.279 -65.883 1.00 28.10 196 ASN B N 1
ATOM 3922 C CA . ASN B 1 196 ? -17.332 -1.701 -66.256 1.00 27.11 196 ASN B CA 1
ATOM 3923 C C . ASN B 1 196 ? -18.186 -2.044 -65.036 1.00 25.73 196 ASN B C 1
ATOM 3924 O O . ASN B 1 196 ? -17.997 -3.092 -64.429 1.00 28.05 196 ASN B O 1
ATOM 3929 N N . MET B 1 197 ? -19.119 -1.167 -64.677 1.00 24.30 197 MET B N 1
ATOM 3930 C CA . MET B 1 197 ? -19.917 -1.370 -63.469 1.00 26.51 197 MET B CA 1
ATOM 3931 C C . MET B 1 197 ? -20.889 -2.542 -63.577 1.00 27.01 197 MET B C 1
ATOM 3932 O O . MET B 1 197 ? -21.103 -3.254 -62.597 1.00 26.54 197 MET B O 1
ATOM 3937 N N . ASN B 1 198 ? -21.481 -2.734 -64.753 1.00 31.33 198 ASN B N 1
ATOM 3938 C CA . ASN B 1 198 ? -22.422 -3.839 -64.945 1.00 37.71 198 ASN B CA 1
ATOM 3939 C C . ASN B 1 198 ? -21.762 -5.169 -64.607 1.00 35.29 198 ASN B C 1
ATOM 3940 O O . ASN B 1 198 ? -22.296 -5.957 -63.826 1.00 31.44 198 ASN B O 1
ATOM 3945 N N . GLU B 1 199 ? -20.580 -5.393 -65.171 1.00 23.42 199 GLU B N 1
ATOM 3946 C CA . GLU B 1 199 ? -19.798 -6.574 -64.850 1.00 22.40 199 GLU B CA 1
ATOM 3947 C C . GLU B 1 199 ? -19.362 -6.569 -63.374 1.00 25.13 199 GLU B C 1
ATOM 3948 O O . GLU B 1 199 ? -19.506 -7.578 -62.682 1.00 28.48 199 GLU B O 1
ATOM 3950 N N . HIS B 1 200 ? -18.838 -5.441 -62.888 1.00 17.19 200 HIS B N 1
ATOM 3951 C CA . HIS B 1 200 ? -18.347 -5.403 -61.514 1.00 14.26 200 HIS B CA 1
ATOM 3952 C C . HIS B 1 200 ? -19.464 -5.700 -60.545 1.00 15.46 200 HIS B C 1
ATOM 3953 O O . HIS B 1 200 ? -19.312 -6.546 -59.671 1.00 17.50 200 HIS B O 1
ATOM 3960 N N . SER B 1 201 ? -20.579 -4.994 -60.687 1.00 17.97 201 SER B N 1
ATOM 3961 C CA . SER B 1 201 ? -21.678 -5.164 -59.736 1.00 23.36 201 SER B CA 1
ATOM 3962 C C . SER B 1 201 ? -22.279 -6.560 -59.833 1.00 22.82 201 SER B C 1
ATOM 3963 O O . SER B 1 201 ? -22.745 -7.104 -58.837 1.00 25.13 201 SER B O 1
ATOM 3966 N N . SER B 1 202 ? -22.271 -7.150 -61.026 1.00 24.92 202 SER B N 1
ATOM 3967 C CA . SER B 1 202 ? -22.849 -8.487 -61.173 1.00 24.44 202 SER B CA 1
ATOM 3968 C C . SER B 1 202 ? -21.934 -9.551 -60.578 1.00 24.89 202 SER B C 1
ATOM 3969 O O . SER B 1 202 ? -22.380 -10.647 -60.245 1.00 25.08 202 SER B O 1
ATOM 3972 N N . ARG B 1 203 ? -20.661 -9.203 -60.403 1.00 17.94 203 ARG B N 1
ATOM 3973 C CA . ARG B 1 203 ? -19.656 -10.144 -59.919 1.00 23.78 203 ARG B CA 1
ATOM 3974 C C . ARG B 1 203 ? -19.153 -9.860 -58.500 1.00 22.15 203 ARG B C 1
ATOM 3975 O O . ARG B 1 203 ? -18.169 -10.452 -58.064 1.00 24.39 203 ARG B O 1
ATOM 3977 N N . SER B 1 204 ? -19.817 -8.959 -57.782 1.00 16.33 204 SER B N 1
ATOM 3978 C CA . SER B 1 204 ? -19.393 -8.641 -56.424 1.00 13.38 204 SER B CA 1
ATOM 3979 C C . SER B 1 204 ? -20.575 -8.685 -55.474 1.00 14.01 204 SER B C 1
ATOM 3980 O O . SER B 1 204 ? -21.717 -8.618 -55.909 1.00 19.13 204 SER B O 1
ATOM 3983 N N . HIS B 1 205 ? -20.297 -8.774 -54.176 1.00 12.31 205 HIS B N 1
ATOM 3984 C CA . HIS B 1 205 ? -21.347 -8.727 -53.169 1.00 11.46 205 HIS B CA 1
ATOM 3985 C C . HIS B 1 205 ? -21.355 -7.361 -52.506 1.00 15.16 205 HIS B C 1
ATOM 3986 O O . HIS B 1 205 ? -20.311 -6.884 -52.086 1.00 17.29 205 HIS B O 1
ATOM 3993 N N . SER B 1 206 ? -22.513 -6.718 -52.406 1.00 11.65 206 SER B N 1
ATOM 3994 C CA . SER B 1 206 ? -22.556 -5.451 -51.665 1.00 13.43 206 SER B CA 1
ATOM 3995 C C . SER B 1 206 ? -23.240 -5.675 -50.305 1.00 16.45 206 SER B C 1
ATOM 3996 O O . SER B 1 206 ? -24.268 -6.375 -50.188 1.00 14.97 206 SER B O 1
ATOM 3999 N N . ILE B 1 207 ? -22.615 -5.121 -49.271 1.00 12.10 207 ILE B N 1
ATOM 4000 C CA . ILE B 1 207 ? -23.045 -5.347 -47.902 1.00 11.31 207 ILE B CA 1
ATOM 4001 C C . ILE B 1 207 ? -23.238 -4.034 -47.161 1.00 15.84 207 ILE B C 1
ATOM 4002 O O . ILE B 1 207 ? -22.278 -3.299 -46.896 1.00 14.28 207 ILE B O 1
ATOM 4007 N N . PHE B 1 208 ? -24.494 -3.772 -46.825 1.00 9.45 208 PHE B N 1
ATOM 4008 C CA . PHE B 1 208 ? -24.885 -2.606 -46.046 1.00 12.63 208 PHE B CA 1
ATOM 4009 C C . PHE B 1 208 ? -25.187 -3.026 -44.621 1.00 11.82 208 PHE B C 1
ATOM 4010 O O . PHE B 1 208 ? -25.942 -3.977 -44.396 1.00 16.93 208 PHE B O 1
ATOM 4018 N N . LEU B 1 209 ? -24.575 -2.339 -43.658 1.00 12.14 209 LEU B N 1
ATOM 4019 C CA . LEU B 1 209 ? -24.777 -2.662 -42.248 1.00 12.40 209 LEU B CA 1
ATOM 4020 C C . LEU B 1 209 ? -25.399 -1.475 -41.495 1.00 16.89 209 LEU B C 1
ATOM 4021 O O . LEU B 1 209 ? -24.933 -0.343 -41.612 1.00 13.71 209 LEU B O 1
ATOM 4026 N N . ILE B 1 210 ? -26.464 -1.731 -40.740 1.00 15.89 210 ILE B N 1
ATOM 4027 C CA . ILE B 1 210 ? -26.993 -0.702 -39.854 1.00 13.63 210 ILE B CA 1
ATOM 4028 C C . ILE B 1 210 ? -26.975 -1.273 -38.431 1.00 19.01 210 ILE B C 1
ATOM 4029 O O . ILE B 1 210 ? -27.577 -2.307 -38.130 1.00 19.93 210 ILE B O 1
ATOM 4034 N N . ASN B 1 211 ? -26.217 -0.597 -37.573 1.00 16.39 211 ASN B N 1
ATOM 4035 C CA . ASN B 1 211 ? -25.995 -1.026 -36.207 1.00 16.48 211 ASN B CA 1
ATOM 4036 C C . ASN B 1 211 ? -26.774 -0.119 -35.267 1.00 18.30 211 ASN B C 1
ATOM 4037 O O . ASN B 1 211 ? -26.455 1.065 -35.165 1.00 17.10 211 ASN B O 1
ATOM 4042 N N . VAL B 1 212 ? -27.797 -0.658 -34.602 1.00 16.35 212 VAL B N 1
ATOM 4043 C CA . VAL B 1 212 ? -28.637 0.160 -33.721 1.00 15.67 212 VAL B CA 1
ATOM 4044 C C . VAL B 1 212 ? -28.309 -0.110 -32.258 1.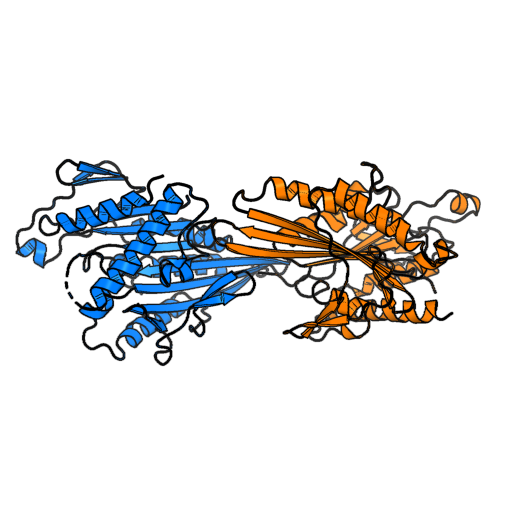00 17.79 212 VAL B C 1
ATOM 4045 O O . VAL B 1 212 ? -28.601 -1.182 -31.726 1.00 18.23 212 VAL B O 1
ATOM 4049 N N . LYS B 1 213 ? -27.711 0.881 -31.613 1.00 16.87 213 LYS B N 1
ATOM 4050 C CA . LYS B 1 213 ? -27.395 0.789 -30.186 1.00 15.31 213 LYS B CA 1
ATOM 4051 C C . LYS B 1 213 ? -28.352 1.641 -29.362 1.00 24.52 213 LYS B C 1
ATOM 4052 O O . LYS B 1 213 ? -28.697 2.766 -29.749 1.00 23.62 213 LYS B O 1
ATOM 4058 N N . GLN B 1 214 ? -28.775 1.092 -28.224 1.00 19.88 214 GLN B N 1
ATOM 4059 C CA . GLN B 1 214 ? -29.659 1.792 -27.305 1.00 20.52 214 GLN B CA 1
ATOM 4060 C C . GLN B 1 214 ? -29.084 1.747 -25.901 1.00 26.10 214 GLN B C 1
ATOM 4061 O O . GLN B 1 214 ? -28.395 0.795 -25.519 1.00 21.25 214 GLN B O 1
ATOM 4067 N N . GLU B 1 215 ? -29.348 2.805 -25.151 1.00 24.49 215 GLU B N 1
ATOM 4068 C CA . GLU B 1 215 ? -28.921 2.896 -23.767 1.00 24.95 215 GLU B CA 1
ATOM 4069 C C . GLU B 1 215 ? -29.993 3.577 -22.935 1.00 32.02 215 GLU B C 1
ATOM 4070 O O . GLU B 1 215 ? -30.450 4.670 -23.267 1.00 27.65 215 GLU B O 1
ATOM 4076 N N . ASN B 1 216 ? -30.410 2.909 -21.865 1.00 28.76 216 ASN B N 1
ATOM 4077 C CA . ASN B 1 216 ? -31.353 3.492 -20.930 1.00 28.91 216 ASN B CA 1
ATOM 4078 C C . ASN B 1 216 ? -30.612 4.444 -20.004 1.00 30.50 216 ASN B C 1
ATOM 4079 O O . ASN B 1 216 ? -29.749 4.032 -19.240 1.00 27.23 216 ASN B O 1
ATOM 4084 N N . THR B 1 217 ? -30.911 5.737 -20.095 1.00 26.53 217 THR B N 1
ATOM 4085 C CA . THR B 1 217 ? -30.125 6.705 -19.339 1.00 28.45 217 THR B CA 1
ATOM 4086 C C . THR B 1 217 ? -30.481 6.678 -17.861 1.00 26.42 217 THR B C 1
ATOM 4087 O O . THR B 1 217 ? -29.776 7.254 -17.047 1.00 27.15 217 THR B O 1
ATOM 4091 N N . GLN B 1 218 ? -31.527 5.966 -17.474 1.00 26.95 218 GLN B N 1
ATOM 4092 C CA . GLN B 1 218 ? -31.876 5.845 -16.062 1.00 28.44 218 GLN B CA 1
ATOM 4093 C C . GLN B 1 218 ? -31.206 4.646 -15.457 1.00 28.59 218 GLN B C 1
ATOM 4094 O O . GLN B 1 218 ? -30.555 4.740 -14.495 1.00 29.50 218 GLN B O 1
ATOM 4100 N N . THR B 1 219 ? -31.382 3.499 -16.082 1.00 27.74 219 THR B N 1
ATOM 4101 C CA . THR B 1 219 ? -30.814 2.280 -15.580 1.00 34.02 219 THR B CA 1
ATOM 4102 C C . THR B 1 219 ? -29.437 1.926 -16.075 1.00 29.82 219 THR B C 1
ATOM 4103 O O . THR B 1 219 ? -28.825 1.060 -15.571 1.00 27.26 219 THR B O 1
ATOM 4107 N N . GLU B 1 220 ? -28.985 2.598 -17.103 1.00 28.66 220 GLU B N 1
ATOM 4108 C CA . GLU B 1 220 ? -27.706 2.314 -17.717 1.00 33.25 220 GLU B CA 1
ATOM 4109 C C . GLU B 1 220 ? -27.698 0.997 -18.563 1.00 33.05 220 GLU B C 1
ATOM 4110 O O . GLU B 1 220 ? -26.704 0.642 -19.062 1.00 30.22 220 GLU B O 1
ATOM 4116 N N . GLN B 1 221 ? -28.818 0.319 -18.685 1.00 24.00 221 GLN B N 1
ATOM 4117 C CA . GLN B 1 221 ? -28.891 -0.906 -19.438 1.00 23.25 221 GLN B CA 1
ATOM 4118 C C . GLN B 1 221 ? -28.742 -0.625 -20.926 1.00 35.70 221 GLN B C 1
ATOM 4119 O O . GLN B 1 221 ? -29.316 0.294 -21.436 1.00 31.96 221 GLN B O 1
ATOM 4125 N N . LYS B 1 222 ? -27.962 -1.445 -21.588 1.00 30.85 222 LYS B N 1
ATOM 4126 C CA . LYS B 1 222 ? -27.748 -1.312 -23.011 1.00 31.21 222 LYS B CA 1
ATOM 4127 C C . LYS B 1 222 ? -28.304 -2.476 -23.825 1.00 31.86 222 LYS B C 1
ATOM 4128 O O . LYS B 1 222 ? -28.426 -3.564 -23.332 1.00 35.28 222 LYS B O 1
ATOM 4134 N N . LEU B 1 223 ? -28.632 -2.197 -25.073 1.00 29.33 223 LEU B N 1
ATOM 4135 C CA . LEU B 1 223 ? -29.096 -3.165 -26.064 1.00 26.28 223 LEU B CA 1
ATOM 4136 C C . LEU B 1 223 ? -28.506 -2.812 -27.408 1.00 27.22 223 LEU B C 1
ATOM 4137 O O . LEU B 1 223 ? -28.382 -1.640 -27.736 1.00 25.64 223 LEU B O 1
ATOM 4142 N N . SER B 1 224 ? -28.192 -3.814 -28.214 1.00 22.09 224 SER B N 1
ATOM 4143 C CA . SER B 1 224 ? -27.700 -3.531 -29.555 1.00 22.67 224 SER B CA 1
ATOM 4144 C C . SER B 1 224 ? -28.184 -4.577 -30.541 1.00 21.71 224 SER B C 1
ATOM 4145 O O . SER B 1 224 ? -28.407 -5.732 -30.178 1.00 21.27 224 SER B O 1
ATOM 4148 N N . GLY B 1 225 ? -28.449 -4.125 -31.760 1.00 23.63 225 GLY B N 1
ATOM 4149 C CA . GLY B 1 225 ? -28.881 -4.990 -32.837 1.00 26.20 225 GLY B CA 1
ATOM 4150 C C . GLY B 1 225 ? -28.184 -4.578 -34.119 1.00 21.65 225 GLY B C 1
ATOM 4151 O O . GLY B 1 225 ? -28.089 -3.388 -34.409 1.00 17.90 225 GLY B O 1
ATOM 4152 N N . LYS B 1 226 ? -27.710 -5.565 -34.875 1.00 17.06 226 LYS B N 1
ATOM 4153 C CA . LYS B 1 226 ? -27.011 -5.361 -36.144 1.00 19.22 226 LYS B CA 1
ATOM 4154 C C . LYS B 1 226 ? -27.881 -5.895 -37.266 1.00 22.84 226 LYS B C 1
ATOM 4155 O O . LYS B 1 226 ? -28.380 -7.010 -37.170 1.00 20.44 226 LYS B O 1
ATOM 4161 N N . LEU B 1 227 ? -28.016 -5.147 -38.349 1.00 15.68 227 LEU B N 1
ATOM 4162 C CA . LEU B 1 227 ? -28.747 -5.650 -39.494 1.00 14.97 227 LEU B CA 1
ATOM 4163 C C . LEU B 1 227 ? -27.916 -5.487 -40.753 1.00 14.57 227 LEU B C 1
ATOM 4164 O O . LEU B 1 227 ? -27.610 -4.364 -41.157 1.00 18.52 227 LEU B O 1
ATOM 4169 N N . TYR B 1 228 ? -27.533 -6.616 -41.351 1.00 17.45 228 TYR B N 1
ATOM 4170 C CA . TYR B 1 228 ? -26.827 -6.648 -42.619 1.00 12.95 228 TYR B CA 1
ATOM 4171 C C . TYR B 1 228 ? -27.807 -6.855 -43.757 1.00 16.47 228 TYR B C 1
ATOM 4172 O O . TYR B 1 228 ? -28.681 -7.725 -43.686 1.00 16.94 228 TYR B O 1
ATOM 4181 N N . LEU B 1 229 ? -27.673 -6.037 -44.791 1.00 12.63 229 LEU B N 1
ATOM 4182 C CA . LEU B 1 229 ? -28.490 -6.134 -45.993 1.00 14.08 229 LEU B CA 1
ATOM 4183 C C . LEU B 1 229 ? -27.555 -6.403 -47.137 1.00 15.29 229 LEU B C 1
ATOM 4184 O O . LEU B 1 229 ? -26.755 -5.537 -47.470 1.00 14.75 229 LEU B O 1
ATOM 4189 N N . VAL B 1 230 ? -27.642 -7.594 -47.726 1.00 18.52 230 VAL B N 1
ATOM 4190 C CA . VAL B 1 230 ? -26.617 -8.068 -48.658 1.00 13.76 230 VAL B CA 1
ATOM 4191 C C . VAL B 1 230 ? -27.168 -8.292 -50.059 1.00 19.63 230 VAL B C 1
ATOM 4192 O O . VAL B 1 230 ? -28.105 -9.065 -50.255 1.00 16.41 230 VAL B O 1
ATOM 4196 N N . ASP B 1 231 ? -26.579 -7.608 -51.032 1.00 13.73 231 ASP B N 1
ATOM 4197 C CA . ASP B 1 231 ? -26.937 -7.809 -52.434 1.00 11.85 231 ASP B CA 1
ATOM 4198 C C . ASP B 1 231 ? -25.854 -8.698 -53.049 1.00 20.01 231 ASP B C 1
ATOM 4199 O O . ASP B 1 231 ? -24.770 -8.231 -53.347 1.00 17.65 231 ASP B O 1
ATOM 4204 N N . LEU B 1 232 ? -26.142 -9.991 -53.181 1.00 14.90 232 LEU B N 1
ATOM 4205 C CA . LEU B 1 232 ? -25.128 -10.980 -53.565 1.00 11.18 232 LEU B CA 1
ATOM 4206 C C . LEU B 1 232 ? -24.740 -10.861 -55.034 1.00 13.03 232 LEU B C 1
ATOM 4207 O O . LEU B 1 232 ? -25.521 -10.376 -55.847 1.00 17.84 232 LEU B O 1
ATOM 4212 N N . ALA B 1 233 ? -23.539 -11.314 -55.374 1.00 11.29 233 ALA B N 1
ATOM 4213 C CA . ALA B 1 233 ? -23.150 -11.453 -56.779 1.00 15.48 233 ALA B CA 1
ATOM 4214 C C . ALA B 1 233 ? -24.144 -12.377 -57.490 1.00 13.94 233 ALA B C 1
ATOM 4215 O O . ALA B 1 233 ? -24.783 -13.222 -56.850 1.00 16.10 233 ALA B O 1
ATOM 4217 N N . GLY B 1 234 ? -24.278 -12.205 -58.803 1.00 14.86 234 GLY B N 1
ATOM 4218 C CA . GLY B 1 234 ? -25.152 -13.038 -59.611 1.00 16.32 234 GLY B CA 1
ATOM 4219 C C . GLY B 1 234 ? -24.829 -14.510 -59.501 1.00 17.38 234 GLY B C 1
ATOM 4220 O O . GLY B 1 234 ? -23.657 -14.892 -59.527 1.00 14.97 234 GLY B O 1
ATOM 4221 N N . SER B 1 235 ? -25.868 -15.335 -59.392 1.00 17.32 235 SER B N 1
ATOM 4222 C CA . SER B 1 235 ? -25.697 -16.775 -59.200 1.00 15.54 235 SER B CA 1
ATOM 4223 C C . SER B 1 235 ? -25.472 -17.594 -60.480 1.00 20.23 235 SER B C 1
ATOM 4224 O O . SER B 1 235 ? -25.175 -18.785 -60.392 1.00 17.60 235 SER B O 1
ATOM 4227 N N . GLU B 1 236 ? -25.598 -16.972 -61.654 1.00 18.53 236 GLU B N 1
ATOM 4228 C CA . GLU B 1 236 ? -25.559 -17.725 -62.911 1.00 22.13 236 GLU B CA 1
ATOM 4229 C C . GLU B 1 236 ? -24.240 -18.436 -63.169 1.00 33.97 236 GLU B C 1
ATOM 4230 O O . GLU B 1 236 ? -23.181 -17.981 -62.747 1.00 31.12 236 GLU B O 1
ATOM 4236 N N . LYS B 1 237 ? -24.330 -19.564 -63.871 1.00 42.83 237 LYS B N 1
ATOM 4237 C CA . LYS B 1 237 ? -23.160 -20.338 -64.263 1.00 46.67 237 LYS B CA 1
ATOM 4238 C C . LYS B 1 237 ? -22.311 -19.555 -65.258 1.00 55.03 237 LYS B C 1
ATOM 4239 O O . LYS B 1 237 ? -22.843 -18.821 -66.092 1.00 54.54 237 LYS B O 1
ATOM 4241 N N . LEU B 1 248 ? -11.712 -16.772 -65.930 1.00 79.65 248 LEU B N 1
ATOM 4242 C CA . LEU B 1 248 ? -12.040 -15.633 -65.082 1.00 71.86 248 LEU B CA 1
ATOM 4243 C C . LEU B 1 248 ? -11.887 -15.971 -63.606 1.00 72.60 248 LEU B C 1
ATOM 4244 O O . LEU B 1 248 ? -12.458 -16.949 -63.120 1.00 74.91 248 LEU B O 1
ATOM 4246 N N . ASP B 1 249 ? -11.120 -15.149 -62.896 1.00 68.20 249 ASP B N 1
ATOM 4247 C CA . ASP B 1 249 ? -10.927 -15.327 -61.463 1.00 59.49 249 ASP B CA 1
ATOM 4248 C C . ASP B 1 249 ? -12.225 -15.026 -60.726 1.00 55.94 249 ASP B C 1
ATOM 4249 O O . ASP B 1 249 ? -12.494 -15.566 -59.652 1.00 53.21 249 ASP B O 1
ATOM 4251 N N . GLU B 1 250 ? -13.027 -14.159 -61.332 1.00 52.54 250 GLU B N 1
ATOM 4252 C CA . GLU B 1 250 ? -14.275 -13.712 -60.744 1.00 59.14 250 GLU B CA 1
ATOM 4253 C C . GLU B 1 250 ? -15.207 -14.886 -60.485 1.00 63.82 250 GLU B C 1
ATOM 4254 O O . GLU B 1 250 ? -15.759 -15.012 -59.386 1.00 61.43 250 GLU B O 1
ATOM 4260 N N . ALA B 1 251 ? -15.370 -15.738 -61.494 1.00 66.17 251 ALA B N 1
ATOM 4261 C CA . ALA B 1 251 ? -16.251 -16.901 -61.405 1.00 69.80 251 ALA B CA 1
ATOM 4262 C C . ALA B 1 251 ? -15.919 -17.814 -60.217 1.00 66.20 251 ALA B C 1
ATOM 4263 O O . ALA B 1 251 ? -16.791 -18.129 -59.412 1.00 58.86 251 ALA B O 1
ATOM 4265 N N . LYS B 1 252 ? -14.657 -18.225 -60.106 1.00 70.09 252 LYS B N 1
ATOM 4266 C CA . LYS B 1 252 ? -14.238 -19.102 -59.010 1.00 64.54 252 LYS B CA 1
ATOM 4267 C C . LYS B 1 252 ? -14.460 -18.484 -57.636 1.00 59.29 252 LYS B C 1
ATOM 4268 O O . LYS B 1 252 ? -14.842 -19.188 -56.702 1.00 60.07 252 LYS B O 1
ATOM 4274 N N . ASN B 1 253 ? -14.177 -17.189 -57.502 1.00 49.23 253 ASN B N 1
ATOM 4275 C CA . ASN B 1 253 ? -14.397 -16.487 -56.240 1.00 46.92 253 ASN B CA 1
ATOM 4276 C C . ASN B 1 253 ? -15.867 -16.495 -55.859 1.00 42.54 253 ASN B C 1
ATOM 4277 O O . ASN B 1 253 ? -16.204 -16.746 -54.704 1.00 50.44 253 ASN B O 1
ATOM 4282 N N . ILE B 1 254 ? -16.734 -16.220 -56.835 1.00 42.54 254 ILE B N 1
ATOM 4283 C CA . ILE B 1 254 ? -18.179 -16.147 -56.608 1.00 37.18 254 ILE B CA 1
ATOM 4284 C C . ILE B 1 254 ? -18.767 -17.519 -56.276 1.00 37.02 254 ILE B C 1
ATOM 4285 O O . ILE B 1 254 ? -19.550 -17.658 -55.333 1.00 46.39 254 ILE B O 1
ATOM 4290 N N . ASN B 1 255 ? -18.377 -18.525 -57.052 1.00 29.65 255 ASN B N 1
ATOM 4291 C CA . ASN B 1 255 ? -18.741 -19.914 -56.779 1.00 38.92 255 ASN B CA 1
ATOM 4292 C C . ASN B 1 255 ? -18.355 -20.308 -55.381 1.00 58.41 255 ASN B C 1
ATOM 4293 O O . ASN B 1 255 ? -19.135 -20.919 -54.667 1.00 59.00 255 ASN B O 1
ATOM 4298 N N . LYS B 1 256 ? -17.153 -19.903 -54.991 1.00 62.22 256 LYS B N 1
ATOM 4299 C CA . LYS B 1 256 ? -16.643 -20.139 -53.650 1.00 56.87 256 LYS B CA 1
ATOM 4300 C C . LYS B 1 256 ? -17.503 -19.493 -52.565 1.00 42.40 256 LYS B C 1
ATOM 4301 O O . LYS B 1 256 ? -17.890 -20.140 -51.591 1.00 38.74 256 LYS B O 1
ATOM 4303 N N . SER B 1 257 ? -17.803 -18.215 -52.736 1.00 31.70 257 SER B N 1
ATOM 4304 C CA . SER B 1 257 ? -18.564 -17.487 -51.727 1.00 29.62 257 SER B CA 1
ATOM 4305 C C . SER B 1 257 ? -20.039 -17.933 -51.610 1.00 29.97 257 SER B C 1
ATOM 4306 O O . SER B 1 257 ? -20.571 -18.084 -50.507 1.00 21.67 257 SER B O 1
ATOM 4309 N N . LEU B 1 258 ? -20.702 -18.146 -52.740 1.00 24.00 258 LEU B N 1
ATOM 4310 C CA . LEU B 1 258 ? -22.079 -18.623 -52.693 1.00 22.45 258 LEU B CA 1
ATOM 4311 C C . LEU B 1 258 ? -22.133 -20.099 -52.258 1.00 19.05 258 LEU B C 1
ATOM 4312 O O . LEU B 1 258 ? -23.088 -20.517 -51.616 1.00 14.74 258 LEU B O 1
ATOM 4317 N N . SER B 1 259 ? -21.138 -20.910 -52.609 1.00 15.79 259 SER B N 1
ATOM 4318 C CA . SER B 1 259 ? -21.211 -22.304 -52.180 1.00 21.76 259 SER B CA 1
ATOM 4319 C C . SER B 1 259 ? -20.997 -22.355 -50.670 1.00 26.97 259 SER B C 1
ATOM 4320 O O . SER B 1 259 ? -21.602 -23.184 -49.988 1.00 19.12 259 SER B O 1
ATOM 4323 N N . ALA B 1 260 ? -20.152 -21.461 -50.150 1.00 20.93 260 ALA B N 1
ATOM 4324 C CA . ALA B 1 260 ? -19.969 -21.358 -48.698 1.00 18.82 260 ALA B CA 1
ATOM 4325 C C . ALA B 1 260 ? -21.281 -20.968 -48.008 1.00 18.37 260 ALA B C 1
ATOM 4326 O O . ALA B 1 260 ? -21.633 -21.513 -46.970 1.00 16.03 260 ALA B O 1
ATOM 4328 N N . LEU B 1 261 ? -21.996 -20.009 -48.573 1.00 13.36 261 LEU B N 1
ATOM 4329 C CA . LEU B 1 261 ? -23.265 -19.614 -47.997 1.00 13.31 261 LEU B CA 1
ATOM 4330 C C . LEU B 1 261 ? -24.246 -20.785 -48.104 1.00 11.50 261 LEU B C 1
ATOM 4331 O O . LEU B 1 261 ? -24.993 -21.076 -47.168 1.00 14.81 261 LEU B O 1
ATOM 4336 N N . GLY B 1 262 ? -24.223 -21.472 -49.235 1.00 14.83 262 GLY B N 1
ATOM 4337 C CA . GLY B 1 262 ? -25.029 -22.676 -49.386 1.00 14.53 262 GLY B CA 1
ATOM 4338 C C . GLY B 1 262 ? -24.746 -23.725 -48.307 1.00 14.08 262 GLY B C 1
ATOM 4339 O O . GLY B 1 262 ? -25.665 -24.326 -47.752 1.00 17.53 262 GLY B O 1
ATOM 4340 N N . ASN B 1 263 ? -23.477 -23.959 -47.999 1.00 11.94 263 ASN B N 1
ATOM 4341 C CA . ASN B 1 263 ? -23.140 -24.953 -46.985 1.00 12.41 263 ASN B CA 1
ATOM 4342 C C . ASN B 1 263 ? -23.561 -24.520 -45.581 1.00 17.54 263 ASN B C 1
ATOM 4343 O O . ASN B 1 263 ? -23.989 -25.344 -44.769 1.00 14.54 263 ASN B O 1
ATOM 4348 N N . VAL B 1 264 ? -23.444 -23.226 -45.302 1.00 17.20 264 VAL B N 1
ATOM 4349 C CA . VAL B 1 264 ? -23.884 -22.672 -44.025 1.00 17.46 264 VAL B CA 1
ATOM 4350 C C . VAL B 1 264 ? -25.390 -22.839 -43.859 1.00 16.79 264 VAL B C 1
ATOM 4351 O O . VAL B 1 264 ? -25.857 -23.245 -42.803 1.00 18.21 264 VAL B O 1
ATOM 4355 N N . ILE B 1 265 ? -26.145 -22.523 -44.909 1.00 11.09 265 ILE B N 1
ATOM 4356 C CA . ILE B 1 265 ? -27.598 -22.653 -44.871 1.00 14.35 265 ILE B CA 1
ATOM 4357 C C . ILE B 1 265 ? -28.032 -24.103 -44.650 1.00 21.26 265 ILE B C 1
ATOM 4358 O O . ILE B 1 265 ? -28.916 -24.370 -43.841 1.00 15.60 265 ILE B O 1
ATOM 4363 N N . SER B 1 266 ? -27.434 -25.032 -45.387 1.00 15.57 266 SER B N 1
ATOM 4364 C CA . SER B 1 266 ? -27.737 -26.451 -45.213 1.00 13.66 266 SER B CA 1
ATOM 4365 C C . SER B 1 266 ? -27.421 -26.971 -43.804 1.00 19.14 266 SER B C 1
ATOM 4366 O O . SER B 1 266 ? -28.201 -27.728 -43.228 1.00 17.47 266 SER B O 1
ATOM 4369 N N . ALA B 1 267 ? -26.284 -26.566 -43.250 1.00 13.39 267 ALA B N 1
ATOM 4370 C CA . ALA B 1 267 ? -25.927 -26.991 -41.901 1.00 15.94 267 ALA B CA 1
ATOM 4371 C C . ALA B 1 267 ? -26.966 -26.516 -40.897 1.00 16.35 267 ALA B C 1
ATOM 4372 O O . ALA B 1 267 ? -27.379 -27.278 -40.023 1.00 20.34 267 ALA B O 1
ATOM 4374 N N . LEU B 1 268 ? -27.396 -25.264 -41.023 1.00 20.44 268 LEU B N 1
ATOM 4375 C CA . LEU B 1 268 ? -28.407 -24.745 -40.105 1.00 24.85 268 LEU B CA 1
ATOM 4376 C C . LEU B 1 268 ? -29.718 -25.499 -40.299 1.00 21.97 268 LEU B C 1
ATOM 4377 O O . LEU B 1 268 ? -30.384 -25.831 -39.332 1.00 24.95 268 LEU B O 1
ATOM 4382 N N . ALA B 1 269 ? -30.064 -25.803 -41.547 1.00 20.60 269 ALA B N 1
ATOM 4383 C CA . ALA B 1 269 ? -31.278 -26.567 -41.847 1.00 23.37 269 ALA B CA 1
ATOM 4384 C C . ALA B 1 269 ? -31.258 -27.961 -41.242 1.00 30.53 269 ALA B C 1
ATOM 4385 O O . ALA B 1 269 ? -32.309 -28.504 -40.888 1.00 29.42 269 ALA B O 1
ATOM 4387 N N . GLU B 1 270 ? -30.068 -28.541 -41.115 1.00 22.84 270 GLU B N 1
ATOM 4388 C CA . GLU B 1 270 ? -29.921 -29.878 -40.542 1.00 23.00 270 GLU B CA 1
ATOM 4389 C C . GLU B 1 270 ? -29.930 -29.824 -39.024 1.00 20.85 270 GLU B C 1
ATOM 4390 O O . GLU B 1 270 ? -29.865 -30.853 -38.367 1.00 18.91 270 GLU B O 1
ATOM 4396 N N . GLY B 1 271 ? -29.944 -28.616 -38.469 1.00 23.43 271 GLY B N 1
ATOM 4397 C CA . GLY B 1 271 ? -29.855 -28.443 -37.027 1.00 28.17 271 GLY B CA 1
ATOM 4398 C C . GLY B 1 271 ? -28.473 -28.788 -36.491 1.00 29.34 271 GLY B C 1
ATOM 4399 O O . GLY B 1 271 ? -28.306 -29.134 -35.320 1.00 24.96 271 GLY B O 1
ATOM 4400 N N . SER B 1 272 ? -27.461 -28.668 -37.341 1.00 22.47 272 SER B N 1
ATOM 4401 C CA . SER B 1 272 ? -26.108 -29.015 -36.935 1.00 19.78 272 SER B CA 1
ATOM 4402 C C . SER B 1 272 ? -25.576 -28.030 -35.900 1.00 16.76 272 SER B C 1
ATOM 4403 O O . SER B 1 272 ? -25.816 -26.837 -35.997 1.00 17.60 272 SER B O 1
ATOM 4406 N N . THR B 1 273 ? -24.853 -28.533 -34.906 1.00 19.80 273 THR B N 1
ATOM 4407 C CA . THR B 1 273 ? -24.247 -27.648 -33.910 1.00 26.91 273 THR B CA 1
ATOM 4408 C C . THR B 1 273 ? -23.069 -26.937 -34.550 1.00 27.18 273 THR B C 1
ATOM 4409 O O . THR B 1 273 ? -22.835 -25.752 -34.306 1.00 22.83 273 THR B O 1
ATOM 4413 N N . TYR B 1 274 ? -22.289 -27.684 -35.323 1.00 22.41 274 TYR B N 1
ATOM 4414 C CA . TYR B 1 274 ? -21.224 -27.082 -36.116 1.00 22.21 274 TYR B CA 1
ATOM 4415 C C . TYR B 1 274 ? -21.744 -26.492 -37.430 1.00 16.73 274 TYR B C 1
ATOM 4416 O O . TYR B 1 274 ? -22.345 -27.204 -38.245 1.00 22.31 274 TYR B O 1
ATOM 4425 N N . VAL B 1 275 ? -21.444 -25.217 -37.664 1.00 15.38 275 VAL B N 1
ATOM 4426 C CA . VAL B 1 275 ? -21.833 -24.499 -38.880 1.00 17.79 275 VAL B CA 1
ATOM 4427 C C . VAL B 1 275 ? -20.553 -23.925 -39.514 1.00 21.58 275 VAL B C 1
ATOM 4428 O O . VAL B 1 275 ? -19.794 -23.247 -38.851 1.00 21.00 275 VAL B O 1
ATOM 4432 N N . PRO B 1 276 ? -20.296 -24.225 -40.793 1.00 22.69 276 PRO B N 1
ATOM 4433 C CA . PRO B 1 276 ? -18.995 -23.867 -41.379 1.00 18.70 276 PRO B CA 1
ATOM 4434 C C . PRO B 1 276 ? -18.841 -22.406 -41.826 1.00 19.99 276 PRO B C 1
ATOM 4435 O O . PRO B 1 276 ? -18.509 -22.188 -42.994 1.00 23.14 276 PRO B O 1
ATOM 4439 N N . TYR B 1 277 ? -19.048 -21.442 -40.925 1.00 15.76 277 TYR B N 1
ATOM 4440 C CA . TYR B 1 277 ? -18.869 -20.024 -41.251 1.00 16.79 277 TYR B CA 1
ATOM 4441 C C . TYR B 1 277 ? -17.485 -19.728 -41.849 1.00 18.20 277 TYR B C 1
ATOM 4442 O O . TYR B 1 277 ? -17.337 -18.831 -42.680 1.00 15.21 277 TYR B O 1
ATOM 4451 N N . ARG B 1 278 ? -16.473 -20.461 -41.394 1.00 18.80 278 ARG B N 1
ATOM 4452 C CA . ARG B 1 278 ? -15.092 -20.221 -41.832 1.00 25.07 278 ARG B CA 1
ATOM 4453 C C . ARG B 1 278 ? -14.863 -20.521 -43.318 1.00 24.83 278 ARG B C 1
ATOM 4454 O O . ARG B 1 278 ? -13.793 -20.218 -43.839 1.00 27.87 278 ARG B O 1
ATOM 4462 N N . ASP B 1 279 ? -15.844 -21.136 -43.983 1.00 24.27 279 ASP B N 1
ATOM 4463 C CA . ASP B 1 279 ? -15.744 -21.493 -45.413 1.00 26.53 279 ASP B CA 1
ATOM 4464 C C . ASP B 1 279 ? -15.531 -20.281 -46.369 1.00 31.34 279 ASP B C 1
ATOM 4465 O O . ASP B 1 279 ? -15.128 -20.465 -47.517 1.00 24.87 279 ASP B O 1
ATOM 4470 N N . SER B 1 280 ? -15.830 -19.061 -45.919 1.00 24.38 280 SER B N 1
ATOM 4471 C CA . SER B 1 280 ? -15.593 -17.859 -46.735 1.00 19.85 280 SER B CA 1
ATOM 4472 C C . SER B 1 280 ? -15.505 -16.594 -45.885 1.00 20.57 280 SER B C 1
ATOM 4473 O O . SER B 1 280 ? -16.029 -16.554 -44.767 1.00 17.68 280 SER B O 1
ATOM 4476 N N . LYS B 1 281 ? -14.887 -15.546 -46.431 1.00 20.35 281 LYS B N 1
ATOM 4477 C CA . LYS B 1 281 ? -14.813 -14.266 -45.732 1.00 18.25 281 LYS B CA 1
ATOM 4478 C C . LYS B 1 281 ? -16.205 -13.737 -45.442 1.00 17.29 281 LYS B C 1
ATOM 4479 O O . LYS B 1 281 ? -16.467 -13.197 -44.368 1.00 16.73 281 LYS B O 1
ATOM 4485 N N . MET B 1 282 ? -17.104 -13.855 -46.410 1.00 14.14 282 MET B N 1
ATOM 4486 C CA . MET B 1 282 ? -18.435 -13.322 -46.192 1.00 19.04 282 MET B CA 1
ATOM 4487 C C . MET B 1 282 ? -19.164 -13.965 -45.017 1.00 18.13 282 MET B C 1
ATOM 4488 O O . MET B 1 282 ? -19.768 -13.267 -44.204 1.00 16.14 282 MET B O 1
ATOM 4493 N N . THR B 1 283 ? -19.168 -15.297 -44.969 1.00 17.77 283 THR B N 1
ATOM 4494 C CA . THR B 1 283 ? -19.891 -16.015 -43.919 1.00 19.69 283 THR B CA 1
ATOM 4495 C C . THR B 1 283 ? -19.209 -15.835 -42.563 1.00 16.82 283 THR B C 1
ATOM 4496 O O . THR B 1 283 ? -19.854 -15.923 -41.517 1.00 16.18 283 THR B O 1
ATOM 4500 N N . ARG B 1 284 ? -17.896 -15.616 -42.591 1.00 12.73 284 ARG B N 1
ATOM 4501 C CA . ARG B 1 284 ? -17.146 -15.251 -41.391 1.00 15.93 284 ARG B CA 1
ATOM 4502 C C . ARG B 1 284 ? -17.607 -13.882 -40.876 1.00 16.89 284 ARG B C 1
ATOM 4503 O O . ARG B 1 284 ? -17.867 -13.710 -39.688 1.00 17.02 284 ARG B O 1
ATOM 4511 N N . ILE B 1 285 ? -17.703 -12.904 -41.773 1.00 17.89 285 ILE B N 1
ATOM 4512 C CA . ILE B 1 285 ? -18.137 -11.554 -41.399 1.00 20.01 285 ILE B CA 1
ATOM 4513 C C . ILE B 1 285 ? -19.563 -11.561 -40.844 1.00 23.72 285 ILE B C 1
ATOM 4514 O O . ILE B 1 285 ? -19.873 -10.841 -39.890 1.00 15.04 285 ILE B O 1
ATOM 4519 N N . LEU B 1 286 ? -20.434 -12.364 -41.456 1.00 20.77 286 LEU B N 1
ATOM 4520 C CA . LEU B 1 286 ? -21.855 -12.401 -41.072 1.00 17.92 286 LEU B CA 1
ATOM 4521 C C . LEU B 1 286 ? -22.183 -13.373 -39.952 1.00 18.18 286 LEU B C 1
ATOM 4522 O O . LEU B 1 286 ? -23.353 -13.485 -39.553 1.00 20.65 286 LEU B O 1
ATOM 4527 N N . GLN B 1 287 ? -21.164 -14.059 -39.433 1.00 16.44 287 GLN B N 1
ATOM 4528 C CA . GLN B 1 287 ? -21.363 -15.145 -38.473 1.00 20.51 287 GLN B CA 1
ATOM 4529 C C . GLN B 1 287 ? -22.344 -14.866 -37.342 1.00 20.93 287 GLN B C 1
ATOM 4530 O O . GLN B 1 287 ? -23.213 -15.690 -37.071 1.00 20.38 287 GLN B O 1
ATOM 4536 N N . ASP B 1 288 ? -22.226 -13.691 -36.723 1.00 17.27 288 ASP B N 1
ATOM 4537 C CA . ASP B 1 288 ? -23.026 -13.353 -35.546 1.00 21.12 288 ASP B CA 1
ATOM 4538 C C . ASP B 1 288 ? -24.396 -12.816 -35.916 1.00 18.35 288 ASP B C 1
ATOM 4539 O O . ASP B 1 288 ? -25.215 -12.505 -35.052 1.00 17.64 288 ASP B O 1
ATOM 4544 N N . SER B 1 289 ? -24.640 -12.723 -37.215 1.00 13.24 289 SER B N 1
ATOM 4545 C CA . SER B 1 289 ? -25.903 -12.211 -37.727 1.00 11.02 289 SER B CA 1
ATOM 4546 C C . SER B 1 289 ? -26.522 -13.155 -38.740 1.00 18.93 289 SER B C 1
ATOM 4547 O O . SER B 1 289 ? -27.405 -12.759 -39.492 1.00 21.29 289 SER B O 1
ATOM 4550 N N . LEU B 1 290 ? -26.067 -14.406 -38.753 1.00 19.62 290 LEU B N 1
ATOM 4551 C CA . LEU B 1 290 ? -26.543 -15.371 -39.744 1.00 23.10 290 LEU B CA 1
ATOM 4552 C C . LEU B 1 290 ? -26.815 -16.730 -39.099 1.00 24.33 290 LEU B C 1
ATOM 4553 O O . LEU B 1 290 ? -25.896 -17.392 -38.600 1.00 23.32 290 LEU B O 1
ATOM 4558 N N . GLY B 1 291 ? -28.091 -17.123 -39.077 1.00 28.48 291 GLY B N 1
ATOM 4559 C CA . GLY B 1 291 ? -28.478 -18.378 -38.459 1.00 29.94 291 GLY B CA 1
ATOM 4560 C C . GLY B 1 291 ? -28.382 -18.292 -36.947 1.00 33.43 291 GLY B C 1
ATOM 4561 O O . GLY B 1 291 ? -28.048 -17.238 -36.409 1.00 22.91 291 GLY B O 1
ATOM 4562 N N . GLY B 1 292 ? -28.638 -19.408 -36.265 1.00 30.75 292 GLY B N 1
ATOM 4563 C CA . GLY B 1 292 ? -28.588 -19.444 -34.814 1.00 24.07 292 GLY B CA 1
ATOM 4564 C C . GLY B 1 292 ? -29.663 -18.581 -34.187 1.00 24.91 292 GLY B C 1
ATOM 4565 O O . GLY B 1 292 ? -30.837 -18.716 -34.526 1.00 27.33 292 GLY B O 1
ATOM 4566 N N . ASN B 1 293 ? -29.283 -17.709 -33.261 1.00 19.15 293 ASN B N 1
ATOM 4567 C CA . ASN B 1 293 ? -30.278 -16.828 -32.642 1.00 26.50 293 ASN B CA 1
ATOM 4568 C C . ASN B 1 293 ? -30.395 -15.491 -33.373 1.00 21.40 293 ASN B C 1
ATOM 4569 O O . ASN B 1 293 ? -30.987 -14.556 -32.861 1.00 27.27 293 ASN B O 1
ATOM 4574 N N . ALA B 1 294 ? -29.758 -15.395 -34.539 1.00 14.17 294 ALA B N 1
ATOM 4575 C CA . ALA B 1 294 ? -29.896 -14.248 -35.433 1.00 12.45 294 ALA B CA 1
ATOM 4576 C C . ALA B 1 294 ? -31.020 -14.509 -36.429 1.00 24.02 294 ALA B C 1
ATOM 4577 O O . ALA B 1 294 ? -31.242 -15.654 -36.811 1.00 25.21 294 ALA B O 1
ATOM 4579 N N . ARG B 1 295 ? -31.699 -13.467 -36.887 1.00 19.26 295 ARG B N 1
ATOM 4580 C CA . ARG B 1 295 ? -32.786 -13.656 -37.844 1.00 21.72 295 ARG B CA 1
ATOM 4581 C C . ARG B 1 295 ? -32.202 -13.603 -39.249 1.00 21.83 295 ARG B C 1
ATOM 4582 O O . ARG B 1 295 ? -31.339 -12.782 -39.518 1.00 26.36 295 ARG B O 1
ATOM 4590 N N . THR B 1 296 ? -32.646 -14.475 -40.146 1.00 16.98 296 THR B N 1
ATOM 4591 C CA . THR B 1 296 ? -32.140 -14.434 -41.514 1.00 14.84 296 THR B CA 1
ATOM 4592 C C . THR B 1 296 ? -33.243 -14.737 -42.509 1.00 19.20 296 THR B C 1
ATOM 4593 O O . THR B 1 296 ? -33.972 -15.717 -42.358 1.00 14.10 296 THR B O 1
ATOM 4597 N N . THR B 1 297 ? -33.342 -13.889 -43.530 1.00 21.89 297 THR B N 1
ATOM 4598 C CA . THR B 1 297 ? -34.227 -14.125 -44.662 1.00 20.69 297 THR B CA 1
ATOM 4599 C C . THR B 1 297 ? -33.445 -14.037 -45.950 1.00 15.88 297 THR B C 1
ATOM 4600 O O . THR B 1 297 ? -32.683 -13.099 -46.153 1.00 15.16 297 THR B O 1
ATOM 4604 N N . ILE B 1 298 ? -33.615 -15.028 -46.808 1.00 12.11 298 ILE B N 1
ATOM 4605 C CA . ILE B 1 298 ? -33.061 -14.950 -48.148 1.00 14.94 298 ILE B CA 1
ATOM 4606 C C . ILE B 1 298 ? -34.195 -14.632 -49.117 1.00 17.99 298 ILE B C 1
ATOM 4607 O O . ILE B 1 298 ? -35.208 -15.323 -49.168 1.00 15.30 298 ILE B O 1
ATOM 4612 N N . VAL B 1 299 ? -34.036 -13.572 -49.884 1.00 13.67 299 VAL B N 1
ATOM 4613 C CA . VAL B 1 299 ? -35.017 -13.300 -50.906 1.00 15.40 299 VAL B CA 1
ATOM 4614 C C . VAL B 1 299 ? -34.420 -13.760 -52.222 1.00 19.93 299 VAL B C 1
ATOM 4615 O O . VAL B 1 299 ? -33.483 -13.149 -52.729 1.00 20.13 299 VAL B O 1
ATOM 4619 N N . ILE B 1 300 ? -34.917 -14.873 -52.749 1.00 15.66 300 ILE B N 1
ATOM 4620 C CA . ILE B 1 300 ? -34.426 -15.324 -54.040 1.00 15.28 300 ILE B CA 1
ATOM 4621 C C . ILE B 1 300 ? -35.246 -14.618 -55.102 1.00 15.01 300 ILE B C 1
ATOM 4622 O O . ILE B 1 300 ? -36.459 -14.525 -54.999 1.00 17.29 300 ILE B O 1
ATOM 4627 N N . CYS B 1 301 ? -34.561 -14.059 -56.090 1.00 14.60 301 CYS B N 1
ATOM 4628 C CA . CYS B 1 301 ? -35.231 -13.340 -57.174 1.00 16.15 301 CYS B CA 1
ATOM 4629 C C . CYS B 1 301 ? -35.166 -14.154 -58.450 1.00 14.41 301 CYS B C 1
ATOM 4630 O O . CYS B 1 301 ? -34.128 -14.726 -58.751 1.00 14.55 301 CYS B O 1
ATOM 4633 N N . CYS B 1 302 ? -36.274 -14.215 -59.181 1.00 18.70 302 CYS B N 1
ATOM 4634 C CA . CYS B 1 302 ? -36.324 -14.984 -60.416 1.00 18.35 302 CYS B CA 1
ATOM 4635 C C . CYS B 1 302 ? -36.959 -14.246 -61.588 1.00 16.32 302 CYS B C 1
ATOM 4636 O O . CYS B 1 302 ? -37.879 -13.438 -61.436 1.00 16.75 302 CYS B O 1
ATOM 4639 N N . SER B 1 303 ? -36.468 -14.571 -62.775 1.00 22.14 303 SER B N 1
ATOM 4640 C CA . SER B 1 303 ? -37.145 -14.221 -64.010 1.00 24.35 303 SER B CA 1
ATOM 4641 C C . SER B 1 303 ? -38.185 -15.309 -64.292 1.00 17.80 303 SER B C 1
ATOM 4642 O O . SER B 1 303 ? -37.929 -16.496 -64.045 1.00 17.17 303 SER B O 1
ATOM 4645 N N . PRO B 1 304 ? -39.371 -14.916 -64.769 1.00 15.84 304 PRO B N 1
ATOM 4646 C CA . PRO B 1 304 ? -40.408 -15.876 -65.161 1.00 18.57 304 PRO B CA 1
ATOM 4647 C C . PRO B 1 304 ? -40.261 -16.302 -66.633 1.00 15.95 304 PRO B C 1
ATOM 4648 O O . PRO B 1 304 ? -41.124 -16.987 -67.144 1.00 17.51 304 PRO B O 1
ATOM 4652 N N . SER B 1 305 ? -39.187 -15.877 -67.295 1.00 17.76 305 SER B N 1
ATOM 4653 C CA . SER B 1 305 ? -38.982 -16.181 -68.709 1.00 19.29 305 SER B CA 1
ATOM 4654 C C . SER B 1 305 ? -38.563 -17.623 -68.997 1.00 19.31 305 SER B C 1
ATOM 4655 O O . SER B 1 305 ? -37.772 -18.208 -68.258 1.00 18.91 305 SER B O 1
ATOM 4658 N N . SER B 1 306 ? -39.080 -18.175 -70.095 1.00 18.87 306 SER B N 1
ATOM 4659 C CA . SER B 1 306 ? -38.683 -19.491 -70.584 1.00 17.62 306 SER B CA 1
ATOM 4660 C C . SER B 1 306 ? -37.198 -19.511 -70.908 1.00 23.19 306 SER B C 1
ATOM 4661 O O . SER B 1 306 ? -36.534 -20.542 -70.798 1.00 19.62 306 SER B O 1
ATOM 4664 N N . TYR B 1 307 ? -36.680 -18.354 -71.295 1.00 21.66 307 TYR B N 1
ATOM 4665 C CA . TYR B 1 307 ? -35.287 -18.216 -71.687 1.00 18.46 307 TYR B CA 1
ATOM 4666 C C . TYR B 1 307 ? -34.343 -18.482 -70.514 1.00 23.11 307 TYR B C 1
ATOM 4667 O O . TYR B 1 307 ? -33.209 -18.921 -70.708 1.00 20.89 307 TYR B O 1
ATOM 4676 N N . ASN B 1 308 ? -34.811 -18.196 -69.302 1.00 22.15 308 ASN B N 1
ATOM 4677 C CA . ASN B 1 308 ? -33.984 -18.327 -68.102 1.00 17.27 308 ASN B CA 1
ATOM 4678 C C . ASN B 1 308 ? -34.324 -19.544 -67.236 1.00 16.36 308 ASN B C 1
ATOM 4679 O O . ASN B 1 308 ? -33.901 -19.619 -66.083 1.00 23.09 308 ASN B O 1
ATOM 4684 N N . GLU B 1 309 ? -35.128 -20.458 -67.772 1.00 18.65 309 GLU B N 1
ATOM 4685 C CA . GLU B 1 309 ? -35.635 -21.601 -67.007 1.00 17.66 309 GLU B CA 1
ATOM 4686 C C . GLU B 1 309 ? -34.566 -22.368 -66.222 1.00 18.22 309 GLU B C 1
ATOM 4687 O O . GLU B 1 309 ? -34.759 -22.690 -65.054 1.00 15.20 309 GLU B O 1
ATOM 4693 N N . SER B 1 310 ? -33.447 -22.680 -66.870 1.00 19.55 310 SER B N 1
ATOM 4694 C CA . SER B 1 310 ? -32.370 -23.401 -66.199 1.00 25.64 310 SER B CA 1
ATOM 4695 C C . SER B 1 310 ? -31.810 -22.640 -64.996 1.00 13.51 310 SER B C 1
ATOM 4696 O O . SER B 1 310 ? -31.647 -23.225 -63.927 1.00 18.44 310 SER B O 1
ATOM 4699 N N . GLU B 1 311 ? -31.522 -21.349 -65.151 1.00 16.94 311 GLU B N 1
ATOM 4700 C CA . GLU B 1 311 ? -31.000 -20.603 -64.013 1.00 12.72 311 GLU B CA 1
ATOM 4701 C C . GLU B 1 311 ? -32.056 -20.456 -62.909 1.00 16.25 311 GLU B C 1
ATOM 4702 O O . GLU B 1 311 ? -31.727 -20.478 -61.731 1.00 17.45 311 GLU B O 1
ATOM 4708 N N . THR B 1 312 ? -33.322 -20.340 -63.293 1.00 15.58 312 THR B N 1
ATOM 4709 C CA . THR B 1 312 ? -34.413 -20.218 -62.319 1.00 12.39 312 THR B CA 1
ATOM 4710 C C . THR B 1 312 ? -34.527 -21.458 -61.438 1.00 17.78 312 THR B C 1
ATOM 4711 O O . THR B 1 312 ? -34.612 -21.339 -60.209 1.00 15.70 312 THR B O 1
ATOM 4715 N N . LYS B 1 313 ? -34.499 -22.641 -62.055 1.00 14.44 313 LYS B N 1
ATOM 4716 C CA . LYS B 1 313 ? -34.500 -23.895 -61.299 1.00 17.62 313 LYS B CA 1
ATOM 4717 C C . LYS B 1 313 ? -33.337 -23.940 -60.307 1.00 12.17 313 LYS B C 1
ATOM 4718 O O . LYS B 1 313 ? -33.496 -24.326 -59.161 1.00 20.47 313 LYS B O 1
ATOM 4724 N N . SER B 1 314 ? -32.162 -23.536 -60.767 1.00 18.23 314 SER B N 1
ATOM 4725 C CA . SER B 1 314 ? -30.983 -23.470 -59.903 1.00 19.65 314 SER B CA 1
ATOM 4726 C C . SER B 1 314 ? -31.182 -22.515 -58.720 1.00 20.23 314 SER B C 1
ATOM 4727 O O . SER B 1 314 ? -30.814 -22.822 -57.574 1.00 14.87 314 SER B O 1
ATOM 4730 N N . THR B 1 315 ? -31.739 -21.345 -59.000 1.00 16.81 315 THR B N 1
ATOM 4731 C CA . THR B 1 315 ? -32.058 -20.409 -57.937 1.00 16.83 315 THR B CA 1
ATOM 4732 C C . THR B 1 315 ? -33.067 -21.006 -56.955 1.00 16.07 315 THR B C 1
ATOM 4733 O O . THR B 1 315 ? -32.881 -20.929 -55.732 1.00 13.84 315 THR B O 1
ATOM 4737 N N . LEU B 1 316 ? -34.133 -21.599 -57.486 1.00 11.14 316 LEU B N 1
ATOM 4738 C CA . LEU B 1 316 ? -35.120 -22.271 -56.644 1.00 11.91 316 LEU B CA 1
ATOM 4739 C C . LEU B 1 316 ? -34.494 -23.391 -55.816 1.00 13.29 316 LEU B C 1
ATOM 4740 O O . LEU B 1 316 ? -34.798 -23.518 -54.639 1.00 13.86 316 LEU B O 1
ATOM 4745 N N . LEU B 1 317 ? -33.595 -24.180 -56.400 1.00 17.57 317 LEU B N 1
ATOM 4746 C CA . LEU B 1 317 ? -32.939 -25.234 -55.625 1.00 18.73 317 LEU B CA 1
ATOM 4747 C C . LEU B 1 317 ? -32.044 -24.675 -54.517 1.00 20.89 317 LEU B C 1
ATOM 4748 O O . LEU B 1 317 ? -31.967 -25.253 -53.437 1.00 19.89 317 LEU B O 1
ATOM 4753 N N . PHE B 1 318 ? -31.387 -23.546 -54.767 1.00 15.47 318 PHE B N 1
ATOM 4754 C CA . PHE B 1 318 ? -30.594 -22.918 -53.709 1.00 17.10 318 PHE B CA 1
ATOM 4755 C C . PHE B 1 318 ? -31.488 -22.564 -52.529 1.00 18.63 318 PHE B C 1
ATOM 4756 O O . PHE B 1 318 ? -31.181 -22.894 -51.377 1.00 15.69 318 PHE B O 1
ATOM 4764 N N . GLY B 1 319 ? -32.607 -21.907 -52.824 1.00 17.52 319 GLY B N 1
ATOM 4765 C CA . GLY B 1 319 ? -33.564 -21.552 -51.788 1.00 17.66 319 GLY B CA 1
ATOM 4766 C C . GLY B 1 319 ? -34.049 -22.751 -50.990 1.00 17.39 319 GLY B C 1
ATOM 4767 O O . GLY B 1 319 ? -34.196 -22.658 -49.771 1.00 17.47 319 GLY B O 1
ATOM 4768 N N . GLN B 1 320 ? -34.242 -23.884 -51.665 1.00 17.99 320 GLN B N 1
ATOM 4769 C CA . GLN B 1 320 ? -34.680 -25.137 -51.031 1.00 24.85 320 GLN B CA 1
ATOM 4770 C C . GLN B 1 320 ? -33.733 -25.637 -49.949 1.00 20.55 320 GLN B C 1
ATOM 4771 O O . GLN B 1 320 ? -34.122 -26.452 -49.118 1.00 17.81 320 GLN B O 1
ATOM 4777 N N . ARG B 1 321 ? -32.479 -25.204 -49.996 1.00 15.41 321 ARG B N 1
ATOM 4778 C CA . ARG B 1 321 ? -31.515 -25.606 -48.982 1.00 17.68 321 ARG B CA 1
ATOM 4779 C C . ARG B 1 321 ? -31.974 -25.289 -47.560 1.00 20.26 321 ARG B C 1
ATOM 4780 O O . ARG B 1 321 ? -31.687 -26.048 -46.635 1.00 22.18 321 ARG B O 1
ATOM 4788 N N . ALA B 1 322 ? -32.658 -24.161 -47.377 1.00 19.22 322 ALA B N 1
ATOM 4789 C CA . ALA B 1 322 ? -33.025 -23.707 -46.022 1.00 12.09 322 ALA B CA 1
ATOM 4790 C C . ALA B 1 322 ? -34.135 -24.519 -45.356 1.00 22.26 322 ALA B C 1
ATOM 4791 O O . ALA B 1 322 ? -34.337 -24.426 -44.147 1.00 34.09 322 ALA B O 1
ATOM 4793 N N . LYS B 1 323 ? -34.827 -25.329 -46.143 1.00 24.14 323 LYS B N 1
ATOM 4794 C CA . LYS B 1 323 ? -35.883 -26.191 -45.651 1.00 32.12 323 LYS B CA 1
ATOM 4795 C C . LYS B 1 323 ? -35.343 -27.156 -44.612 1.00 37.76 323 LYS B C 1
ATOM 4796 O O . LYS B 1 323 ? -34.399 -27.897 -44.882 1.00 39.62 323 LYS B O 1
ATOM 4802 N N . THR B 1 324 ? -35.955 -27.136 -43.430 1.00 42.56 324 THR B N 1
ATOM 4803 C CA . THR B 1 324 ? -35.546 -27.964 -42.297 1.00 46.81 324 THR B CA 1
ATOM 4804 C C . THR B 1 324 ? -35.565 -29.465 -42.644 1.00 47.58 324 THR B C 1
ATOM 4805 O O . THR B 1 324 ? -36.278 -29.886 -43.556 1.00 47.36 324 THR B O 1
ATOM 4809 N N . ILE B 1 325 ? -34.737 -30.240 -41.939 1.00 53.36 325 ILE B N 1
ATOM 4810 C CA . ILE B 1 325 ? -34.569 -31.680 -42.153 1.00 60.19 325 ILE B CA 1
ATOM 4811 C C . ILE B 1 325 ? -34.024 -31.949 -43.550 1.00 60.37 325 ILE B C 1
ATOM 4812 O O . ILE B 1 325 ? -32.853 -31.681 -43.824 1.00 61.18 325 ILE B O 1
#

CATH classification: 3.40.850.10